Protein AF-A0A976DQZ8-F1 (afdb_monomer_lite)

pLDDT: mean 87.44, std 15.81, range [36.72, 98.69]

Structure (mmCIF, N/CA/C/O backbone):
data_AF-A0A976DQZ8-F1
#
_entry.id   AF-A0A976DQZ8-F1
#
loop_
_atom_site.group_PDB
_atom_site.id
_atom_site.type_symbol
_atom_site.label_atom_id
_atom_site.label_alt_id
_atom_site.label_comp_id
_atom_site.label_asym_id
_atom_site.label_entity_id
_atom_site.label_seq_id
_atom_site.pdbx_PDB_ins_code
_atom_site.Cartn_x
_atom_site.Cartn_y
_atom_site.Cartn_z
_atom_site.occupancy
_atom_site.B_iso_or_equiv
_atom_site.auth_seq_id
_atom_site.auth_comp_id
_atom_site.auth_asym_id
_atom_site.auth_atom_id
_atom_site.pdbx_PDB_model_num
ATOM 1 N N . MET A 1 1 ? -62.768 -32.450 31.587 1.00 36.81 1 MET A N 1
ATOM 2 C CA . MET A 1 1 ? -62.503 -32.764 30.170 1.00 36.81 1 MET A CA 1
ATOM 3 C C . MET A 1 1 ? -62.387 -31.433 29.444 1.00 36.81 1 MET A C 1
ATOM 5 O O . MET A 1 1 ? -63.320 -30.650 29.539 1.00 36.81 1 MET A O 1
ATOM 9 N N . ASN A 1 2 ? -61.185 -31.177 28.926 1.00 38.22 2 ASN A N 1
ATOM 10 C CA . ASN A 1 2 ? -60.676 -30.107 28.055 1.00 38.22 2 ASN A CA 1
ATOM 11 C C . ASN A 1 2 ? -61.692 -29.114 27.453 1.00 38.22 2 ASN A C 1
ATOM 13 O O . ASN A 1 2 ? -62.682 -29.543 26.877 1.00 38.22 2 ASN A O 1
ATOM 17 N N . ASP A 1 3 ? -61.375 -27.813 27.437 1.00 36.72 3 ASP A N 1
ATOM 18 C CA . ASP A 1 3 ? -60.513 -27.312 26.355 1.00 36.72 3 ASP A CA 1
ATOM 19 C C . ASP A 1 3 ? -59.874 -25.946 26.654 1.00 36.72 3 ASP A C 1
ATOM 21 O O . ASP A 1 3 ? -60.419 -25.097 27.364 1.00 36.72 3 ASP A O 1
ATOM 25 N N . GLU A 1 4 ? -58.651 -25.804 26.161 1.00 38.94 4 GLU A N 1
ATOM 26 C CA . GLU A 1 4 ? -57.628 -24.851 26.567 1.00 38.94 4 GLU A CA 1
ATOM 27 C C . GLU A 1 4 ? -57.833 -23.439 26.000 1.00 38.94 4 GLU A C 1
ATOM 29 O O . GLU A 1 4 ? -58.206 -23.219 24.847 1.00 38.94 4 GLU A O 1
ATOM 34 N N . ARG A 1 5 ? -57.477 -22.436 26.812 1.00 39.94 5 ARG A N 1
ATOM 35 C CA . ARG A 1 5 ? -57.252 -21.061 26.356 1.00 39.94 5 ARG A CA 1
ATOM 36 C C . ARG A 1 5 ? -56.057 -21.043 25.400 1.00 39.94 5 ARG A C 1
ATOM 38 O O . ARG A 1 5 ? -54.909 -21.050 25.839 1.00 39.94 5 ARG A O 1
ATOM 45 N N . ALA A 1 6 ? -56.326 -20.951 24.101 1.00 39.12 6 ALA A N 1
ATOM 46 C CA . ALA A 1 6 ? -55.309 -20.715 23.085 1.00 39.12 6 ALA A CA 1
ATOM 47 C C . ALA A 1 6 ? -54.637 -19.342 23.298 1.00 39.12 6 ALA A C 1
ATOM 49 O O . ALA A 1 6 ? -55.152 -18.290 22.909 1.00 39.12 6 ALA A O 1
ATOM 50 N N . GLY A 1 7 ? -53.464 -19.356 23.933 1.00 37.44 7 GLY A N 1
ATOM 51 C CA . GLY A 1 7 ? -52.569 -18.210 24.030 1.00 37.44 7 GLY A CA 1
ATOM 52 C C . GLY A 1 7 ? -52.072 -17.798 22.644 1.00 37.44 7 GLY A C 1
ATOM 53 O O . GLY A 1 7 ? -51.351 -18.535 21.970 1.00 37.44 7 GLY A O 1
ATOM 54 N N . ARG A 1 8 ? -52.446 -16.592 22.211 1.00 42.03 8 ARG A N 1
ATOM 55 C CA . ARG A 1 8 ? -51.922 -15.935 21.007 1.00 42.03 8 ARG A CA 1
ATOM 56 C C . ARG A 1 8 ? -50.405 -15.734 21.157 1.00 42.03 8 ARG A C 1
ATOM 58 O O . ARG A 1 8 ? -49.963 -14.855 21.889 1.00 42.03 8 ARG A O 1
ATOM 65 N N . ARG A 1 9 ? -49.604 -16.530 20.439 1.00 48.34 9 ARG A N 1
ATOM 66 C CA . ARG A 1 9 ? -48.155 -16.316 20.258 1.00 48.34 9 ARG A CA 1
ATOM 67 C C . ARG A 1 9 ? -47.915 -14.989 19.522 1.00 48.34 9 ARG A C 1
ATOM 69 O O . ARG A 1 9 ? -48.031 -14.929 18.301 1.00 48.34 9 ARG A O 1
ATOM 76 N N . SER A 1 10 ? -47.566 -13.933 20.253 1.00 45.91 10 SER A N 1
ATOM 77 C CA . SER A 1 10 ? -47.248 -12.597 19.720 1.00 45.91 10 SER A CA 1
ATOM 78 C C . SER A 1 10 ? -45.768 -12.386 19.342 1.00 45.91 10 SER A C 1
ATOM 80 O O . SER A 1 10 ? -45.412 -11.307 18.882 1.00 45.91 10 SER A O 1
ATOM 82 N N . GLY A 1 11 ? -44.899 -13.401 19.436 1.00 50.94 11 GLY A N 1
ATOM 83 C CA . GLY A 1 11 ? -43.452 -13.259 19.164 1.00 50.94 11 GLY A CA 1
ATOM 84 C C . GLY A 1 11 ? -43.039 -13.132 17.685 1.00 50.94 11 GLY A C 1
ATOM 85 O O . GLY A 1 11 ? -41.878 -12.917 17.366 1.00 50.94 11 GLY A O 1
ATOM 86 N N . GLY A 1 12 ? -43.958 -13.249 16.723 1.00 61.09 12 GLY A N 1
ATOM 87 C CA . GLY A 1 12 ? -43.584 -13.523 15.328 1.00 61.09 12 GLY A CA 1
ATOM 88 C C . GLY A 1 12 ? -42.815 -12.423 14.581 1.00 61.09 12 GLY A C 1
ATOM 89 O O . GLY A 1 12 ? -41.972 -12.749 13.750 1.00 61.09 12 GLY A O 1
ATOM 90 N N . ARG A 1 13 ? -43.097 -11.134 14.818 1.00 53.88 13 ARG A N 1
ATOM 91 C CA . ARG A 1 13 ? -42.506 -10.028 14.029 1.00 53.88 13 ARG A CA 1
ATOM 92 C C . ARG A 1 13 ? -41.3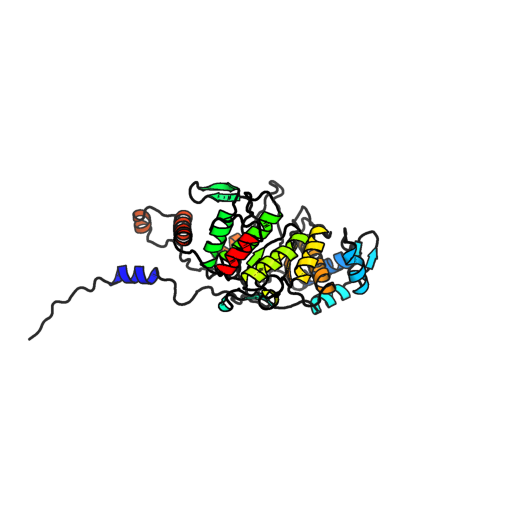28 -9.369 14.738 1.00 53.88 13 ARG A C 1
ATOM 94 O O . ARG A 1 13 ? -40.298 -9.180 14.102 1.00 53.88 13 ARG A O 1
ATOM 101 N N . ALA A 1 14 ? -41.460 -9.074 16.030 1.00 60.06 14 ALA A N 1
ATOM 102 C CA . ALA A 1 14 ? -40.387 -8.481 16.825 1.00 60.06 14 ALA A CA 1
ATOM 103 C C . ALA A 1 14 ? -39.178 -9.425 16.928 1.00 60.06 14 ALA A C 1
ATOM 105 O O . ALA A 1 14 ? -38.068 -8.999 16.625 1.00 60.06 14 ALA A O 1
ATOM 106 N N . ASP A 1 15 ? -39.391 -10.721 17.190 1.00 61.06 15 ASP A N 1
ATOM 107 C CA . ASP A 1 15 ? -38.287 -11.689 17.275 1.00 61.06 15 ASP A CA 1
ATOM 108 C C . ASP A 1 15 ? -37.642 -11.957 15.911 1.00 61.06 15 ASP A C 1
ATOM 110 O O . ASP A 1 15 ? -36.442 -12.203 15.829 1.00 61.06 15 ASP A O 1
ATOM 114 N N . ARG A 1 16 ? -38.403 -11.884 14.807 1.00 59.25 16 ARG A N 1
ATOM 115 C CA . ARG A 1 16 ? -37.844 -11.996 13.444 1.00 59.25 16 ARG A CA 1
ATOM 116 C C . ARG A 1 16 ? -37.051 -10.757 13.040 1.00 59.25 16 ARG A C 1
ATOM 118 O O . ARG A 1 16 ? -36.056 -10.899 12.338 1.00 59.25 16 ARG A O 1
ATOM 125 N N . VAL A 1 17 ? -37.474 -9.565 13.463 1.00 58.50 17 VAL A N 1
ATOM 126 C CA . VAL A 1 17 ? -36.716 -8.319 13.268 1.00 58.50 17 VAL A CA 1
ATOM 127 C C . VAL A 1 17 ? -35.448 -8.337 14.125 1.00 58.50 17 VAL A C 1
ATOM 129 O O . VAL A 1 17 ? -34.379 -8.048 13.601 1.00 58.50 17 VAL A O 1
ATOM 132 N N . ALA A 1 18 ? -35.533 -8.778 15.383 1.00 58.16 18 ALA A N 1
ATOM 133 C CA . ALA A 1 18 ? -34.378 -8.947 16.264 1.00 58.16 18 ALA A CA 1
ATOM 134 C C . ALA A 1 18 ? -33.390 -9.995 15.724 1.00 58.16 18 ALA A C 1
ATOM 136 O O . ALA A 1 18 ? -32.197 -9.723 15.644 1.00 58.16 18 ALA A O 1
ATOM 137 N N . LYS A 1 19 ? -33.877 -11.150 15.245 1.00 55.16 19 LYS A N 1
ATOM 138 C CA . LYS A 1 19 ? -33.036 -12.170 14.592 1.00 55.16 19 LYS A CA 1
ATOM 139 C C . LYS A 1 19 ? -32.403 -11.696 13.283 1.00 55.16 19 LYS A C 1
ATOM 141 O O . LYS A 1 19 ? -31.307 -12.135 12.974 1.00 55.16 19 LYS A O 1
ATOM 146 N N . ARG A 1 20 ? -33.061 -10.818 12.517 1.00 55.56 20 ARG A N 1
ATOM 147 C CA . ARG A 1 20 ? -32.494 -10.208 11.295 1.00 55.56 20 ARG A CA 1
ATOM 148 C C . ARG A 1 20 ? -31.509 -9.072 11.581 1.00 55.56 20 ARG A C 1
ATOM 150 O O . ARG A 1 20 ? -30.753 -8.712 10.688 1.00 55.56 20 ARG A O 1
ATOM 157 N N . ALA A 1 21 ? -31.547 -8.496 12.782 1.00 56.19 21 ALA A N 1
ATOM 158 C CA . ALA A 1 21 ? -30.586 -7.495 13.236 1.00 56.19 21 ALA A CA 1
ATOM 159 C C . ALA A 1 21 ? -29.289 -8.123 13.777 1.00 56.19 21 ALA A C 1
ATOM 161 O O . ALA A 1 21 ? -28.298 -7.412 13.941 1.00 56.19 21 ALA A O 1
ATOM 162 N N . LEU A 1 22 ? -29.292 -9.433 14.051 1.00 51.38 22 LEU A N 1
ATOM 163 C CA . LEU A 1 22 ? -28.076 -10.180 14.353 1.00 51.38 22 LEU A CA 1
ATOM 164 C C . LEU A 1 22 ? -27.236 -10.334 13.074 1.00 51.38 22 LEU A C 1
ATOM 166 O O . LEU A 1 22 ? -27.808 -10.531 11.997 1.00 51.38 22 LEU A O 1
ATOM 170 N N . PRO A 1 23 ? -25.896 -10.260 13.172 1.00 53.88 23 PRO A N 1
ATOM 171 C CA . PRO A 1 23 ? -25.020 -10.583 12.055 1.00 53.88 23 PRO A CA 1
ATOM 172 C C . PRO A 1 23 ? -25.355 -11.979 11.505 1.00 53.88 23 PRO A C 1
ATOM 174 O O . PRO A 1 23 ? -25.665 -12.876 12.295 1.00 53.88 23 PRO A O 1
ATOM 177 N N . PRO A 1 24 ? -25.317 -12.186 10.178 1.00 58.66 24 PRO A N 1
ATOM 178 C CA . PRO A 1 24 ? -25.524 -13.514 9.615 1.00 58.66 24 PRO A CA 1
ATOM 179 C C . PRO A 1 24 ? -24.461 -14.485 10.155 1.00 58.66 24 PRO A C 1
ATOM 181 O O . PRO A 1 24 ? -23.289 -14.127 10.243 1.00 58.66 24 PRO A O 1
ATOM 184 N N . GLU A 1 25 ? -24.861 -15.718 10.498 1.00 61.12 25 GLU A N 1
ATOM 185 C CA . GLU A 1 25 ? -23.939 -16.771 10.979 1.00 61.12 25 GLU A CA 1
ATOM 186 C C . GLU A 1 25 ? -22.817 -17.076 9.975 1.00 61.12 25 GLU A C 1
ATOM 188 O O . GLU A 1 25 ? -21.734 -17.512 10.355 1.00 61.12 25 GLU A O 1
ATOM 193 N N . VAL A 1 26 ? -23.070 -16.825 8.689 1.00 62.75 26 VAL A N 1
ATOM 194 C CA . VAL A 1 26 ? -22.112 -16.971 7.596 1.00 62.75 26 VAL A CA 1
ATOM 195 C C . VAL A 1 26 ? -21.843 -15.588 7.019 1.00 62.75 26 VAL A C 1
ATOM 197 O O . VAL A 1 26 ? -22.779 -14.921 6.574 1.00 62.75 26 VAL A O 1
ATOM 200 N N . ASN A 1 27 ? -20.574 -15.164 6.997 1.00 67.94 27 ASN A N 1
ATOM 201 C CA . ASN A 1 27 ? -20.184 -13.961 6.265 1.00 67.94 27 ASN A CA 1
ATOM 202 C C . ASN A 1 27 ? -20.541 -14.171 4.777 1.00 67.94 27 ASN A C 1
ATOM 204 O O . ASN A 1 27 ? -20.006 -15.098 4.168 1.00 67.94 27 ASN A O 1
ATOM 208 N N . PRO A 1 28 ? -21.434 -13.359 4.184 1.00 64.00 28 PRO A N 1
ATOM 209 C CA . PRO A 1 28 ? -21.828 -13.521 2.787 1.00 64.00 28 PRO A CA 1
ATOM 210 C C . PRO A 1 28 ? -20.715 -13.141 1.794 1.00 64.00 28 PRO A C 1
ATOM 212 O O . PRO A 1 28 ? -20.772 -13.551 0.635 1.00 64.00 28 PRO A O 1
ATOM 215 N N . CYS A 1 29 ? -19.706 -12.384 2.232 1.00 69.06 29 CYS A N 1
ATOM 216 C CA . CYS A 1 29 ? -18.556 -11.959 1.440 1.00 69.06 29 CYS A CA 1
ATOM 217 C C . CYS A 1 29 ? -17.247 -12.202 2.219 1.00 69.06 29 CYS A C 1
ATOM 219 O O . CYS A 1 29 ? -16.586 -11.255 2.654 1.00 69.06 29 CYS A O 1
ATOM 221 N N . PRO A 1 30 ? -16.861 -13.470 2.469 1.00 77.50 30 PRO A N 1
ATOM 222 C CA . PRO A 1 30 ? -15.614 -13.745 3.166 1.00 77.50 30 PRO A CA 1
ATOM 223 C C . PRO A 1 30 ? -14.418 -13.236 2.340 1.00 77.50 30 PRO A C 1
ATOM 225 O O . PRO A 1 30 ? -14.443 -13.335 1.111 1.00 77.50 30 PRO A O 1
ATOM 228 N N . PRO A 1 31 ? -13.353 -12.730 2.986 1.00 82.56 31 PRO A N 1
ATOM 229 C CA . PRO A 1 31 ? -12.102 -12.393 2.313 1.00 82.56 31 PRO A CA 1
ATOM 230 C C . PRO A 1 31 ? -11.590 -13.511 1.396 1.00 82.56 31 PRO A C 1
ATOM 232 O O . PRO A 1 31 ? -11.674 -14.692 1.735 1.00 82.56 31 PRO A O 1
ATOM 235 N N . GLY A 1 32 ? -11.011 -13.143 0.251 1.00 84.75 32 GLY A N 1
ATOM 236 C CA . GLY A 1 32 ? -10.355 -14.091 -0.648 1.00 84.75 32 GLY A CA 1
ATOM 237 C C . GLY A 1 32 ? -11.293 -14.851 -1.578 1.00 84.75 32 GLY A C 1
ATOM 238 O O . GLY A 1 32 ? -10.921 -15.923 -2.064 1.00 84.75 32 GLY A O 1
ATOM 239 N N . GLN A 1 33 ? -12.490 -14.320 -1.854 1.00 85.69 33 GLN A N 1
ATOM 240 C CA . GLN A 1 33 ? -13.343 -14.872 -2.904 1.00 85.69 33 GLN A CA 1
ATOM 241 C C . GLN A 1 33 ? -12.573 -14.943 -4.225 1.00 85.69 33 GLN A C 1
ATOM 243 O O . GLN A 1 33 ? -11.901 -13.994 -4.637 1.00 85.69 33 GLN A O 1
ATOM 248 N N . ARG A 1 34 ? -12.677 -16.099 -4.883 1.00 85.56 34 ARG A N 1
ATOM 249 C CA . ARG A 1 34 ? -12.112 -16.310 -6.212 1.00 85.56 34 ARG A CA 1
ATOM 250 C C . ARG A 1 34 ? -13.097 -15.784 -7.237 1.00 85.56 34 ARG A C 1
ATOM 252 O O . ARG A 1 34 ? -14.232 -16.255 -7.292 1.00 85.56 34 ARG A O 1
ATOM 259 N N . VAL A 1 35 ? -12.656 -14.829 -8.041 1.00 77.94 35 VAL A N 1
ATOM 260 C CA . VAL A 1 35 ? -13.469 -14.241 -9.109 1.00 77.94 35 VAL A CA 1
ATOM 261 C C . VAL A 1 35 ? -12.854 -14.552 -10.467 1.00 77.94 35 VAL A C 1
ATOM 263 O O . VAL A 1 35 ? -11.648 -14.759 -10.589 1.00 77.94 35 VAL A O 1
ATOM 266 N N . GLY A 1 36 ? -13.690 -14.602 -11.502 1.00 79.19 36 GLY A N 1
ATOM 267 C CA . GLY A 1 36 ? -13.207 -14.688 -12.877 1.00 79.19 36 GLY A CA 1
ATOM 268 C C . GLY A 1 36 ? -12.520 -13.393 -13.317 1.00 79.19 36 GLY A C 1
ATOM 269 O O . GLY A 1 36 ? -12.762 -12.320 -12.767 1.00 79.19 36 GLY A O 1
ATOM 270 N N . GLN A 1 37 ? -11.682 -13.480 -14.349 1.00 80.69 37 GLN A N 1
ATOM 271 C CA . GLN A 1 37 ? -11.060 -12.308 -14.962 1.00 80.69 37 GLN A CA 1
ATOM 272 C C . GLN A 1 37 ? -11.917 -11.808 -16.126 1.00 80.69 37 GLN A C 1
ATOM 274 O O . GLN A 1 37 ? -12.108 -12.517 -17.114 1.00 80.69 37 GLN A O 1
ATOM 279 N N . TYR A 1 38 ? -12.395 -10.567 -16.045 1.00 83.56 38 TYR A N 1
ATOM 280 C CA . TYR A 1 38 ? -12.965 -9.889 -17.205 1.00 83.56 38 TYR A CA 1
ATOM 281 C C . TYR A 1 38 ? -11.840 -9.510 -18.180 1.00 83.56 38 TYR A C 1
ATOM 283 O O . TYR A 1 38 ? -10.901 -8.805 -17.808 1.00 83.56 38 TYR A O 1
ATOM 291 N N . ARG A 1 39 ? -11.917 -9.992 -19.427 1.00 84.06 39 ARG A N 1
ATOM 292 C CA . ARG A 1 39 ? -10.878 -9.825 -20.462 1.00 84.06 39 ARG A CA 1
ATOM 293 C C . ARG A 1 39 ? -11.421 -9.020 -21.651 1.00 84.06 39 ARG A C 1
ATOM 295 O O . ARG A 1 39 ? -11.751 -9.610 -22.675 1.00 84.06 39 ARG A O 1
ATOM 302 N N . PRO A 1 40 ? -11.531 -7.683 -21.542 1.00 84.12 40 PRO A N 1
ATOM 303 C CA . PRO A 1 40 ? -12.071 -6.847 -22.618 1.00 84.12 40 PRO A CA 1
ATOM 304 C C . PRO A 1 40 ? -11.106 -6.647 -23.798 1.00 84.12 40 PRO A C 1
ATOM 306 O O . PRO A 1 40 ? -11.504 -6.078 -24.808 1.00 84.12 40 PRO A O 1
ATOM 309 N N . GLN A 1 41 ? -9.840 -7.057 -23.665 1.00 86.69 41 GLN A N 1
ATOM 310 C CA . GLN A 1 41 ? -8.799 -6.910 -24.687 1.00 86.69 41 GLN A CA 1
ATOM 311 C C . GLN A 1 41 ? -8.472 -8.264 -25.314 1.00 86.69 41 GLN A C 1
ATOM 313 O O . GLN A 1 41 ? -8.451 -9.280 -24.614 1.00 86.69 41 GLN A O 1
ATOM 318 N N . SER A 1 42 ? -8.168 -8.268 -26.614 1.00 93.56 42 SER A N 1
ATOM 319 C CA . SER A 1 42 ? -7.696 -9.476 -27.289 1.00 93.56 42 SER A CA 1
ATOM 320 C C . SER A 1 42 ? -6.296 -9.865 -26.801 1.00 93.56 42 SER A C 1
ATOM 322 O O . SER A 1 42 ? -5.515 -9.024 -26.343 1.00 93.56 42 SER A O 1
ATOM 324 N N . ASP A 1 43 ? -5.935 -11.142 -26.939 1.00 94.56 43 ASP A N 1
ATOM 325 C CA . ASP A 1 43 ? -4.586 -11.606 -26.594 1.00 94.56 43 ASP A CA 1
ATOM 326 C C . ASP A 1 43 ? -3.506 -10.911 -27.445 1.00 94.56 43 ASP A C 1
ATOM 328 O O . ASP A 1 43 ? -2.416 -10.619 -26.947 1.00 94.56 43 ASP A O 1
ATOM 332 N N . SER A 1 44 ? -3.830 -10.564 -28.697 1.00 96.88 44 SER A N 1
ATOM 333 C CA . SER A 1 44 ? -2.947 -9.801 -29.587 1.00 96.88 44 SER A CA 1
ATOM 334 C C . SER A 1 44 ? -2.691 -8.385 -29.064 1.00 96.88 44 SER A C 1
ATOM 336 O O . SER A 1 44 ? -1.542 -7.943 -29.022 1.00 96.88 44 SER A O 1
ATOM 338 N N . ASP A 1 45 ? -3.732 -7.682 -28.608 1.00 95.12 45 ASP A N 1
ATOM 339 C CA . ASP A 1 45 ? -3.591 -6.326 -28.058 1.00 95.12 45 ASP A CA 1
ATOM 340 C C . ASP A 1 45 ? -2.780 -6.337 -26.760 1.00 95.12 45 ASP A C 1
ATOM 342 O O . ASP A 1 45 ? -1.886 -5.509 -26.559 1.00 95.12 45 ASP A O 1
ATOM 346 N N . MET A 1 46 ? -3.025 -7.324 -25.893 1.00 94.12 46 MET A N 1
ATOM 347 C CA . MET A 1 46 ? -2.242 -7.507 -24.670 1.00 94.12 46 MET A CA 1
ATOM 348 C C . MET A 1 46 ? -0.763 -7.777 -24.972 1.00 94.12 46 MET A C 1
ATOM 350 O O . MET A 1 46 ? 0.111 -7.194 -24.317 1.00 94.12 46 MET A O 1
ATOM 354 N N . ALA A 1 47 ? -0.473 -8.614 -25.973 1.00 96.25 47 ALA A N 1
ATOM 355 C CA . ALA A 1 47 ? 0.889 -8.890 -26.419 1.00 96.25 47 ALA A CA 1
ATOM 356 C C . ALA A 1 47 ? 1.567 -7.637 -26.998 1.00 96.25 47 ALA A C 1
ATOM 358 O O . ALA A 1 47 ? 2.725 -7.370 -26.672 1.00 96.25 47 ALA A O 1
ATOM 359 N N . ALA A 1 48 ? 0.849 -6.828 -27.782 1.00 97.56 48 ALA A N 1
ATOM 360 C CA . ALA A 1 48 ? 1.362 -5.579 -28.345 1.00 97.56 48 ALA A CA 1
ATOM 361 C C . ALA A 1 48 ? 1.690 -4.538 -27.260 1.00 97.56 48 ALA A C 1
ATOM 363 O O . ALA A 1 48 ? 2.761 -3.919 -27.289 1.00 97.56 48 ALA A O 1
ATOM 364 N N . ILE A 1 49 ? 0.816 -4.382 -26.257 1.00 96.44 49 ILE A N 1
ATOM 365 C CA . ILE A 1 49 ? 1.055 -3.498 -25.103 1.00 96.44 49 ILE A CA 1
ATOM 366 C C . ILE A 1 49 ? 2.282 -3.971 -24.318 1.00 96.44 49 ILE A C 1
ATOM 368 O O . ILE A 1 49 ? 3.147 -3.163 -23.976 1.00 96.44 49 ILE A O 1
ATOM 372 N N . TYR A 1 50 ? 2.389 -5.276 -24.049 1.00 97.12 50 TYR A N 1
ATOM 373 C CA . TYR A 1 50 ? 3.529 -5.835 -23.323 1.00 97.12 50 TYR A CA 1
ATOM 374 C C . TYR A 1 50 ? 4.841 -5.678 -24.101 1.00 97.12 50 TYR A C 1
ATOM 376 O O . TYR A 1 50 ? 5.830 -5.201 -23.546 1.00 97.12 50 TYR A O 1
ATOM 384 N N . ALA A 1 51 ? 4.848 -5.991 -25.398 1.00 98.12 51 ALA A N 1
ATOM 385 C CA . ALA A 1 51 ? 6.012 -5.793 -26.256 1.00 98.12 51 ALA A CA 1
ATOM 386 C C . ALA A 1 51 ? 6.446 -4.320 -26.299 1.00 98.12 51 ALA A C 1
ATOM 388 O O . ALA A 1 51 ? 7.641 -4.032 -26.243 1.00 98.12 51 ALA A O 1
ATOM 389 N N . THR A 1 52 ? 5.487 -3.390 -26.322 1.00 98.25 52 THR A N 1
ATOM 390 C CA . THR A 1 52 ? 5.770 -1.952 -26.252 1.00 98.25 52 THR A CA 1
ATOM 391 C C . THR A 1 52 ? 6.375 -1.567 -24.905 1.00 98.25 52 THR A C 1
ATOM 393 O O . THR A 1 52 ? 7.369 -0.848 -24.884 1.00 98.25 52 THR A O 1
ATOM 396 N N . ALA A 1 53 ? 5.848 -2.073 -23.786 1.00 98.12 53 ALA A N 1
ATOM 397 C CA . ALA A 1 53 ? 6.412 -1.820 -22.458 1.00 98.12 53 ALA A CA 1
ATOM 398 C C . ALA A 1 53 ? 7.876 -2.286 -22.354 1.00 98.12 53 ALA A C 1
ATOM 400 O O . ALA A 1 53 ? 8.725 -1.552 -21.850 1.00 98.12 53 ALA A O 1
ATOM 401 N N . LEU A 1 54 ? 8.188 -3.470 -22.891 1.00 98.50 54 LEU A N 1
ATOM 402 C CA . LEU A 1 54 ? 9.556 -3.990 -22.941 1.00 98.50 54 LEU A CA 1
ATOM 403 C C . LEU A 1 54 ? 10.467 -3.129 -23.816 1.00 98.50 54 LEU A C 1
ATOM 405 O O . LEU A 1 54 ? 11.568 -2.791 -23.395 1.00 98.50 54 LEU A O 1
ATOM 409 N N . ARG A 1 55 ? 9.981 -2.696 -24.983 1.00 98.25 55 ARG A N 1
ATOM 410 C CA . ARG A 1 55 ? 10.713 -1.783 -25.867 1.00 98.25 55 ARG A CA 1
ATOM 411 C C . ARG A 1 55 ? 11.002 -0.434 -25.198 1.00 98.25 55 ARG A C 1
ATOM 413 O O . ARG A 1 55 ? 12.092 0.109 -25.322 1.00 98.25 55 ARG A O 1
ATOM 420 N N . LEU A 1 56 ? 10.054 0.104 -24.424 1.00 98.25 56 LEU A N 1
ATOM 421 C CA . LEU A 1 56 ? 10.268 1.326 -23.638 1.00 98.25 56 LEU A CA 1
ATOM 422 C C . LEU A 1 56 ? 11.349 1.152 -22.558 1.00 98.25 56 LEU A C 1
ATOM 424 O O . LEU A 1 56 ? 11.964 2.139 -22.151 1.00 98.25 56 LEU A O 1
ATOM 428 N N . LEU A 1 57 ? 11.556 -0.062 -22.045 1.00 98.56 57 LEU A N 1
ATOM 429 C CA . LEU A 1 57 ? 12.615 -0.356 -21.078 1.00 98.56 57 LEU A CA 1
ATOM 430 C C . LEU A 1 57 ? 13.973 -0.582 -21.748 1.00 98.56 57 LEU A C 1
ATOM 432 O O . LEU A 1 57 ? 14.970 -0.101 -21.211 1.00 98.56 57 LEU A O 1
ATOM 436 N N . SER A 1 58 ? 14.016 -1.250 -22.902 1.00 98.25 58 SER A N 1
ATOM 437 C CA . SER A 1 58 ? 15.262 -1.530 -23.626 1.00 98.25 58 SER A CA 1
ATOM 438 C C . SER A 1 58 ? 15.796 -0.331 -24.404 1.00 98.25 58 SER A C 1
ATOM 440 O O . SER A 1 58 ? 17.001 -0.110 -24.404 1.00 98.25 58 SER A O 1
ATOM 442 N N . ASP A 1 59 ? 14.921 0.446 -25.047 1.00 97.75 59 ASP A N 1
ATOM 443 C CA . ASP A 1 59 ? 15.337 1.471 -26.016 1.00 97.75 59 ASP A CA 1
ATOM 444 C C . ASP A 1 59 ? 15.437 2.852 -25.372 1.00 97.75 59 ASP A C 1
ATOM 446 O O . ASP A 1 59 ? 16.311 3.645 -25.710 1.00 97.75 59 ASP A O 1
ATOM 450 N N . LEU A 1 60 ? 14.514 3.160 -24.454 1.00 97.25 60 LEU A N 1
ATOM 451 C CA . LEU A 1 60 ? 14.477 4.458 -23.779 1.00 97.25 60 LEU A CA 1
ATOM 452 C C . LEU A 1 60 ? 15.050 4.390 -22.367 1.00 97.25 60 LEU A C 1
ATOM 454 O O . LEU A 1 60 ? 15.558 5.396 -21.886 1.00 97.25 60 LEU A O 1
ATOM 458 N N . GLY A 1 61 ? 14.968 3.248 -21.685 1.00 97.75 61 GLY A N 1
ATOM 459 C CA . GLY A 1 61 ? 15.470 3.105 -20.320 1.00 97.75 61 GLY A CA 1
ATOM 460 C C . GLY A 1 61 ? 14.694 3.920 -19.279 1.00 97.75 61 GLY A C 1
ATOM 461 O O . GLY A 1 61 ? 13.607 4.446 -19.538 1.00 97.75 61 GLY A O 1
ATOM 462 N N . VAL A 1 62 ? 15.238 4.001 -18.071 1.00 98.06 62 VAL A N 1
ATOM 463 C CA . VAL A 1 62 ? 14.695 4.718 -16.908 1.00 98.06 62 VAL A CA 1
ATOM 464 C C . VAL A 1 62 ? 15.759 5.686 -16.395 1.00 98.06 62 VAL A C 1
ATOM 466 O O . VAL A 1 62 ? 16.927 5.313 -16.311 1.00 98.06 62 VAL A O 1
ATOM 469 N N . GLY A 1 63 ? 15.373 6.933 -16.121 1.00 97.50 63 GLY A N 1
ATOM 470 C CA . GLY A 1 63 ? 16.287 8.005 -15.705 1.00 97.50 63 GLY A CA 1
ATOM 471 C C . GLY A 1 63 ? 16.335 8.237 -14.197 1.00 97.50 63 GLY A C 1
ATOM 472 O O . GLY A 1 63 ? 15.625 7.570 -13.446 1.00 97.50 63 GLY A O 1
ATOM 473 N N . GLU A 1 64 ? 17.165 9.205 -13.792 1.00 95.94 64 GLU A N 1
ATOM 474 C CA . GLU A 1 64 ? 17.368 9.608 -12.385 1.00 95.94 64 GLU A CA 1
ATOM 475 C C . GLU A 1 64 ? 17.675 8.402 -11.489 1.00 95.94 64 GLU A C 1
ATOM 477 O O . GLU A 1 64 ? 17.113 8.235 -10.418 1.00 95.94 64 GLU A O 1
ATOM 482 N N . VAL A 1 65 ? 18.533 7.506 -11.984 1.00 95.75 65 VAL A N 1
ATOM 483 C CA . VAL A 1 65 ? 18.884 6.256 -11.304 1.00 95.75 65 VAL A CA 1
ATOM 484 C C . VAL A 1 65 ? 19.824 6.574 -10.140 1.00 95.75 65 VAL A C 1
ATOM 486 O O . VAL A 1 65 ? 20.943 7.020 -10.406 1.00 95.75 65 VAL A O 1
ATOM 489 N N . PRO A 1 66 ? 19.436 6.311 -8.879 1.00 95.44 66 PRO A N 1
ATOM 490 C CA . PRO A 1 66 ? 20.332 6.504 -7.746 1.00 95.44 66 PRO A CA 1
ATOM 491 C C . PRO A 1 66 ? 21.580 5.630 -7.876 1.00 95.44 66 PRO A C 1
ATOM 493 O O . PRO A 1 66 ? 21.502 4.483 -8.332 1.00 95.44 66 PRO A O 1
ATOM 496 N N . GLU A 1 67 ? 22.731 6.145 -7.441 1.00 95.12 67 GLU A N 1
ATOM 497 C CA . GLU A 1 67 ? 24.030 5.477 -7.613 1.00 95.12 67 GLU A CA 1
ATOM 498 C C . GLU A 1 67 ? 24.042 4.062 -7.010 1.00 95.12 67 GLU A C 1
ATOM 500 O O . GLU A 1 67 ? 24.592 3.126 -7.601 1.00 95.12 67 GLU A O 1
ATOM 505 N N . VAL A 1 68 ? 23.341 3.881 -5.885 1.00 96.56 68 VAL A N 1
ATOM 506 C CA . VAL A 1 68 ? 23.189 2.595 -5.188 1.00 96.56 68 VAL A CA 1
ATOM 507 C C . VAL A 1 68 ? 22.595 1.490 -6.074 1.00 96.56 68 VAL A C 1
ATOM 509 O O . VAL A 1 68 ? 22.856 0.312 -5.837 1.00 96.56 68 VAL A O 1
ATOM 512 N N . LEU A 1 69 ? 21.839 1.840 -7.122 1.00 97.12 69 LEU A N 1
ATOM 513 C CA . LEU A 1 69 ? 21.211 0.876 -8.029 1.00 97.12 69 LEU A CA 1
ATOM 514 C C . LEU A 1 69 ? 22.052 0.545 -9.265 1.00 97.12 69 LEU A C 1
ATOM 516 O O . LEU A 1 69 ? 21.850 -0.510 -9.868 1.00 97.12 69 LEU A O 1
ATOM 520 N N . VAL A 1 70 ? 23.006 1.400 -9.645 1.00 96.19 70 VAL A N 1
ATOM 521 C CA . VAL A 1 70 ? 23.744 1.261 -10.913 1.00 96.19 70 VAL A CA 1
ATOM 522 C C . VAL A 1 70 ? 24.532 -0.049 -10.955 1.00 96.19 70 VAL A C 1
ATOM 524 O O . VAL A 1 70 ? 24.380 -0.834 -11.892 1.00 96.19 70 VAL A O 1
ATOM 527 N N . LYS A 1 71 ? 25.340 -0.327 -9.923 1.00 97.31 71 LYS A N 1
ATOM 528 C CA . LYS A 1 71 ? 26.142 -1.561 -9.855 1.00 97.31 71 LYS A CA 1
ATOM 529 C C . LYS A 1 71 ? 25.266 -2.826 -9.814 1.00 97.31 71 LYS A C 1
ATOM 531 O O . LYS A 1 71 ? 25.518 -3.708 -10.636 1.00 97.31 71 LYS A O 1
ATOM 536 N N . PRO A 1 72 ? 24.235 -2.932 -8.945 1.00 98.06 72 PRO A N 1
ATOM 537 C CA . PRO A 1 72 ? 23.311 -4.068 -8.968 1.00 98.06 72 PRO A CA 1
ATOM 538 C C . PRO A 1 72 ? 22.629 -4.285 -10.323 1.00 98.06 72 PRO A C 1
ATOM 540 O O . PRO A 1 72 ? 22.543 -5.419 -10.790 1.00 98.06 72 PRO A O 1
ATOM 543 N N . PHE A 1 73 ? 22.183 -3.216 -10.990 1.00 98.44 73 PHE A N 1
ATOM 544 C CA . PHE A 1 73 ? 21.539 -3.335 -12.297 1.00 98.44 73 PHE A CA 1
ATOM 545 C C . PHE A 1 73 ? 22.488 -3.833 -13.383 1.00 98.44 73 PHE A C 1
ATOM 547 O O . PHE A 1 73 ? 22.118 -4.738 -14.132 1.00 98.44 73 PHE A O 1
ATOM 554 N N . ILE A 1 74 ? 23.714 -3.309 -13.444 1.00 98.19 74 ILE A N 1
ATOM 555 C CA . ILE A 1 74 ? 24.721 -3.786 -14.401 1.00 98.19 74 ILE A CA 1
ATOM 556 C C . ILE A 1 74 ? 25.057 -5.257 -14.134 1.00 98.19 74 ILE A C 1
ATOM 558 O O . ILE A 1 74 ? 25.086 -6.057 -15.067 1.00 98.19 74 ILE A O 1
ATOM 562 N N . ALA A 1 75 ? 25.233 -5.642 -12.866 1.00 98.00 75 ALA A N 1
ATOM 563 C CA . ALA A 1 75 ? 25.489 -7.032 -12.487 1.00 98.00 75 ALA A CA 1
ATOM 564 C C . ALA A 1 75 ? 24.337 -7.979 -12.880 1.00 98.00 75 ALA A C 1
ATOM 566 O O . ALA A 1 75 ? 24.579 -9.140 -13.201 1.00 98.00 75 ALA A O 1
ATOM 567 N N . ALA A 1 76 ? 23.096 -7.484 -12.907 1.00 97.88 76 ALA A N 1
ATOM 568 C CA . ALA A 1 76 ? 21.928 -8.234 -13.366 1.00 97.88 76 ALA A CA 1
ATOM 569 C C . ALA A 1 76 ? 21.793 -8.306 -14.905 1.00 97.88 76 ALA A C 1
ATOM 571 O O . ALA A 1 76 ? 20.950 -9.052 -15.412 1.00 97.88 76 ALA A O 1
ATOM 572 N N . GLY A 1 77 ? 22.614 -7.564 -15.656 1.00 97.75 77 GLY A N 1
ATOM 573 C CA . GLY A 1 77 ? 22.609 -7.533 -17.123 1.00 97.75 77 GLY A CA 1
ATOM 574 C C . GLY A 1 77 ? 21.887 -6.332 -17.742 1.00 97.75 77 GLY A C 1
ATOM 575 O O . GLY A 1 77 ? 21.583 -6.360 -18.933 1.00 97.75 77 GLY A O 1
ATOM 576 N N . ALA A 1 78 ? 21.588 -5.289 -16.964 1.00 98.38 78 ALA A N 1
ATOM 577 C CA . ALA A 1 78 ? 21.166 -4.003 -17.514 1.00 98.38 78 ALA A CA 1
ATOM 578 C C . ALA A 1 78 ? 22.374 -3.235 -18.077 1.00 98.38 78 ALA A C 1
ATOM 580 O O . ALA A 1 78 ? 23.514 -3.456 -17.666 1.00 98.38 78 ALA A O 1
ATOM 581 N N . SER A 1 79 ? 22.133 -2.284 -18.977 1.00 98.19 79 SER A N 1
ATOM 582 C CA . SER A 1 79 ? 23.161 -1.333 -19.416 1.00 98.19 79 SER A CA 1
ATOM 583 C C . SER A 1 79 ? 22.882 0.059 -18.853 1.00 98.19 79 SER A C 1
ATOM 585 O O . SER A 1 79 ? 21.738 0.408 -18.563 1.00 98.19 79 SER A O 1
ATOM 587 N N . PHE A 1 80 ? 23.932 0.860 -18.672 1.00 97.62 80 PHE A N 1
ATOM 588 C CA . PHE A 1 80 ? 23.824 2.236 -18.194 1.00 97.62 80 PHE A CA 1
ATOM 589 C C . PHE A 1 80 ? 24.514 3.182 -19.176 1.00 97.62 80 PHE A C 1
ATOM 591 O O . PHE A 1 80 ? 25.661 2.956 -19.558 1.00 97.62 80 PHE A O 1
ATOM 598 N N . GLY A 1 81 ? 23.818 4.238 -19.592 1.00 94.69 81 GLY A N 1
ATOM 599 C CA . GLY A 1 81 ? 24.334 5.212 -20.551 1.00 94.69 81 GLY A CA 1
ATOM 600 C C . GLY A 1 81 ? 23.467 6.465 -20.606 1.00 94.69 81 GLY A C 1
ATOM 601 O O . GLY A 1 81 ? 22.251 6.395 -20.452 1.00 94.69 81 GLY A O 1
ATOM 602 N N . GLY A 1 82 ? 24.087 7.636 -20.780 1.00 92.06 82 GLY A N 1
ATOM 603 C CA . GLY A 1 82 ? 23.356 8.909 -20.865 1.00 92.06 82 GLY A CA 1
ATOM 604 C C . GLY A 1 82 ? 22.488 9.221 -19.635 1.00 92.06 82 GLY A C 1
ATOM 605 O O . GLY A 1 82 ? 21.418 9.804 -19.779 1.00 92.06 82 GLY A O 1
ATOM 606 N N . GLY A 1 83 ? 22.906 8.781 -18.439 1.00 93.00 83 GLY A N 1
ATOM 607 C CA . GLY A 1 83 ? 22.155 8.972 -17.189 1.00 93.00 83 GLY A CA 1
ATOM 608 C C . GLY A 1 83 ? 20.913 8.083 -17.040 1.00 93.00 83 GLY A C 1
ATOM 609 O O . GLY A 1 83 ? 20.072 8.338 -16.177 1.00 93.00 83 GLY A O 1
ATOM 610 N N . ARG A 1 84 ? 20.770 7.056 -17.886 1.00 97.69 84 ARG A N 1
ATOM 611 C CA . ARG A 1 84 ? 19.639 6.124 -17.885 1.00 97.69 84 ARG A CA 1
ATOM 612 C C . ARG A 1 84 ? 20.111 4.680 -17.777 1.00 97.69 84 ARG A C 1
ATOM 614 O O . ARG A 1 84 ? 21.166 4.322 -18.299 1.00 97.69 84 ARG A O 1
ATOM 621 N N . VAL A 1 85 ? 19.297 3.853 -17.125 1.00 98.31 85 VAL A N 1
ATOM 622 C CA . VAL A 1 85 ? 19.440 2.393 -17.116 1.00 98.31 85 VAL A CA 1
ATOM 623 C C . VAL A 1 85 ? 18.478 1.769 -18.122 1.00 98.31 85 VAL A C 1
ATOM 625 O O . VAL A 1 85 ? 17.300 2.126 -18.161 1.00 98.31 85 VAL A O 1
ATOM 628 N N . PHE A 1 86 ? 18.964 0.835 -18.931 1.00 98.69 86 PHE A N 1
ATOM 629 C CA . PHE A 1 86 ? 18.191 0.135 -19.952 1.00 98.69 86 PHE A CA 1
ATOM 630 C C . PHE A 1 86 ? 18.080 -1.338 -19.582 1.00 98.69 86 PHE A C 1
ATOM 632 O O . PHE A 1 86 ? 19.077 -1.985 -19.251 1.00 98.69 86 PHE A O 1
ATOM 639 N N . PHE A 1 87 ? 16.863 -1.873 -19.642 1.00 98.62 87 PHE A N 1
ATOM 640 C CA . PHE A 1 87 ? 16.589 -3.253 -19.254 1.00 98.62 87 PHE A CA 1
ATOM 641 C C . PHE A 1 87 ? 16.236 -4.075 -20.495 1.00 98.62 87 PHE A C 1
ATOM 643 O O . PHE A 1 87 ? 15.174 -3.846 -21.085 1.00 98.62 87 PHE A O 1
ATOM 650 N N . PRO A 1 88 ? 17.097 -5.016 -20.919 1.00 98.31 88 PRO A N 1
ATOM 651 C CA . PRO A 1 88 ? 16.799 -5.866 -22.060 1.00 98.31 88 PRO A CA 1
ATOM 652 C C . PRO A 1 88 ? 15.673 -6.855 -21.722 1.00 98.31 88 PRO A C 1
ATOM 654 O O . PRO A 1 88 ? 15.439 -7.197 -20.561 1.00 98.31 88 PRO A O 1
ATOM 657 N N . ARG A 1 89 ? 14.945 -7.303 -22.751 1.00 98.25 89 ARG A N 1
ATOM 658 C CA . ARG A 1 89 ? 13.759 -8.171 -22.617 1.00 98.25 89 ARG A CA 1
ATOM 659 C C . ARG A 1 89 ? 14.020 -9.409 -21.759 1.00 98.25 89 ARG A C 1
ATOM 661 O O . ARG A 1 89 ? 13.202 -9.735 -20.904 1.00 98.25 89 ARG A O 1
ATOM 668 N N . ASP A 1 90 ? 15.141 -10.079 -21.993 1.00 97.94 90 ASP A N 1
ATOM 669 C CA . ASP A 1 90 ? 15.541 -11.296 -21.290 1.00 97.94 90 ASP A CA 1
ATOM 670 C C . ASP A 1 90 ? 15.726 -11.049 -19.786 1.00 97.94 90 ASP A C 1
ATOM 672 O O . ASP A 1 90 ? 15.298 -11.870 -18.977 1.00 97.94 90 ASP A O 1
ATOM 676 N N . LEU A 1 91 ? 16.287 -9.900 -19.389 1.00 98.25 91 LEU A N 1
ATOM 677 C CA . LEU A 1 91 ? 16.362 -9.499 -17.983 1.00 98.25 91 LEU A CA 1
ATOM 678 C C . LEU A 1 91 ? 14.966 -9.312 -17.384 1.00 98.25 91 LEU A C 1
ATOM 680 O O . LEU A 1 91 ? 14.697 -9.834 -16.302 1.00 98.25 91 LEU A O 1
ATOM 684 N N . VAL A 1 92 ? 14.069 -8.607 -18.078 1.00 98.31 92 VAL A N 1
ATOM 685 C CA . VAL A 1 92 ? 12.704 -8.386 -17.575 1.00 98.31 92 VAL A CA 1
ATOM 686 C C . VAL A 1 92 ? 11.967 -9.715 -17.387 1.00 98.31 92 VAL A C 1
ATOM 688 O O . VAL A 1 92 ? 11.360 -9.945 -16.342 1.00 98.31 92 VAL A O 1
ATOM 691 N N . GLU A 1 93 ? 12.053 -10.619 -18.362 1.00 97.44 93 GLU A N 1
ATOM 692 C CA . GLU A 1 93 ? 11.402 -11.932 -18.309 1.00 97.44 93 GLU A CA 1
ATOM 693 C C . GLU A 1 93 ? 12.009 -12.833 -17.217 1.00 97.44 93 GLU A C 1
ATOM 695 O O . GLU A 1 93 ? 11.259 -13.471 -16.471 1.00 97.44 93 GLU A O 1
ATOM 700 N N . ARG A 1 94 ? 13.340 -12.818 -17.028 1.00 97.88 94 ARG A N 1
ATOM 701 C CA . ARG A 1 94 ? 14.001 -13.495 -15.895 1.00 97.88 94 ARG A CA 1
ATOM 702 C C . ARG A 1 94 ? 13.520 -12.961 -14.548 1.00 97.88 94 ARG A C 1
ATOM 704 O O . ARG A 1 94 ? 13.195 -13.751 -13.666 1.00 97.88 94 ARG A O 1
ATOM 711 N N . VAL A 1 95 ? 13.449 -11.639 -14.389 1.00 97.19 95 VAL A N 1
ATOM 712 C CA . VAL A 1 95 ? 12.954 -10.990 -13.163 1.00 97.19 95 VAL A CA 1
ATOM 713 C C . VAL A 1 95 ? 11.521 -11.409 -12.867 1.00 97.19 95 VAL A C 1
ATOM 715 O O . VAL A 1 95 ? 11.213 -11.761 -11.730 1.00 97.19 95 VAL A O 1
ATOM 718 N N . ILE A 1 96 ? 10.652 -11.424 -13.883 1.00 97.06 96 ILE A N 1
ATOM 719 C CA . ILE A 1 96 ? 9.289 -11.929 -13.721 1.00 97.06 96 ILE A CA 1
ATOM 720 C C . ILE A 1 96 ? 9.346 -13.382 -13.246 1.00 97.06 96 ILE A C 1
ATOM 722 O O . ILE A 1 96 ? 8.631 -13.717 -12.314 1.00 97.06 96 ILE A O 1
ATOM 726 N N . GLY A 1 97 ? 10.197 -14.242 -13.807 1.00 96.81 97 GLY A N 1
ATOM 727 C CA . GLY A 1 97 ? 10.353 -15.627 -13.342 1.00 96.81 97 GLY A CA 1
ATOM 728 C C . GLY A 1 97 ? 10.768 -15.762 -11.868 1.00 96.81 97 GLY A C 1
ATOM 729 O O . GLY A 1 97 ? 10.261 -16.639 -11.175 1.00 96.81 97 GLY A O 1
ATOM 730 N N . LEU A 1 98 ? 11.636 -14.871 -11.379 1.00 96.75 98 LEU A N 1
ATOM 731 C CA . LEU A 1 98 ? 12.173 -14.877 -10.009 1.00 96.75 98 LEU A CA 1
ATOM 732 C C . LEU A 1 98 ? 11.274 -14.183 -8.972 1.00 96.75 98 LEU A C 1
ATOM 734 O O . LEU A 1 98 ? 11.541 -14.265 -7.770 1.00 96.75 98 LEU A O 1
ATOM 738 N N . SER A 1 99 ? 10.239 -13.464 -9.408 1.00 96.00 99 SER A N 1
ATOM 739 C CA . SER A 1 99 ? 9.369 -12.719 -8.500 1.00 96.00 99 SER A CA 1
ATOM 740 C C . SER A 1 99 ? 8.483 -13.647 -7.667 1.00 96.00 99 SER A C 1
ATOM 742 O O . SER A 1 99 ? 7.987 -14.662 -8.164 1.00 96.00 99 SER A O 1
ATOM 744 N N . ALA A 1 100 ? 8.175 -13.241 -6.431 1.00 95.44 100 ALA A N 1
ATOM 745 C CA . ALA A 1 100 ? 7.133 -13.896 -5.645 1.00 95.44 100 ALA A CA 1
ATOM 746 C C . ALA A 1 100 ? 5.799 -13.880 -6.417 1.00 95.44 100 ALA A C 1
ATOM 748 O O . ALA A 1 100 ? 5.407 -12.852 -6.976 1.00 95.44 100 ALA A O 1
ATOM 749 N N . LYS A 1 101 ? 5.125 -15.035 -6.489 1.00 95.44 101 LYS A N 1
ATOM 750 C CA . LYS A 1 101 ? 3.803 -15.192 -7.135 1.00 95.44 101 LYS A CA 1
ATOM 751 C C . LYS A 1 101 ? 2.658 -15.129 -6.143 1.00 95.44 101 LYS A C 1
ATOM 753 O O . LYS A 1 101 ? 1.558 -14.708 -6.494 1.00 95.44 101 LYS A O 1
ATOM 758 N N . SER A 1 102 ? 2.949 -15.529 -4.916 1.00 96.06 102 SER A N 1
ATOM 759 C CA . SER A 1 102 ? 2.059 -15.420 -3.782 1.00 96.06 102 SER A CA 1
ATOM 760 C C . SER A 1 102 ? 2.860 -15.213 -2.506 1.00 96.06 102 SER A C 1
ATOM 762 O O . SER A 1 102 ? 4.042 -15.563 -2.446 1.00 96.06 102 SER A O 1
ATOM 764 N N . PHE A 1 103 ? 2.216 -14.646 -1.495 1.00 96.50 103 PHE A N 1
ATOM 765 C CA . PHE A 1 103 ? 2.736 -14.583 -0.136 1.00 96.50 103 PHE A CA 1
ATOM 766 C C . PHE A 1 103 ? 1.587 -14.436 0.864 1.00 96.50 103 PHE A C 1
ATOM 768 O O . PHE A 1 103 ? 0.565 -13.814 0.558 1.00 96.50 103 PHE A O 1
ATOM 775 N N . THR A 1 104 ? 1.795 -14.938 2.077 1.00 97.06 104 THR A N 1
ATOM 776 C CA . THR A 1 104 ? 0.902 -14.672 3.202 1.00 97.06 104 THR A CA 1
ATOM 777 C C . THR A 1 104 ? 1.124 -13.244 3.683 1.00 97.06 104 THR A C 1
ATOM 779 O O . THR A 1 104 ? 2.221 -12.874 4.109 1.00 97.06 104 THR A O 1
ATOM 782 N N . PHE A 1 105 ? 0.083 -12.421 3.631 1.00 97.56 105 PHE A N 1
ATOM 783 C CA . PHE A 1 105 ? 0.068 -11.137 4.310 1.00 97.56 105 PHE A CA 1
ATOM 784 C C . PHE A 1 105 ? -0.553 -11.335 5.690 1.00 97.56 105 PHE A C 1
ATOM 786 O O . PHE A 1 105 ? -1.755 -11.574 5.828 1.00 97.56 105 PHE A O 1
ATOM 793 N N . HIS A 1 106 ? 0.302 -11.307 6.706 1.00 98.06 106 HIS A N 1
ATOM 794 C CA . HIS A 1 106 ? -0.067 -11.732 8.047 1.00 98.06 106 HIS A CA 1
ATOM 795 C C . HIS A 1 106 ? -0.977 -10.718 8.735 1.00 98.06 106 HIS A C 1
ATOM 797 O O . HIS A 1 106 ? -0.758 -9.512 8.664 1.00 98.06 106 HIS A O 1
ATOM 803 N N . GLY A 1 107 ? -1.985 -11.211 9.447 1.00 97.31 107 GLY A N 1
ATOM 804 C CA . GLY A 1 107 ? -2.559 -10.476 10.565 1.00 97.31 107 GLY A CA 1
ATOM 805 C C . GLY A 1 107 ? -1.702 -10.699 11.809 1.00 97.31 107 GLY A C 1
ATOM 806 O O . GLY A 1 107 ? -1.021 -11.719 11.927 1.00 97.31 107 GLY A O 1
ATOM 807 N N . ARG A 1 108 ? -1.760 -9.775 12.773 1.00 96.00 108 ARG A N 1
ATOM 808 C CA . ARG A 1 108 ? -1.294 -10.078 14.139 1.00 96.00 108 ARG A CA 1
ATOM 809 C C . ARG A 1 108 ? -2.167 -11.149 14.791 1.00 96.00 108 ARG A C 1
ATOM 811 O O . ARG A 1 108 ? -1.674 -11.943 15.579 1.00 96.00 108 ARG A O 1
ATOM 818 N N . ASP A 1 109 ? -3.448 -11.178 14.427 1.00 95.31 109 ASP A N 1
ATOM 819 C CA . ASP A 1 109 ? -4.323 -12.328 14.629 1.00 95.31 109 ASP A CA 1
ATOM 820 C C . ASP A 1 109 ? -4.150 -13.274 13.426 1.00 95.31 109 ASP A C 1
ATOM 822 O O . ASP A 1 109 ? -4.496 -12.884 12.302 1.00 95.31 109 ASP A O 1
ATOM 826 N N . PRO A 1 110 ? -3.630 -14.502 13.622 1.00 94.56 110 PRO A N 1
ATOM 827 C CA . PRO A 1 110 ? -3.415 -15.449 12.533 1.00 94.56 110 PRO A CA 1
ATOM 828 C C . PRO A 1 110 ? -4.679 -15.741 11.718 1.00 94.56 110 PRO A C 1
ATOM 830 O O . PRO A 1 110 ? -4.572 -15.905 10.503 1.00 94.56 110 PRO A O 1
ATOM 833 N N . ALA A 1 111 ? -5.865 -15.725 12.343 1.00 93.12 111 ALA A N 1
ATOM 834 C CA . ALA A 1 111 ? -7.145 -15.974 11.673 1.00 93.12 111 ALA A CA 1
ATOM 835 C C . ALA A 1 111 ? -7.545 -14.860 10.688 1.00 93.12 111 ALA A C 1
ATOM 837 O O . ALA A 1 111 ? -8.460 -15.039 9.886 1.00 93.12 111 ALA A O 1
ATOM 838 N N . ARG A 1 112 ? -6.860 -13.712 10.740 1.00 94.44 112 ARG A N 1
ATOM 839 C CA . ARG A 1 112 ? -7.073 -12.560 9.853 1.00 94.44 112 ARG A CA 1
ATOM 840 C C . ARG A 1 112 ? -5.992 -12.423 8.780 1.00 94.44 112 ARG A C 1
ATOM 842 O O . ARG A 1 112 ? -5.989 -11.431 8.055 1.00 94.44 112 ARG A O 1
ATOM 849 N N . SER A 1 113 ? -5.072 -13.382 8.689 1.00 96.38 113 SER A N 1
ATOM 850 C CA . SER A 1 113 ? -4.071 -13.418 7.619 1.00 96.38 113 SER A CA 1
ATOM 851 C C . SER A 1 113 ? -4.726 -13.733 6.278 1.00 96.38 113 SER A C 1
ATOM 853 O O . SER A 1 113 ? -5.716 -14.463 6.216 1.00 96.38 113 SER A O 1
ATOM 855 N N . ILE A 1 114 ? -4.158 -13.195 5.201 1.00 96.00 114 ILE A N 1
ATOM 856 C CA . ILE A 1 114 ? -4.661 -13.401 3.842 1.00 96.00 114 ILE A CA 1
ATOM 857 C C . ILE A 1 114 ? -3.563 -13.899 2.911 1.00 96.00 114 ILE A C 1
ATOM 859 O O . ILE A 1 114 ? -2.413 -13.485 3.016 1.00 96.00 114 ILE A O 1
ATOM 863 N N . GLU A 1 115 ? -3.936 -14.735 1.947 1.00 95.44 115 GLU A N 1
ATOM 864 C CA . GLU A 1 115 ? -3.041 -15.139 0.864 1.00 95.44 115 GLU A CA 1
ATOM 865 C C . GLU A 1 115 ? -3.160 -14.163 -0.303 1.00 95.44 115 GLU A C 1
ATOM 867 O O . GLU A 1 115 ? -4.207 -14.069 -0.950 1.00 95.44 115 GLU A O 1
ATOM 872 N N . VAL A 1 116 ? -2.086 -13.417 -0.561 1.00 94.81 116 VAL A N 1
ATOM 873 C CA . VAL A 1 116 ? -1.996 -12.481 -1.682 1.00 94.81 116 VAL A CA 1
ATOM 874 C C . VAL A 1 116 ? -1.422 -13.220 -2.883 1.00 94.81 116 VAL A C 1
ATOM 876 O O . VAL A 1 116 ? -0.320 -13.753 -2.801 1.00 94.81 116 VAL A O 1
ATOM 879 N N . GLY A 1 117 ? -2.146 -13.220 -4.003 1.00 92.19 117 GLY A N 1
ATOM 880 C CA . GLY A 1 117 ? -1.749 -13.874 -5.253 1.00 92.19 117 GLY A CA 1
ATOM 881 C C . GLY A 1 117 ? -2.856 -14.758 -5.834 1.00 92.19 117 GLY A C 1
ATOM 882 O O . GLY A 1 117 ? -3.905 -14.959 -5.223 1.00 92.19 117 GLY A O 1
ATOM 883 N N . GLY A 1 118 ? -2.618 -15.291 -7.034 1.00 90.56 118 GLY A N 1
ATOM 884 C CA . GLY A 1 118 ? -3.616 -16.081 -7.763 1.00 90.56 118 GLY A CA 1
ATOM 885 C C . GLY A 1 118 ? -4.877 -15.274 -8.093 1.00 90.56 118 GLY A C 1
ATOM 886 O O . GLY A 1 118 ? -4.787 -14.099 -8.439 1.00 90.56 118 GLY A O 1
ATOM 887 N N . ASP A 1 119 ? -6.040 -15.915 -7.967 1.00 89.81 119 ASP A N 1
ATOM 888 C CA . ASP A 1 119 ? -7.347 -15.332 -8.316 1.00 89.81 119 ASP A CA 1
ATOM 889 C C . ASP A 1 119 ? -8.149 -14.846 -7.092 1.00 89.81 119 ASP A C 1
ATOM 891 O O . ASP A 1 119 ? -9.333 -14.525 -7.207 1.00 89.81 119 ASP A O 1
ATOM 895 N N . ALA A 1 120 ? -7.537 -14.846 -5.903 1.00 90.19 120 ALA A N 1
ATOM 896 C CA . ALA A 1 120 ? -8.188 -14.405 -4.673 1.00 90.19 120 ALA A CA 1
ATOM 897 C C . ALA A 1 120 ? -8.236 -12.872 -4.602 1.00 90.19 120 ALA A C 1
ATOM 899 O O . ALA A 1 120 ? -7.215 -12.199 -4.764 1.00 90.19 120 ALA A O 1
ATOM 900 N N . VAL A 1 121 ? -9.416 -12.321 -4.311 1.00 89.25 121 VAL A N 1
ATOM 901 C CA . VAL A 1 121 ? -9.617 -10.877 -4.146 1.00 89.25 121 VAL A CA 1
ATOM 902 C C . VAL A 1 121 ? -9.811 -10.529 -2.678 1.00 89.25 121 VAL A C 1
ATOM 904 O O . VAL A 1 121 ? -10.628 -11.124 -1.976 1.00 89.25 121 VAL A O 1
ATOM 907 N N . HIS A 1 122 ? -9.061 -9.524 -2.229 1.00 91.94 122 HIS A N 1
ATOM 908 C CA . HIS A 1 122 ? -9.099 -9.009 -0.863 1.00 91.94 122 HIS A CA 1
ATOM 909 C C . HIS A 1 122 ? -9.320 -7.504 -0.894 1.00 91.94 122 HIS A C 1
ATOM 911 O O . HIS A 1 122 ? -8.522 -6.767 -1.482 1.00 91.94 122 HIS A O 1
ATOM 917 N N . PHE A 1 123 ? -10.380 -7.036 -0.244 1.00 91.50 123 PHE A N 1
ATOM 918 C CA . PHE A 1 123 ? -10.648 -5.609 -0.148 1.00 91.50 123 PHE A CA 1
ATOM 919 C C . PHE A 1 123 ? -9.824 -4.985 0.973 1.00 91.50 123 PHE A C 1
ATOM 921 O O . PHE A 1 123 ? -9.662 -5.552 2.054 1.00 91.50 123 PHE A O 1
ATOM 928 N N . GLY A 1 124 ? -9.321 -3.787 0.712 1.00 90.31 124 GLY A N 1
ATOM 929 C CA . GLY A 1 124 ? -8.690 -2.949 1.714 1.00 90.31 124 GLY A CA 1
ATOM 930 C C . GLY A 1 124 ? -9.048 -1.494 1.492 1.00 90.31 124 GLY A C 1
ATOM 931 O O . GLY A 1 124 ? -9.662 -1.134 0.487 1.00 90.31 124 GLY A O 1
ATOM 932 N N . THR A 1 125 ? -8.684 -0.654 2.448 1.00 88.62 125 THR A N 1
ATOM 933 C CA . THR A 1 125 ? -8.907 0.787 2.339 1.00 88.62 125 THR A CA 1
ATOM 934 C C . THR A 1 125 ? -7.920 1.441 1.367 1.00 88.62 125 THR A C 1
ATOM 936 O O . THR A 1 125 ? -6.831 0.925 1.107 1.00 88.62 125 THR A O 1
ATOM 939 N N . GLY A 1 126 ? -8.316 2.594 0.819 1.00 80.12 126 GLY A N 1
ATOM 940 C CA . GLY A 1 126 ? -7.414 3.567 0.193 1.00 80.12 126 GLY A CA 1
ATOM 941 C C . GLY A 1 126 ? -6.885 4.561 1.230 1.00 80.12 126 GLY A C 1
ATOM 942 O O . GLY A 1 126 ? -7.400 4.605 2.348 1.00 80.12 126 GLY A O 1
ATOM 943 N N . GLY A 1 127 ? -5.847 5.330 0.887 1.00 79.56 127 GLY A N 1
ATOM 944 C CA . GLY A 1 127 ? -5.077 6.077 1.881 1.00 79.56 127 GLY A CA 1
ATOM 945 C C . GLY A 1 127 ? -4.686 7.507 1.553 1.00 79.56 127 GLY A C 1
ATOM 946 O O . GLY A 1 127 ? -4.828 7.969 0.427 1.00 79.56 127 GLY A O 1
ATOM 947 N N . ALA A 1 128 ? -4.121 8.151 2.579 1.00 83.88 128 ALA A N 1
ATOM 948 C CA . ALA A 1 128 ? -3.471 9.463 2.555 1.00 83.88 128 ALA A CA 1
ATOM 949 C C . ALA A 1 128 ? -4.366 10.689 2.277 1.00 83.88 128 ALA A C 1
ATOM 951 O O . ALA A 1 128 ? -3.865 11.723 1.837 1.00 83.88 128 ALA A O 1
ATOM 952 N N . ALA A 1 129 ? -5.664 10.627 2.591 1.00 88.38 129 ALA A N 1
ATOM 953 C CA . ALA A 1 129 ? -6.495 11.832 2.608 1.00 88.38 129 ALA A CA 1
ATOM 954 C C . ALA A 1 129 ? -6.007 12.822 3.685 1.00 88.38 129 ALA A C 1
ATOM 956 O O . ALA A 1 129 ? -5.723 12.420 4.810 1.00 88.38 129 ALA A O 1
ATOM 957 N N . VAL A 1 130 ? -5.916 14.112 3.355 1.00 91.88 130 VAL A N 1
ATOM 958 C CA . VAL A 1 130 ? -5.564 15.184 4.318 1.00 91.88 130 VAL A CA 1
ATOM 959 C C . VAL A 1 130 ? -6.794 15.880 4.903 1.00 91.88 130 VAL A C 1
ATOM 961 O O . VAL A 1 130 ? -6.688 16.657 5.849 1.00 91.88 130 VAL A O 1
ATOM 964 N N . LEU A 1 131 ? -7.966 15.606 4.327 1.00 89.06 131 LEU A N 1
ATOM 965 C CA . LEU A 1 131 ? -9.259 16.065 4.809 1.00 89.06 131 LEU A CA 1
ATOM 966 C C . LEU A 1 131 ? -10.109 14.858 5.192 1.00 89.06 131 LEU A C 1
ATOM 968 O O . LEU A 1 131 ? -10.084 13.826 4.521 1.00 89.06 131 LEU A O 1
ATOM 972 N N . THR A 1 132 ? -10.906 15.026 6.236 1.00 91.69 132 THR A N 1
ATOM 973 C CA . THR A 1 132 ? -11.940 14.088 6.655 1.00 91.69 132 THR A CA 1
ATOM 974 C C . THR A 1 132 ? -13.307 14.755 6.586 1.00 91.69 132 THR A C 1
ATOM 976 O O . THR A 1 132 ? -13.429 15.962 6.809 1.00 91.69 132 THR A O 1
ATOM 979 N N . LEU A 1 133 ? -14.331 13.966 6.259 1.00 87.44 133 LEU A N 1
ATOM 980 C CA . LEU A 1 133 ? -15.717 14.392 6.376 1.00 87.44 133 LEU A CA 1
ATOM 981 C C . LEU A 1 133 ? -16.112 14.314 7.850 1.00 87.44 133 LEU A C 1
ATOM 983 O O . LEU A 1 133 ? -16.193 13.228 8.426 1.00 87.44 133 LEU A O 1
ATOM 987 N N . ASP A 1 134 ? -16.348 15.468 8.455 1.00 87.69 134 ASP A N 1
ATOM 988 C CA . ASP A 1 134 ? -16.746 15.557 9.846 1.00 87.69 134 ASP A CA 1
ATOM 989 C C . ASP A 1 134 ? -18.160 14.995 10.033 1.00 87.69 134 ASP A C 1
ATOM 991 O O . ASP A 1 134 ? -19.123 15.435 9.398 1.00 87.69 134 ASP A O 1
ATOM 995 N N . ILE A 1 135 ? -18.282 13.998 10.909 1.00 85.88 135 ILE A N 1
ATOM 996 C CA . ILE A 1 135 ? -19.529 13.253 11.081 1.00 85.88 135 ILE A CA 1
ATOM 997 C C . ILE A 1 135 ? -20.655 14.132 11.630 1.00 85.88 135 ILE A C 1
ATOM 999 O O . ILE A 1 135 ? -21.823 13.838 11.377 1.00 85.88 135 ILE A O 1
ATOM 1003 N N . ASP A 1 136 ? -20.340 15.198 12.366 1.00 86.81 136 ASP A N 1
ATOM 1004 C CA . ASP A 1 136 ? -21.319 16.039 13.048 1.00 86.81 136 ASP A CA 1
ATOM 1005 C C . ASP A 1 136 ? -21.795 17.192 12.174 1.00 86.81 136 ASP A C 1
ATOM 1007 O O . ASP A 1 136 ? -23.003 17.342 11.982 1.00 86.81 136 ASP A O 1
ATOM 1011 N N . SER A 1 137 ? -20.857 17.948 11.607 1.00 88.38 137 SER A N 1
ATOM 1012 C CA . SER A 1 137 ? -21.136 19.110 10.761 1.00 88.38 137 SER A CA 1
ATOM 1013 C C . SER A 1 137 ? -21.437 18.760 9.301 1.00 88.38 137 SER A C 1
ATOM 1015 O O . SER A 1 137 ? -22.089 19.548 8.618 1.00 88.38 137 SER A O 1
ATOM 1017 N N . GLY A 1 138 ? -20.969 17.609 8.801 1.00 83.94 138 GLY A N 1
ATOM 1018 C CA . GLY A 1 138 ? -21.063 17.235 7.385 1.00 83.94 138 GLY A CA 1
ATOM 1019 C C . GLY A 1 138 ? -20.124 18.021 6.460 1.00 83.94 138 GLY A C 1
ATOM 1020 O O . GLY A 1 138 ? -20.210 17.878 5.241 1.00 83.94 138 GLY A O 1
ATOM 1021 N N . GLY A 1 139 ? -19.240 18.855 7.017 1.00 82.44 139 GLY A N 1
ATOM 1022 C CA . GLY A 1 139 ? -18.207 19.579 6.278 1.00 82.44 139 GLY A CA 1
ATOM 1023 C C . GLY A 1 139 ? -16.886 18.810 6.214 1.00 82.44 139 GLY A C 1
ATOM 1024 O O . GLY A 1 139 ? -16.632 17.913 7.016 1.00 82.44 139 GLY A O 1
ATOM 1025 N N . TYR A 1 140 ? -16.016 19.180 5.274 1.00 89.88 140 TYR A N 1
ATOM 1026 C CA . TYR A 1 140 ? -14.638 18.690 5.263 1.00 89.88 140 TYR A CA 1
ATOM 1027 C C . TYR A 1 140 ? -13.755 19.539 6.176 1.00 89.88 140 TYR A C 1
ATOM 1029 O O . TYR A 1 140 ? -13.800 20.769 6.121 1.00 89.88 140 TYR A O 1
ATOM 1037 N N . ARG A 1 141 ? -12.909 18.880 6.970 1.00 94.75 141 ARG A N 1
ATOM 1038 C CA . ARG A 1 141 ? -11.888 19.513 7.818 1.00 94.75 141 ARG A CA 1
ATOM 1039 C C . ARG A 1 141 ? -10.563 18.750 7.740 1.00 94.75 141 ARG A C 1
ATOM 1041 O O . ARG A 1 141 ? -10.585 17.587 7.337 1.00 94.75 141 ARG A O 1
ATOM 1048 N N . PRO A 1 142 ? -9.426 19.348 8.133 1.00 96.56 142 PRO A N 1
ATOM 1049 C CA . PRO A 1 142 ? -8.171 18.615 8.268 1.00 96.56 142 PRO A CA 1
ATOM 1050 C C . PRO A 1 142 ? -8.331 17.372 9.155 1.00 96.56 142 PRO A C 1
ATOM 1052 O O . PRO A 1 142 ? -9.010 17.416 10.188 1.00 96.56 142 PRO A O 1
ATOM 1055 N N . SER A 1 143 ? -7.751 16.253 8.721 1.00 96.06 143 SER A N 1
ATOM 1056 C CA . SER A 1 143 ? -7.757 14.999 9.479 1.00 96.06 143 SER A CA 1
ATOM 1057 C C . SER A 1 143 ? -6.710 15.009 10.589 1.00 96.06 143 SER A C 1
ATOM 1059 O O . SER A 1 143 ? -5.626 15.567 10.426 1.00 96.06 143 SER A O 1
ATOM 1061 N N . THR A 1 144 ? -7.022 14.359 11.703 1.00 97.44 144 THR A N 1
ATOM 1062 C CA . THR A 1 144 ? -6.201 14.323 12.921 1.00 97.44 144 THR A CA 1
ATOM 1063 C C . THR A 1 144 ? -5.703 12.912 13.236 1.00 97.44 144 THR A C 1
ATOM 1065 O O . THR A 1 144 ? -6.174 11.925 12.658 1.00 97.44 144 THR A O 1
ATOM 1068 N N . LEU A 1 145 ? -4.784 12.787 14.195 1.00 97.94 145 LEU A N 1
ATOM 1069 C CA . LEU A 1 145 ? -4.355 11.494 14.726 1.00 97.94 145 LEU A CA 1
ATOM 1070 C C . LEU A 1 145 ? -5.526 10.723 15.345 1.00 97.94 145 LEU A C 1
ATOM 1072 O O . LEU A 1 145 ? -5.607 9.498 15.214 1.00 97.94 145 LEU A O 1
ATOM 1076 N N . ARG A 1 146 ? -6.460 11.441 15.978 1.00 96.75 146 ARG A N 1
ATOM 1077 C CA . ARG A 1 146 ? -7.676 10.843 16.529 1.00 96.75 146 ARG A CA 1
ATOM 1078 C C . ARG A 1 146 ? -8.555 10.253 15.432 1.00 96.75 146 ARG A C 1
ATOM 1080 O O . ARG A 1 146 ? -8.989 9.115 15.578 1.00 96.75 146 ARG A O 1
ATOM 1087 N N . ASP A 1 147 ? -8.745 10.976 14.327 1.00 96.38 147 ASP A N 1
ATOM 1088 C CA . ASP A 1 147 ? -9.505 10.463 13.181 1.00 96.38 147 ASP A CA 1
ATOM 1089 C C . ASP A 1 147 ? -8.872 9.177 12.638 1.00 96.38 147 ASP A C 1
ATOM 1091 O O . ASP A 1 147 ? -9.570 8.192 12.414 1.00 96.38 147 ASP A O 1
ATOM 1095 N N . LEU A 1 148 ? -7.540 9.146 12.490 1.00 97.06 148 LEU A N 1
ATOM 1096 C CA . LEU A 1 148 ? -6.836 7.941 12.046 1.00 97.06 148 LEU A CA 1
ATOM 1097 C C . LEU A 1 148 ? -7.085 6.758 12.994 1.00 97.06 148 LEU A C 1
ATOM 1099 O O . LEU A 1 148 ? -7.320 5.642 12.526 1.00 97.06 148 LEU A O 1
ATOM 1103 N N . TYR A 1 149 ? -7.063 6.982 14.309 1.00 97.06 149 TYR A N 1
ATOM 1104 C CA . TYR A 1 149 ? -7.354 5.935 15.291 1.00 97.06 149 TYR A CA 1
ATOM 1105 C C . TYR A 1 149 ? -8.806 5.460 15.234 1.00 97.06 149 TYR A C 1
ATOM 1107 O O . TYR A 1 149 ? -9.057 4.254 15.226 1.00 97.06 149 TYR A O 1
ATOM 1115 N N . ASP A 1 150 ? -9.754 6.383 15.119 1.00 96.12 150 ASP A N 1
ATOM 1116 C CA . ASP A 1 150 ? -11.176 6.066 15.013 1.00 96.12 150 ASP A CA 1
ATOM 1117 C C . ASP A 1 150 ? -11.485 5.295 13.723 1.00 96.12 150 ASP A C 1
ATOM 1119 O O . ASP A 1 150 ? -12.186 4.281 13.763 1.00 96.12 150 ASP A O 1
ATOM 1123 N N . PHE A 1 151 ? -10.877 5.664 12.593 1.00 95.62 151 PHE A N 1
ATOM 1124 C CA . PHE A 1 151 ? -10.956 4.872 11.365 1.00 95.62 151 PHE A CA 1
ATOM 1125 C C . PHE A 1 151 ? -10.315 3.494 11.516 1.00 95.62 151 PHE A C 1
ATOM 1127 O O . PHE A 1 151 ? -10.902 2.512 11.057 1.00 95.62 151 PHE A O 1
ATOM 1134 N N . THR A 1 152 ? -9.175 3.419 12.217 1.00 96.00 152 THR A N 1
ATOM 1135 C CA . THR A 1 152 ? -8.481 2.153 12.501 1.00 96.00 152 THR A CA 1
ATOM 1136 C C . THR A 1 152 ? -9.378 1.190 13.293 1.00 96.00 152 THR A C 1
ATOM 1138 O O . THR A 1 152 ? -9.401 -0.021 13.068 1.00 96.00 152 THR A O 1
ATOM 1141 N N . ARG A 1 153 ? -10.152 1.719 14.241 1.00 95.38 153 ARG A N 1
ATOM 1142 C CA . ARG A 1 153 ? -11.117 0.939 15.024 1.00 95.38 153 ARG A CA 1
ATOM 1143 C C . ARG A 1 153 ? -12.352 0.583 14.213 1.00 95.38 153 ARG A C 1
ATOM 1145 O O . ARG A 1 153 ? -12.849 -0.537 14.312 1.00 95.38 153 ARG A O 1
ATOM 1152 N N . LEU A 1 154 ? -12.839 1.517 13.398 1.00 94.31 154 LEU A N 1
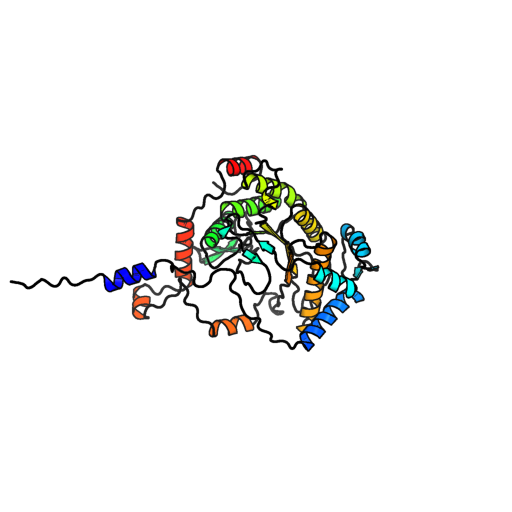ATOM 1153 C CA . LEU A 1 154 ? -14.004 1.299 12.553 1.00 94.31 154 LEU A CA 1
ATOM 1154 C C . LEU A 1 154 ? -13.773 0.108 11.621 1.00 94.31 154 LEU A C 1
ATOM 1156 O O . LEU A 1 154 ? -14.573 -0.831 11.635 1.00 94.31 154 LEU A O 1
ATOM 1160 N N . GLN A 1 155 ? -12.666 0.090 10.864 1.00 92.94 155 GLN A N 1
ATOM 1161 C CA . GLN A 1 155 ? -12.436 -1.013 9.928 1.00 92.94 155 GLN A CA 1
ATOM 1162 C C . GLN A 1 155 ? -12.143 -2.339 10.626 1.00 92.94 155 GLN A C 1
ATOM 1164 O O . GLN A 1 155 ? -12.341 -3.386 10.011 1.00 92.94 155 GLN A O 1
ATOM 1169 N N . ASP A 1 156 ? -11.671 -2.337 11.874 1.00 95.38 156 ASP A N 1
ATOM 1170 C CA . ASP A 1 156 ? -11.414 -3.569 12.627 1.00 95.38 156 ASP A CA 1
ATOM 1171 C C . ASP A 1 156 ? -12.681 -4.436 12.724 1.00 95.38 156 ASP A C 1
ATOM 1173 O O . ASP A 1 156 ? -12.600 -5.658 12.615 1.00 95.38 156 ASP A O 1
ATOM 1177 N N . THR A 1 157 ? -13.856 -3.796 12.783 1.00 92.50 157 THR A N 1
ATOM 1178 C CA . THR A 1 157 ? -15.172 -4.459 12.828 1.00 92.50 157 THR A CA 1
ATOM 1179 C C . THR A 1 157 ? -15.710 -4.918 11.467 1.00 92.50 157 THR A C 1
ATOM 1181 O O . THR A 1 157 ? -16.631 -5.731 11.412 1.00 92.50 157 THR A O 1
ATOM 1184 N N . LEU A 1 158 ? -15.153 -4.423 10.355 1.00 89.56 158 LEU A N 1
ATOM 1185 C CA . LEU A 1 158 ? -15.673 -4.685 9.010 1.00 89.56 158 LEU A CA 1
ATOM 1186 C C . LEU A 1 158 ? -15.130 -6.008 8.463 1.00 89.56 158 LEU A C 1
ATOM 1188 O O . LEU A 1 158 ? -13.984 -6.074 8.029 1.00 89.56 158 LEU A O 1
ATOM 1192 N N . THR A 1 159 ? -15.935 -7.066 8.453 1.00 85.88 159 THR A N 1
ATOM 1193 C CA . THR A 1 159 ? -15.515 -8.404 7.989 1.00 85.88 159 THR A CA 1
ATOM 1194 C C . THR A 1 159 ? -15.121 -8.451 6.515 1.00 85.88 159 THR A C 1
ATOM 1196 O O . THR A 1 159 ? -14.305 -9.282 6.124 1.00 85.88 159 THR A O 1
ATOM 1199 N N . ASP A 1 160 ? -15.665 -7.532 5.723 1.00 84.69 160 ASP A N 1
ATOM 1200 C CA . ASP A 1 160 ? -15.474 -7.487 4.273 1.00 84.69 160 ASP A CA 1
ATOM 1201 C C . ASP A 1 160 ? -14.209 -6.700 3.890 1.00 84.69 160 ASP A C 1
ATOM 1203 O O . ASP A 1 160 ? -13.782 -6.724 2.741 1.00 84.69 160 ASP A O 1
ATOM 1207 N N . VAL A 1 161 ? -13.577 -6.022 4.858 1.00 91.06 161 VAL A N 1
ATOM 1208 C CA . VAL A 1 161 ? -12.291 -5.329 4.698 1.00 91.06 161 VAL A CA 1
ATOM 1209 C C . VAL A 1 161 ? -11.193 -6.217 5.274 1.00 91.06 161 VAL A C 1
ATOM 1211 O O . VAL A 1 161 ? -11.043 -6.334 6.493 1.00 91.06 161 VAL A O 1
ATOM 1214 N N . SER A 1 162 ? -10.424 -6.851 4.396 1.00 94.12 162 SER A N 1
ATOM 1215 C CA . SER A 1 162 ? -9.429 -7.871 4.738 1.00 94.12 162 SER A CA 1
ATOM 1216 C C . SER A 1 162 ? -8.107 -7.282 5.238 1.00 94.12 162 SER A C 1
ATOM 1218 O O . SER A 1 162 ? -7.410 -7.918 6.020 1.00 94.12 162 SER A O 1
ATOM 1220 N N . TRP A 1 163 ? -7.759 -6.064 4.815 1.00 94.81 163 TRP A N 1
ATOM 1221 C CA . TRP A 1 163 ? -6.546 -5.356 5.239 1.00 94.81 163 TRP A CA 1
ATOM 1222 C C . TRP A 1 163 ? -6.779 -3.840 5.287 1.00 94.81 163 TRP A C 1
ATOM 1224 O O . TRP A 1 163 ? -7.697 -3.325 4.649 1.00 94.81 163 TRP A O 1
ATOM 1234 N N . PHE A 1 164 ? -5.963 -3.108 6.047 1.00 94.25 164 PHE A N 1
ATOM 1235 C CA . PHE A 1 164 ? -6.152 -1.668 6.260 1.00 94.25 164 PHE A CA 1
ATOM 1236 C C . PHE A 1 164 ? -4.896 -0.869 5.927 1.00 94.25 164 PHE A C 1
ATOM 1238 O O . PHE A 1 164 ? -3.862 -1.038 6.565 1.00 94.25 164 PHE A O 1
ATOM 1245 N N . THR A 1 165 ? -4.972 0.041 4.960 1.00 94.25 165 THR A N 1
ATOM 1246 C CA . THR A 1 165 ? -3.949 1.084 4.818 1.00 94.25 165 THR A CA 1
ATOM 1247 C C . THR A 1 165 ? -4.350 2.307 5.628 1.00 94.25 165 THR A C 1
ATOM 1249 O O . THR A 1 165 ? -5.545 2.606 5.706 1.00 94.25 165 THR A O 1
ATOM 1252 N N . ARG A 1 166 ? -3.372 3.065 6.150 1.00 92.62 166 ARG A N 1
ATOM 1253 C CA . ARG A 1 166 ? -3.639 4.383 6.754 1.00 92.62 166 ARG A CA 1
ATOM 1254 C C . ARG A 1 166 ? -4.535 5.206 5.814 1.00 92.62 166 ARG A C 1
ATOM 1256 O O . ARG A 1 166 ? -4.136 5.512 4.687 1.00 92.62 166 ARG A O 1
ATOM 1263 N N . CYS A 1 167 ? -5.763 5.507 6.231 1.00 89.81 167 CYS A N 1
ATOM 1264 C CA . CYS A 1 167 ? -6.760 6.106 5.340 1.00 89.81 167 CYS A CA 1
ATOM 1265 C C . CYS A 1 167 ? -6.607 7.629 5.218 1.00 89.81 167 CYS A C 1
ATOM 1267 O O . CYS A 1 167 ? -6.907 8.207 4.174 1.00 89.81 167 CYS A O 1
ATOM 1269 N N . CYS A 1 168 ? -6.063 8.267 6.254 1.00 93.19 168 CYS A N 1
ATOM 1270 C CA . CYS A 1 168 ? -5.797 9.698 6.302 1.00 93.19 168 CYS A CA 1
ATOM 1271 C C . CYS A 1 168 ? -4.401 10.007 6.859 1.00 93.19 168 CYS A C 1
ATOM 1273 O O . CYS A 1 168 ? -3.743 9.146 7.446 1.00 93.19 168 CYS A O 1
ATOM 1275 N N . VAL A 1 169 ? -3.951 11.242 6.648 1.00 95.31 169 VAL A N 1
ATOM 1276 C CA . VAL A 1 169 ? -2.744 11.814 7.254 1.00 95.31 169 VAL A CA 1
ATOM 1277 C C . VAL A 1 169 ? -3.157 12.570 8.516 1.00 95.31 169 VAL A C 1
ATOM 1279 O O . VAL A 1 169 ? -4.090 13.368 8.475 1.00 95.31 169 VAL A O 1
ATOM 1282 N N . ALA A 1 170 ? -2.478 12.327 9.633 1.00 96.75 170 ALA A N 1
ATOM 1283 C CA . ALA A 1 170 ? -2.678 13.084 10.866 1.00 96.75 170 ALA A CA 1
ATOM 1284 C C . ALA A 1 170 ? -2.036 14.476 10.723 1.00 96.75 170 ALA A C 1
ATOM 1286 O O . ALA A 1 170 ? -0.848 14.652 10.972 1.00 96.75 170 ALA A O 1
ATOM 1287 N N . THR A 1 171 ? -2.799 15.452 10.226 1.00 97.00 171 THR A N 1
ATOM 1288 C CA . THR A 1 171 ? -2.301 16.806 9.904 1.00 97.00 171 THR A CA 1
ATOM 1289 C C . THR A 1 171 ? -2.033 17.671 11.138 1.00 97.00 171 THR A C 1
ATOM 1291 O O . THR A 1 171 ? -1.389 18.710 11.039 1.00 97.00 171 THR A O 1
ATOM 1294 N N . ASP A 1 172 ? -2.492 17.221 12.304 1.00 97.56 172 ASP A N 1
ATOM 1295 C CA . ASP A 1 172 ? -2.178 17.751 13.631 1.00 97.56 172 ASP A CA 1
ATOM 1296 C C . ASP A 1 172 ? -0.776 17.351 14.131 1.00 97.56 172 ASP A C 1
ATOM 1298 O O . ASP A 1 172 ? -0.337 17.852 15.165 1.00 97.56 172 ASP A O 1
ATOM 1302 N N . LEU A 1 173 ? -0.052 16.497 13.396 1.00 97.38 173 LEU A N 1
ATOM 1303 C CA . LEU A 1 173 ? 1.344 16.140 13.655 1.00 97.38 173 LEU A CA 1
ATOM 1304 C C . LEU A 1 173 ? 2.268 16.822 12.630 1.00 97.38 173 LEU A C 1
ATOM 1306 O O . LEU A 1 173 ? 2.463 16.292 11.535 1.00 97.38 173 LEU A O 1
ATOM 1310 N N . PRO A 1 174 ? 2.843 17.999 12.949 1.00 94.88 174 PRO A N 1
ATOM 1311 C CA . PRO A 1 174 ? 3.706 18.723 12.014 1.00 94.88 174 PRO A CA 1
ATOM 1312 C C . PRO A 1 174 ? 5.094 18.087 11.859 1.00 94.88 174 PRO A C 1
ATOM 1314 O O . PRO A 1 174 ? 5.735 18.270 10.825 1.00 94.88 174 PRO A O 1
ATOM 1317 N N . ASP A 1 175 ? 5.569 17.361 12.875 1.00 97.75 175 ASP A N 1
ATOM 1318 C CA . ASP A 1 175 ? 6.828 16.627 12.799 1.00 97.75 175 ASP A CA 1
ATOM 1319 C C . ASP A 1 175 ? 6.632 15.306 12.039 1.00 97.75 175 ASP A C 1
ATOM 1321 O O . ASP A 1 175 ? 5.755 14.497 12.353 1.00 97.75 175 ASP A O 1
ATOM 1325 N N . ILE A 1 176 ? 7.452 15.097 11.008 1.00 96.50 176 ILE A N 1
ATOM 1326 C CA . ILE A 1 176 ? 7.326 13.958 10.092 1.00 96.50 176 ILE A CA 1
ATOM 1327 C C . ILE A 1 176 ? 7.704 12.620 10.739 1.00 96.50 176 ILE A C 1
ATOM 1329 O O . ILE A 1 176 ? 7.201 11.577 10.313 1.00 96.50 176 ILE A O 1
ATOM 1333 N N . TYR A 1 177 ? 8.572 12.630 11.754 1.00 98.25 177 TYR A N 1
ATOM 1334 C CA . TYR A 1 177 ? 8.925 11.426 12.496 1.00 98.25 177 TYR A CA 1
ATOM 1335 C C . TYR A 1 177 ? 7.799 11.060 13.462 1.00 98.25 177 TYR A C 1
ATOM 1337 O O . TYR A 1 177 ? 7.353 9.910 13.463 1.00 98.25 177 TYR A O 1
ATOM 1345 N N . ASP A 1 178 ? 7.258 12.041 14.193 1.00 98.19 178 ASP A N 1
ATOM 1346 C CA . ASP A 1 178 ? 6.066 11.859 15.026 1.00 98.19 178 ASP A CA 1
ATOM 1347 C C . ASP A 1 178 ? 4.900 11.314 14.190 1.00 98.19 178 ASP A C 1
ATOM 1349 O O . ASP A 1 178 ? 4.229 10.378 14.630 1.00 98.19 178 ASP A O 1
ATOM 1353 N N . LEU A 1 179 ? 4.674 11.834 12.978 1.00 98.00 179 LEU A N 1
ATOM 1354 C CA . LEU A 1 179 ? 3.636 11.344 12.066 1.00 98.00 179 LEU A CA 1
ATOM 1355 C C . LEU A 1 179 ? 3.793 9.848 11.754 1.00 98.00 179 LEU A C 1
ATOM 1357 O O . LEU A 1 179 ? 2.831 9.086 11.895 1.00 98.00 179 LEU A O 1
ATOM 1361 N N . ASP A 1 180 ? 4.981 9.415 11.330 1.00 98.00 180 ASP A N 1
ATOM 1362 C CA . ASP A 1 180 ? 5.213 8.020 10.943 1.00 98.00 180 ASP A CA 1
ATOM 1363 C C . ASP A 1 180 ? 5.147 7.075 12.157 1.00 98.00 180 ASP A C 1
ATOM 1365 O O . ASP A 1 180 ? 4.494 6.026 12.091 1.00 98.00 180 ASP A O 1
ATOM 1369 N N . VAL A 1 181 ? 5.751 7.470 13.286 1.00 98.62 181 VAL A N 1
ATOM 1370 C CA . VAL A 1 181 ? 5.706 6.729 14.558 1.00 98.62 181 VAL A CA 1
ATOM 1371 C C . VAL A 1 181 ? 4.263 6.550 15.022 1.00 98.62 181 VAL A C 1
ATOM 1373 O O . VAL A 1 181 ? 3.818 5.427 15.269 1.00 98.62 181 VAL A O 1
ATOM 1376 N N . ASN A 1 182 ? 3.499 7.640 15.105 1.00 98.62 182 ASN A N 1
ATOM 1377 C CA . ASN A 1 182 ? 2.127 7.593 15.603 1.00 98.62 182 ASN A CA 1
ATOM 1378 C C . ASN A 1 182 ? 1.187 6.862 14.649 1.00 98.62 182 ASN A C 1
ATOM 1380 O O . ASN A 1 182 ? 0.279 6.173 15.110 1.00 98.62 182 ASN A O 1
ATOM 1384 N N . THR A 1 183 ? 1.430 6.940 13.338 1.00 98.19 183 THR A N 1
ATOM 1385 C CA . THR A 1 183 ? 0.685 6.150 12.352 1.00 98.19 183 THR A CA 1
ATOM 1386 C C . THR A 1 183 ? 0.837 4.658 12.636 1.00 98.19 183 THR A C 1
ATOM 1388 O O . THR A 1 183 ? -0.164 3.954 12.764 1.00 98.19 183 THR A O 1
ATOM 1391 N N . VAL A 1 184 ? 2.070 4.158 12.783 1.00 98.44 184 VAL A N 1
ATOM 1392 C CA . VAL A 1 184 ? 2.296 2.728 13.054 1.00 98.44 184 VAL A CA 1
ATOM 1393 C C . VAL A 1 184 ? 1.775 2.330 14.435 1.00 98.44 184 VAL A C 1
ATOM 1395 O O . VAL A 1 184 ? 1.134 1.284 14.556 1.00 98.44 184 VAL A O 1
ATOM 1398 N N . PHE A 1 185 ? 1.957 3.178 15.451 1.00 98.56 185 PHE A N 1
ATOM 1399 C CA . PHE A 1 185 ? 1.393 2.958 16.785 1.00 98.56 185 PHE A CA 1
ATOM 1400 C C . PHE A 1 185 ? -0.131 2.788 16.739 1.00 98.56 185 PHE A C 1
ATOM 1402 O O . PHE A 1 185 ? -0.661 1.813 17.269 1.00 98.56 185 PHE A O 1
ATOM 1409 N N . VAL A 1 186 ? -0.842 3.692 16.057 1.00 97.94 186 VAL A N 1
ATOM 1410 C CA . VAL A 1 186 ? -2.302 3.644 15.908 1.00 97.94 186 VAL A CA 1
ATOM 1411 C C . VAL A 1 186 ? -2.757 2.380 15.183 1.00 97.94 186 VAL A C 1
ATOM 1413 O O . VAL A 1 186 ? -3.686 1.720 15.650 1.00 97.94 186 VAL A O 1
ATOM 1416 N N . LEU A 1 187 ? -2.083 2.003 14.092 1.00 97.69 187 LEU A N 1
ATOM 1417 C CA . LEU A 1 187 ? -2.382 0.773 13.353 1.00 97.69 187 LEU A CA 1
ATOM 1418 C C . LEU A 1 187 ? -2.242 -0.467 14.252 1.00 97.69 187 LEU A C 1
ATOM 1420 O O . LEU A 1 187 ? -3.111 -1.339 14.244 1.00 97.69 187 LEU A O 1
ATOM 1424 N N . MET A 1 188 ? -1.197 -0.521 15.083 1.00 97.56 188 MET A N 1
ATOM 1425 C CA . MET A 1 188 ? -1.008 -1.600 16.059 1.00 97.56 188 MET A CA 1
ATOM 1426 C C . MET A 1 188 ? -1.988 -1.525 17.235 1.00 97.56 188 MET A C 1
ATOM 1428 O O . MET A 1 188 ? -2.382 -2.556 17.774 1.00 97.56 188 MET A O 1
ATOM 1432 N N . LYS A 1 189 ? -2.421 -0.341 17.659 1.00 97.12 189 LYS A N 1
ATOM 1433 C CA . LYS A 1 189 ? -3.385 -0.225 18.759 1.00 97.12 189 LYS A CA 1
ATOM 1434 C C . LYS A 1 189 ? -4.801 -0.597 18.311 1.00 97.12 189 LYS A C 1
ATOM 1436 O O . LYS A 1 189 ? -5.532 -1.231 19.065 1.00 97.12 189 LYS A O 1
ATOM 1441 N N . GLY A 1 190 ? -5.191 -0.229 17.090 1.00 96.69 190 GLY A N 1
ATOM 1442 C CA . GLY A 1 190 ? -6.585 -0.291 16.643 1.00 96.69 190 GLY A CA 1
ATOM 1443 C C . GLY A 1 190 ? -7.014 -1.566 15.909 1.00 96.69 190 GLY A C 1
ATOM 1444 O O . GLY A 1 190 ? -8.213 -1.812 15.829 1.00 96.69 190 GLY A O 1
ATOM 1445 N N . THR A 1 191 ? -6.094 -2.376 15.369 1.00 97.56 191 THR A N 1
ATOM 1446 C CA . THR A 1 191 ? -6.466 -3.560 14.567 1.00 97.56 191 THR A CA 1
ATOM 1447 C C . THR A 1 191 ? -5.430 -4.677 14.594 1.00 97.56 191 THR A C 1
ATOM 1449 O O . THR A 1 191 ? -4.226 -4.435 14.676 1.00 97.56 191 THR A O 1
ATOM 1452 N N . THR A 1 192 ? -5.882 -5.925 14.485 1.00 97.44 192 THR A N 1
ATOM 1453 C CA . THR A 1 192 ? -5.017 -7.107 14.293 1.00 97.44 192 THR A CA 1
ATOM 1454 C C . THR A 1 192 ? -4.965 -7.599 12.849 1.00 97.44 192 THR A C 1
ATOM 1456 O O . THR A 1 192 ? -4.269 -8.573 12.564 1.00 97.44 192 THR A O 1
ATOM 1459 N N . LYS A 1 193 ? -5.684 -6.947 11.930 1.00 97.38 193 LYS A N 1
ATOM 1460 C CA . LYS A 1 193 ? -5.623 -7.244 10.492 1.00 97.38 193 LYS A CA 1
ATOM 1461 C C . LYS A 1 193 ? -4.243 -6.898 9.914 1.00 97.38 193 LYS A C 1
ATOM 1463 O O . LYS A 1 193 ? -3.526 -6.096 10.514 1.00 97.38 193 LYS A O 1
ATOM 1468 N N . PRO A 1 194 ? -3.888 -7.438 8.738 1.00 97.88 194 PRO A N 1
ATOM 1469 C CA . PRO A 1 194 ? -2.771 -6.920 7.962 1.00 97.88 194 PRO A CA 1
ATOM 1470 C C . PRO A 1 194 ? -2.949 -5.417 7.699 1.00 97.88 194 PRO A C 1
ATOM 1472 O O . PRO A 1 194 ? -4.044 -4.966 7.337 1.00 97.88 194 PRO A O 1
ATOM 1475 N N . VAL A 1 195 ? -1.884 -4.636 7.873 1.00 97.94 195 VAL A N 1
ATOM 1476 C CA . VAL A 1 195 ? -1.907 -3.174 7.742 1.00 97.94 195 VAL A CA 1
ATOM 1477 C C . VAL A 1 195 ? -0.858 -2.649 6.773 1.00 97.94 195 VAL A C 1
ATOM 1479 O O . VAL A 1 195 ? 0.189 -3.256 6.559 1.00 97.94 195 VAL A O 1
ATOM 1482 N N . ALA A 1 196 ? -1.118 -1.486 6.188 1.00 96.94 196 ALA A N 1
ATOM 1483 C CA . ALA A 1 196 ? -0.168 -0.798 5.333 1.00 96.94 196 ALA A CA 1
ATOM 1484 C C . ALA A 1 196 ? -0.018 0.681 5.697 1.00 96.94 196 ALA A C 1
ATOM 1486 O O . ALA A 1 196 ? -0.955 1.348 6.140 1.00 96.94 196 ALA A O 1
ATOM 1487 N N . THR A 1 197 ? 1.180 1.203 5.469 1.00 95.81 197 THR A N 1
ATOM 1488 C CA . THR A 1 197 ? 1.500 2.622 5.626 1.00 95.81 197 THR A CA 1
ATOM 1489 C C . THR A 1 197 ? 2.552 3.028 4.602 1.00 95.81 197 THR A C 1
ATOM 1491 O O . THR A 1 197 ? 3.238 2.178 4.036 1.00 95.81 197 THR A O 1
ATOM 1494 N N . SER A 1 198 ? 2.700 4.325 4.367 1.00 93.06 198 SER A N 1
ATOM 1495 C CA . SER A 1 198 ? 3.927 4.884 3.805 1.00 93.06 198 SER A CA 1
ATOM 1496 C C . SER A 1 198 ? 4.774 5.443 4.942 1.00 93.06 198 SER A C 1
ATOM 1498 O O . SER A 1 198 ? 4.225 5.936 5.928 1.00 93.06 198 SER A O 1
ATOM 1500 N N . PHE A 1 199 ? 6.088 5.390 4.787 1.00 95.38 199 PHE A N 1
ATOM 1501 C CA . PHE A 1 199 ? 7.010 6.163 5.610 1.00 95.38 199 PHE A CA 1
ATOM 1502 C C . PHE A 1 199 ? 7.423 7.397 4.818 1.00 95.38 199 PHE A C 1
ATOM 1504 O O . PHE A 1 199 ? 7.499 7.354 3.589 1.00 95.38 199 PHE A O 1
ATOM 1511 N N . THR A 1 200 ? 7.664 8.488 5.522 1.00 94.19 200 THR A N 1
ATOM 1512 C CA . THR A 1 200 ? 8.062 9.762 4.931 1.00 94.19 200 THR A CA 1
ATOM 1513 C C . THR A 1 200 ? 9.559 9.777 4.633 1.00 94.19 200 THR A C 1
ATOM 1515 O O . THR A 1 200 ? 9.966 10.298 3.600 1.00 94.19 200 THR A O 1
ATOM 1518 N N . ASN A 1 201 ? 10.373 9.156 5.494 1.00 96.25 201 ASN A N 1
ATOM 1519 C CA . ASN A 1 201 ? 11.820 9.054 5.313 1.00 96.25 201 ASN A CA 1
ATOM 1520 C C . ASN A 1 201 ? 12.324 7.632 5.618 1.00 96.25 201 ASN A C 1
ATOM 1522 O O . ASN A 1 201 ? 11.791 6.934 6.482 1.00 96.25 201 ASN A O 1
ATOM 1526 N N . HIS A 1 202 ? 13.370 7.207 4.911 1.00 97.06 202 HIS A N 1
ATOM 1527 C CA . HIS A 1 202 ? 14.007 5.904 5.077 1.00 97.06 202 HIS A CA 1
ATOM 1528 C C . HIS A 1 202 ? 14.606 5.703 6.476 1.00 97.06 202 HIS A C 1
ATOM 1530 O O . HIS A 1 202 ? 14.469 4.618 7.043 1.00 97.06 202 HIS A O 1
ATOM 1536 N N . ASP A 1 203 ? 15.163 6.758 7.075 1.00 97.62 203 ASP A N 1
ATOM 1537 C CA . ASP A 1 203 ? 15.752 6.714 8.420 1.00 97.62 203 ASP A CA 1
ATOM 1538 C C . ASP A 1 203 ? 14.717 6.466 9.529 1.00 97.62 203 ASP A C 1
ATOM 1540 O O . ASP A 1 203 ? 15.073 6.058 10.633 1.00 97.62 203 ASP A O 1
ATOM 1544 N N . HIS A 1 204 ? 13.422 6.650 9.247 1.00 98.19 204 HIS A N 1
ATOM 1545 C CA . HIS A 1 204 ? 12.352 6.363 10.206 1.00 98.19 204 HIS A CA 1
ATOM 1546 C C . HIS A 1 204 ? 12.063 4.861 10.322 1.00 98.19 204 HIS A C 1
ATOM 1548 O O . HIS A 1 204 ? 11.545 4.411 11.346 1.00 98.19 204 HIS A O 1
ATOM 1554 N N . VAL A 1 205 ? 12.397 4.068 9.294 1.00 98.38 205 VAL A N 1
ATOM 1555 C CA . VAL A 1 205 ? 12.029 2.647 9.231 1.00 98.38 205 VAL A CA 1
ATOM 1556 C C . VAL A 1 205 ? 12.655 1.876 10.387 1.00 98.38 205 VAL A C 1
ATOM 1558 O O . VAL A 1 205 ? 11.935 1.200 11.113 1.00 98.38 205 VAL A O 1
ATOM 1561 N N . ALA A 1 206 ? 13.966 1.988 10.609 1.00 98.12 206 ALA A N 1
ATOM 1562 C CA . ALA A 1 206 ? 14.638 1.197 11.640 1.00 98.12 206 ALA A CA 1
ATOM 1563 C C . ALA A 1 206 ? 14.141 1.511 13.072 1.00 98.12 206 ALA A C 1
ATOM 1565 O O . ALA A 1 206 ? 13.768 0.565 13.777 1.00 98.12 206 ALA A O 1
ATOM 1566 N N . PRO A 1 207 ? 14.035 2.786 13.509 1.00 98.38 207 PRO A N 1
ATOM 1567 C CA . PRO A 1 207 ? 13.435 3.126 14.800 1.00 98.38 207 PRO A CA 1
ATOM 1568 C C . PRO A 1 207 ? 11.988 2.644 14.945 1.00 98.38 207 PRO A C 1
ATOM 1570 O O . PRO A 1 207 ? 11.620 2.094 15.984 1.00 98.38 207 PRO A O 1
ATOM 1573 N N . ILE A 1 208 ? 11.164 2.781 13.903 1.00 98.62 208 ILE A N 1
ATOM 1574 C CA . ILE A 1 208 ? 9.770 2.327 13.957 1.00 98.62 208 ILE A CA 1
ATOM 1575 C C . ILE A 1 208 ? 9.689 0.800 14.007 1.00 98.62 208 ILE A C 1
ATOM 1577 O O . ILE A 1 208 ? 8.877 0.260 14.750 1.00 98.62 208 ILE A O 1
ATOM 1581 N N . MET A 1 209 ? 10.555 0.074 13.302 1.00 98.50 209 MET A N 1
ATOM 1582 C CA . MET A 1 209 ? 10.574 -1.389 13.380 1.00 98.50 209 MET A CA 1
ATOM 1583 C C . MET A 1 209 ? 11.046 -1.901 14.746 1.00 98.50 209 MET A C 1
ATOM 1585 O O . MET A 1 209 ? 10.559 -2.935 15.201 1.00 98.50 209 MET A O 1
ATOM 1589 N N . ARG A 1 210 ? 11.901 -1.149 15.450 1.00 98.50 210 ARG A N 1
ATOM 1590 C CA . ARG A 1 210 ? 12.194 -1.377 16.875 1.00 98.50 210 ARG A CA 1
ATOM 1591 C C . ARG A 1 210 ? 10.946 -1.180 17.744 1.00 98.50 210 ARG A C 1
ATOM 1593 O O . ARG A 1 210 ? 10.692 -1.985 18.636 1.00 98.50 210 ARG A O 1
ATOM 1600 N N . MET A 1 211 ? 10.143 -0.149 17.475 1.00 98.62 211 MET A N 1
ATOM 1601 C CA . MET A 1 211 ? 8.859 0.056 18.161 1.00 98.62 211 MET A CA 1
ATOM 1602 C C . MET A 1 211 ? 7.880 -1.098 17.894 1.00 98.62 211 MET A C 1
ATOM 1604 O O . MET A 1 211 ? 7.212 -1.567 18.813 1.00 98.62 211 MET A O 1
ATOM 1608 N N . VAL A 1 212 ? 7.810 -1.570 16.646 1.00 98.50 212 VAL A N 1
ATOM 1609 C CA . VAL A 1 212 ? 6.978 -2.715 16.250 1.00 98.50 212 VAL A CA 1
ATOM 1610 C C . VAL A 1 212 ? 7.393 -3.973 17.008 1.00 98.50 212 VAL A C 1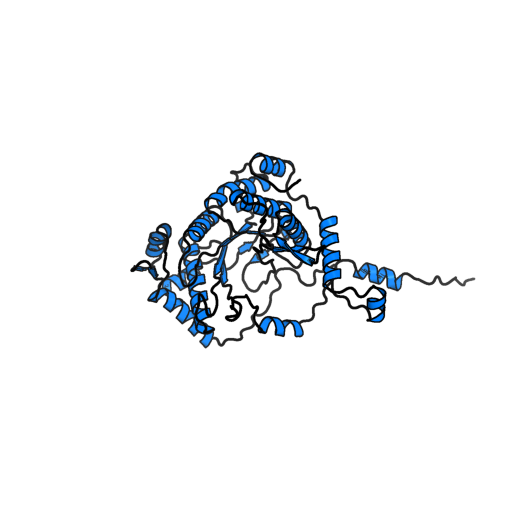
ATOM 1612 O O . VAL A 1 212 ? 6.525 -4.686 17.502 1.00 98.50 212 VAL A O 1
ATOM 1615 N N . ASP A 1 213 ? 8.696 -4.230 17.144 1.00 98.38 213 ASP A N 1
ATOM 1616 C CA . ASP A 1 213 ? 9.209 -5.364 17.917 1.00 98.38 213 ASP A CA 1
ATOM 1617 C C . ASP A 1 213 ? 8.765 -5.308 19.387 1.00 98.38 213 ASP A C 1
ATOM 1619 O O . ASP A 1 213 ? 8.228 -6.288 19.901 1.00 98.38 213 ASP A O 1
ATOM 1623 N N . ILE A 1 214 ? 8.870 -4.138 20.030 1.00 98.44 214 ILE A N 1
ATOM 1624 C CA . ILE A 1 214 ? 8.364 -3.920 21.398 1.00 98.44 214 ILE A CA 1
ATOM 1625 C C . ILE A 1 214 ? 6.856 -4.179 21.471 1.00 98.44 214 ILE A C 1
ATOM 1627 O O . ILE A 1 214 ? 6.390 -4.883 22.364 1.00 98.44 214 ILE A O 1
ATOM 1631 N N . GLY A 1 215 ? 6.085 -3.663 20.511 1.00 97.56 215 GLY A N 1
ATOM 1632 C CA . GLY A 1 215 ? 4.637 -3.872 20.445 1.00 97.56 215 GLY A CA 1
ATOM 1633 C C . GLY A 1 215 ? 4.220 -5.332 20.215 1.00 97.56 215 GLY A C 1
ATOM 1634 O O . GLY A 1 215 ? 3.077 -5.690 20.496 1.00 97.56 215 GLY A O 1
ATOM 1635 N N . LEU A 1 216 ? 5.132 -6.182 19.734 1.00 97.06 216 LEU A N 1
ATOM 1636 C CA . LEU A 1 216 ? 4.963 -7.636 19.626 1.00 97.06 216 LEU A CA 1
ATOM 1637 C C . LEU A 1 216 ? 5.422 -8.399 20.885 1.00 97.06 216 LEU A C 1
ATOM 1639 O O . LEU A 1 216 ? 5.357 -9.626 20.901 1.00 97.06 216 LEU A O 1
ATOM 1643 N N . GLY A 1 217 ? 5.862 -7.695 21.934 1.00 96.25 217 GLY A N 1
ATOM 1644 C CA . GLY A 1 217 ? 6.387 -8.280 23.172 1.00 96.25 217 GLY A CA 1
ATOM 1645 C C . GLY A 1 217 ? 7.896 -8.545 23.157 1.00 96.25 217 GLY A C 1
ATOM 1646 O O . GLY A 1 217 ? 8.396 -9.244 24.034 1.00 96.25 217 GLY A O 1
ATOM 1647 N N . GLY A 1 218 ? 8.615 -8.020 22.162 1.00 96.62 218 GLY A N 1
ATOM 1648 C CA . GLY A 1 218 ? 10.066 -8.117 22.052 1.00 96.62 218 GLY A CA 1
ATOM 1649 C C . GLY A 1 218 ? 10.814 -7.061 22.866 1.00 96.62 218 GLY A C 1
ATOM 1650 O O . GLY A 1 218 ? 10.240 -6.181 23.515 1.00 96.62 218 GLY A O 1
ATOM 1651 N N . ASP A 1 219 ? 12.141 -7.135 22.812 1.00 95.94 219 ASP A N 1
ATOM 1652 C CA . ASP A 1 219 ? 13.033 -6.206 23.502 1.00 95.94 219 ASP A CA 1
ATOM 1653 C C . ASP A 1 219 ? 13.410 -4.963 22.668 1.00 95.94 219 ASP A C 1
ATOM 1655 O O . ASP A 1 219 ? 14.117 -4.082 23.162 1.00 95.94 219 ASP A O 1
ATOM 1659 N N . GLY A 1 220 ? 12.927 -4.866 21.427 1.00 94.81 220 GLY A N 1
ATOM 1660 C CA . GLY A 1 220 ? 13.293 -3.848 20.441 1.00 94.81 220 GLY A CA 1
ATOM 1661 C C . GLY A 1 220 ? 14.372 -4.303 19.452 1.00 94.81 220 GLY A C 1
ATOM 1662 O O . GLY A 1 220 ? 14.623 -3.611 18.465 1.00 94.81 220 GLY A O 1
ATOM 1663 N N . THR A 1 221 ? 15.008 -5.452 19.686 1.00 94.62 221 THR A N 1
ATOM 1664 C CA . THR A 1 221 ? 16.061 -6.014 18.823 1.00 94.62 221 THR A CA 1
ATOM 1665 C C . THR A 1 221 ? 15.805 -7.468 18.410 1.00 94.62 221 THR A C 1
ATOM 1667 O O . THR A 1 221 ? 16.485 -7.983 17.522 1.00 94.62 221 THR A O 1
ATOM 1670 N N . SER A 1 222 ? 14.777 -8.099 18.985 1.00 94.81 222 SER A N 1
ATOM 1671 C CA . SER A 1 222 ? 14.381 -9.496 18.763 1.00 94.81 222 SER A CA 1
ATOM 1672 C C . SER A 1 222 ? 13.926 -9.787 17.326 1.00 94.81 222 SER A C 1
ATOM 1674 O O . SER A 1 222 ? 14.007 -10.924 16.864 1.00 94.81 222 SER A O 1
ATOM 1676 N N . ASN A 1 223 ? 13.492 -8.758 16.593 1.00 91.69 223 ASN A N 1
ATOM 1677 C CA . ASN A 1 223 ? 13.040 -8.833 15.204 1.00 91.69 223 ASN A CA 1
ATOM 1678 C C . ASN A 1 223 ? 11.851 -9.791 14.991 1.00 91.69 223 ASN A C 1
ATOM 1680 O O . ASN A 1 223 ? 11.743 -10.446 13.947 1.00 91.69 223 ASN A O 1
ATOM 1684 N N . LEU A 1 224 ? 10.941 -9.849 15.972 1.00 96.00 224 LEU A N 1
ATOM 1685 C CA . LEU A 1 224 ? 9.762 -10.723 15.990 1.00 96.00 224 LEU A CA 1
ATOM 1686 C C . LEU A 1 224 ? 8.855 -10.508 14.773 1.00 96.00 224 LEU A C 1
ATOM 1688 O O . LEU A 1 224 ? 8.214 -11.445 14.301 1.00 96.00 224 LEU A O 1
ATOM 1692 N N . PHE A 1 225 ? 8.867 -9.299 14.204 1.00 97.19 225 PHE A N 1
ATOM 1693 C CA . PHE A 1 225 ? 8.136 -8.955 12.986 1.00 97.19 225 PHE A CA 1
ATOM 1694 C C . PHE A 1 225 ? 8.407 -9.911 11.814 1.00 97.19 225 PHE A C 1
ATOM 1696 O O . PHE A 1 225 ? 7.507 -10.178 11.022 1.00 97.19 225 PHE A O 1
ATOM 1703 N N . ARG A 1 226 ? 9.621 -10.467 11.694 1.00 94.38 226 ARG A N 1
ATOM 1704 C CA . ARG A 1 226 ? 9.958 -11.378 10.585 1.00 94.38 226 ARG A CA 1
ATOM 1705 C C . ARG A 1 226 ? 9.145 -12.668 10.582 1.00 94.38 226 ARG A C 1
ATOM 1707 O O . ARG A 1 226 ? 8.982 -13.252 9.514 1.00 94.38 226 ARG A O 1
ATOM 1714 N N . ALA A 1 227 ? 8.674 -13.118 11.744 1.00 93.06 227 ALA A N 1
ATOM 1715 C CA . ALA A 1 227 ? 7.841 -14.311 11.846 1.00 93.06 227 ALA A CA 1
ATOM 1716 C C . ALA A 1 227 ? 6.396 -14.045 11.393 1.00 93.06 227 ALA A C 1
ATOM 1718 O O . ALA A 1 227 ? 5.707 -14.963 10.957 1.00 93.06 227 ALA A O 1
ATOM 1719 N N . THR A 1 228 ? 5.942 -12.794 11.488 1.00 93.06 228 THR A N 1
ATOM 1720 C CA . THR A 1 228 ? 4.571 -12.371 11.182 1.00 93.06 228 THR A CA 1
ATOM 1721 C C . THR A 1 228 ? 4.567 -10.991 10.513 1.00 93.06 228 THR A C 1
ATOM 1723 O O . THR A 1 228 ? 4.120 -10.019 11.120 1.00 93.06 228 THR A O 1
ATOM 1726 N N . PRO A 1 229 ? 5.053 -10.851 9.262 1.00 96.69 229 PRO A N 1
ATOM 1727 C CA . PRO A 1 229 ? 5.164 -9.555 8.592 1.00 96.69 229 PRO A CA 1
ATOM 1728 C C . PRO A 1 229 ? 3.786 -8.972 8.232 1.00 96.69 229 PRO A C 1
ATOM 1730 O O . PRO A 1 229 ? 3.296 -9.089 7.107 1.00 96.69 229 PRO A O 1
ATOM 1733 N N . PHE A 1 230 ? 3.150 -8.342 9.220 1.00 98.00 230 PHE A N 1
ATOM 1734 C CA . PHE A 1 230 ? 1.785 -7.822 9.152 1.00 98.00 230 PHE A CA 1
ATOM 1735 C C . PHE A 1 230 ? 1.699 -6.379 8.638 1.00 98.00 230 PHE A C 1
ATOM 1737 O O . PHE A 1 230 ? 0.604 -5.879 8.390 1.00 98.00 230 PHE A O 1
ATOM 1744 N N . LEU A 1 231 ? 2.843 -5.706 8.478 1.00 98.31 231 LEU A N 1
ATOM 1745 C CA . LEU A 1 231 ? 2.959 -4.316 8.038 1.00 98.31 231 LEU A CA 1
ATOM 1746 C C . LEU A 1 231 ? 3.610 -4.246 6.653 1.00 98.31 231 LEU A C 1
ATOM 1748 O O . LEU A 1 231 ? 4.772 -4.608 6.485 1.00 98.31 231 LEU A O 1
ATOM 1752 N N . LYS A 1 232 ? 2.872 -3.740 5.665 1.00 96.56 232 LYS A N 1
ATOM 1753 C CA . LYS A 1 232 ? 3.351 -3.519 4.292 1.00 96.56 232 LYS A CA 1
ATOM 1754 C C . LYS A 1 232 ? 3.668 -2.042 4.055 1.00 96.56 232 LYS A C 1
ATOM 1756 O O . LYS A 1 232 ? 2.903 -1.169 4.464 1.00 96.56 232 LYS A O 1
ATOM 1761 N N . ALA A 1 233 ? 4.740 -1.760 3.319 1.00 97.19 233 ALA A N 1
ATOM 1762 C CA . ALA A 1 233 ? 5.072 -0.400 2.901 1.00 97.19 233 ALA A CA 1
ATOM 1763 C C . ALA A 1 233 ? 4.427 -0.050 1.547 1.00 97.19 233 ALA A C 1
ATOM 1765 O O . ALA A 1 233 ? 4.546 -0.797 0.572 1.00 97.19 233 ALA A O 1
ATOM 1766 N N . HIS A 1 234 ? 3.745 1.092 1.476 1.00 95.44 234 HIS A N 1
ATOM 1767 C CA . HIS A 1 234 ? 3.284 1.714 0.233 1.00 95.44 234 HIS A CA 1
ATOM 1768 C C . HIS A 1 234 ? 4.312 2.749 -0.217 1.00 95.44 234 HIS A C 1
ATOM 1770 O O . HIS A 1 234 ? 4.571 3.708 0.509 1.00 95.44 234 HIS A O 1
ATOM 1776 N N . ILE A 1 235 ? 4.905 2.543 -1.394 1.00 95.12 235 ILE A N 1
ATOM 1777 C CA . ILE A 1 235 ? 6.018 3.368 -1.874 1.00 95.12 235 ILE A CA 1
ATOM 1778 C C . ILE A 1 235 ? 5.840 3.657 -3.362 1.00 95.12 235 ILE A C 1
ATOM 1780 O O . ILE A 1 235 ? 5.697 2.734 -4.163 1.00 95.12 235 ILE A O 1
ATOM 1784 N N . SER A 1 236 ? 5.902 4.929 -3.746 1.00 93.62 236 SER A N 1
ATOM 1785 C CA . SER A 1 236 ? 5.929 5.345 -5.150 1.00 93.62 236 SER A CA 1
ATOM 1786 C C . SER A 1 236 ? 7.373 5.437 -5.637 1.00 93.62 236 SER A C 1
ATOM 1788 O O . SER A 1 236 ? 7.966 6.509 -5.654 1.00 93.62 236 SER A O 1
ATOM 1790 N N . LEU A 1 237 ? 7.952 4.289 -5.996 1.00 90.81 237 LEU A N 1
ATOM 1791 C CA . LEU A 1 237 ? 9.334 4.187 -6.490 1.00 90.81 237 LEU A CA 1
ATOM 1792 C C . LEU A 1 237 ? 9.569 4.969 -7.785 1.00 90.81 237 LEU A C 1
ATOM 1794 O O . LEU A 1 237 ? 10.641 5.539 -7.993 1.00 90.81 237 LEU A O 1
ATOM 1798 N N . MET A 1 238 ? 8.566 4.950 -8.663 1.00 93.88 238 MET A N 1
ATOM 1799 C CA . MET A 1 238 ? 8.627 5.573 -9.976 1.00 93.88 238 MET A CA 1
ATOM 1800 C C . MET A 1 238 ? 7.984 6.950 -9.940 1.00 93.88 238 MET A C 1
ATOM 1802 O O . MET A 1 238 ? 6.817 7.090 -9.574 1.00 93.88 238 MET A O 1
ATOM 1806 N N . ILE A 1 239 ? 8.726 7.944 -10.414 1.00 93.62 239 ILE A N 1
ATOM 1807 C CA . ILE A 1 239 ? 8.209 9.264 -10.744 1.00 93.62 239 ILE A CA 1
ATOM 1808 C C . ILE A 1 239 ? 7.967 9.287 -12.252 1.00 93.62 239 ILE A C 1
ATOM 1810 O O . ILE A 1 239 ? 8.897 9.318 -13.066 1.00 93.62 239 ILE A O 1
ATOM 1814 N N . SER A 1 240 ? 6.698 9.242 -12.647 1.00 92.56 240 SER A N 1
ATOM 1815 C CA . SER A 1 240 ? 6.330 9.299 -14.059 1.00 92.56 240 SER A CA 1
ATOM 1816 C C . SER A 1 240 ? 6.701 10.673 -14.661 1.00 92.56 240 SER A C 1
ATOM 1818 O O . SER A 1 240 ? 6.519 11.704 -14.004 1.00 92.56 240 SER A O 1
ATOM 1820 N N . PRO A 1 241 ? 7.213 10.732 -15.906 1.00 93.38 241 PRO A N 1
ATOM 1821 C CA . PRO A 1 241 ? 7.506 9.598 -16.781 1.00 93.38 241 PRO A CA 1
ATOM 1822 C C . PRO A 1 241 ? 8.894 8.977 -16.525 1.00 93.38 241 PRO A C 1
ATOM 1824 O O . PRO A 1 241 ? 9.920 9.626 -16.726 1.00 93.38 241 PRO A O 1
ATOM 1827 N N . LYS A 1 242 ? 8.926 7.678 -16.197 1.00 93.56 242 LYS A N 1
ATOM 1828 C CA . LYS A 1 242 ? 10.102 6.779 -16.227 1.00 93.56 242 LYS A CA 1
ATOM 1829 C C . LYS A 1 242 ? 11.364 7.296 -15.514 1.00 93.56 242 LYS A C 1
ATOM 1831 O O . LYS A 1 242 ? 12.460 7.222 -16.084 1.00 93.56 242 LYS A O 1
ATOM 1836 N N . ARG A 1 243 ? 11.228 7.764 -14.272 1.00 96.44 243 ARG A N 1
ATOM 1837 C CA . ARG A 1 243 ? 12.346 8.166 -13.398 1.00 96.44 243 ARG A CA 1
ATOM 1838 C C . ARG A 1 243 ? 12.249 7.478 -12.040 1.00 96.44 243 ARG A C 1
ATOM 1840 O O . ARG A 1 243 ? 11.139 7.192 -11.597 1.00 96.44 243 ARG A O 1
ATOM 1847 N N . TYR A 1 244 ? 13.378 7.192 -11.403 1.00 96.94 244 TYR A N 1
ATOM 1848 C CA . TYR A 1 244 ? 13.386 6.744 -10.008 1.00 96.9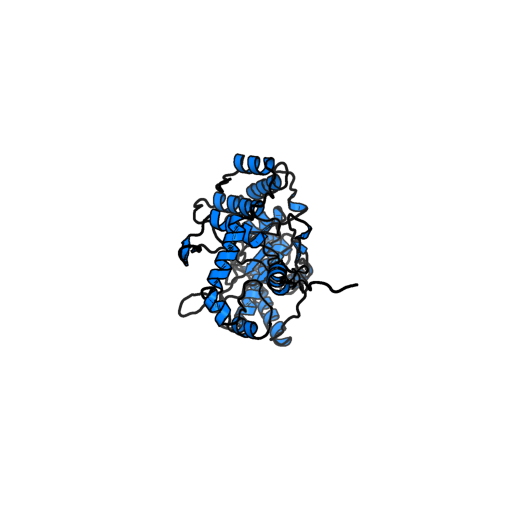4 244 TYR A CA 1
ATOM 1849 C C . TYR A 1 244 ? 13.352 7.953 -9.072 1.00 96.94 244 TYR A C 1
ATOM 1851 O O . TYR A 1 244 ? 14.044 8.937 -9.307 1.00 96.94 244 TYR A O 1
ATOM 1859 N N . GLY A 1 245 ? 12.559 7.876 -8.004 1.00 95.50 245 GLY A N 1
ATOM 1860 C CA . GLY A 1 245 ? 12.674 8.812 -6.886 1.00 95.50 245 GLY A CA 1
ATOM 1861 C C . GLY A 1 245 ? 13.727 8.314 -5.904 1.00 95.50 245 GLY A C 1
ATOM 1862 O O . GLY A 1 245 ? 13.543 7.243 -5.329 1.00 95.50 245 GLY A O 1
ATOM 1863 N N . GLU A 1 246 ? 14.812 9.061 -5.706 1.00 95.38 246 GLU A N 1
ATOM 1864 C CA . GLU A 1 246 ? 15.924 8.646 -4.839 1.00 95.38 246 GLU A CA 1
ATOM 1865 C C . GLU A 1 246 ? 15.468 8.340 -3.406 1.00 95.38 246 GLU A C 1
ATOM 1867 O O . GLU A 1 246 ? 15.712 7.238 -2.915 1.00 95.38 246 GLU A O 1
ATOM 1872 N N . ASP A 1 247 ? 14.688 9.229 -2.788 1.00 94.69 247 ASP A N 1
ATOM 1873 C CA . ASP A 1 247 ? 14.145 9.016 -1.439 1.00 94.69 247 ASP A CA 1
ATOM 1874 C C . ASP A 1 247 ? 13.278 7.749 -1.354 1.00 94.69 247 ASP A C 1
ATOM 1876 O O . ASP A 1 247 ? 13.377 6.962 -0.410 1.00 94.69 247 ASP A O 1
ATOM 1880 N N . ALA A 1 248 ? 12.454 7.499 -2.377 1.00 96.25 248 ALA A N 1
ATOM 1881 C CA . ALA A 1 248 ? 11.599 6.317 -2.449 1.00 96.25 248 ALA A CA 1
ATOM 1882 C C . ALA A 1 248 ? 12.415 5.026 -2.642 1.00 96.25 248 ALA A C 1
ATOM 1884 O O . ALA A 1 248 ? 12.057 3.970 -2.104 1.00 96.25 248 ALA A O 1
ATOM 1885 N N . VAL A 1 249 ? 13.517 5.101 -3.394 1.00 97.56 249 VAL A N 1
ATOM 1886 C CA . VAL A 1 249 ? 14.476 4.005 -3.561 1.00 97.56 249 VAL A CA 1
ATOM 1887 C C . VAL A 1 249 ? 15.135 3.687 -2.225 1.00 97.56 249 VAL A C 1
ATOM 1889 O O . VAL A 1 249 ? 15.091 2.532 -1.799 1.00 97.56 249 VAL A O 1
ATOM 1892 N N . MET A 1 250 ? 15.670 4.692 -1.531 1.00 97.75 250 MET A N 1
ATOM 1893 C CA . MET A 1 250 ? 16.302 4.514 -0.221 1.00 97.75 250 MET A CA 1
ATOM 1894 C C . MET A 1 250 ? 15.322 3.943 0.805 1.00 97.75 250 MET A C 1
ATOM 1896 O O . MET A 1 250 ? 15.648 2.985 1.511 1.00 97.75 250 MET A O 1
ATOM 1900 N N . LEU A 1 251 ? 14.082 4.438 0.814 1.00 97.88 251 LEU A N 1
ATOM 1901 C CA . LEU A 1 251 ? 13.023 3.901 1.662 1.00 97.88 251 LEU A CA 1
ATOM 1902 C C . LEU A 1 251 ? 12.723 2.431 1.346 1.00 97.88 251 LEU A C 1
ATOM 1904 O O . LEU A 1 251 ? 12.594 1.610 2.253 1.00 97.88 251 LEU A O 1
ATOM 1908 N N . THR A 1 252 ? 12.652 2.074 0.065 1.00 98.00 252 THR A N 1
ATOM 1909 C CA . THR A 1 252 ? 12.419 0.686 -0.351 1.00 98.00 252 THR A CA 1
ATOM 1910 C C . THR A 1 252 ? 13.536 -0.235 0.129 1.00 98.00 252 THR A C 1
ATOM 1912 O O . THR A 1 252 ? 13.250 -1.317 0.645 1.00 98.00 252 THR A O 1
ATOM 1915 N N . LEU A 1 253 ? 14.798 0.191 0.012 1.00 97.94 253 LEU A N 1
ATOM 1916 C CA . LEU A 1 253 ? 15.942 -0.573 0.512 1.00 97.94 253 LEU A CA 1
ATOM 1917 C C . LEU A 1 253 ? 15.849 -0.784 2.032 1.00 97.94 253 LEU A C 1
ATOM 1919 O O . LEU A 1 253 ? 16.004 -1.917 2.493 1.00 97.94 253 LEU A O 1
ATOM 1923 N N . ALA A 1 254 ? 15.510 0.261 2.793 1.00 98.12 254 ALA A N 1
ATOM 1924 C CA . ALA A 1 254 ? 15.297 0.162 4.238 1.00 98.12 254 ALA A CA 1
ATOM 1925 C C . ALA A 1 254 ? 14.151 -0.812 4.586 1.00 98.12 254 ALA A C 1
ATOM 1927 O O . ALA A 1 254 ? 14.304 -1.701 5.426 1.00 98.12 254 ALA A O 1
ATOM 1928 N N . CYS A 1 255 ? 13.015 -0.739 3.885 1.00 98.25 255 CYS A N 1
ATOM 1929 C CA . CYS A 1 255 ? 11.900 -1.667 4.087 1.00 98.25 255 CYS A CA 1
ATOM 1930 C C . CYS A 1 255 ? 12.279 -3.130 3.775 1.00 98.25 255 CYS A C 1
ATOM 1932 O O . CYS A 1 255 ? 11.906 -4.040 4.522 1.00 98.25 255 CYS A O 1
ATOM 1934 N N . ILE A 1 256 ? 13.057 -3.372 2.711 1.00 97.75 256 ILE A N 1
ATOM 1935 C CA . ILE A 1 256 ? 13.546 -4.713 2.346 1.00 97.75 256 ILE A CA 1
ATOM 1936 C C . ILE A 1 256 ? 14.432 -5.299 3.451 1.00 97.75 256 ILE A C 1
ATOM 1938 O O . ILE A 1 256 ? 14.295 -6.487 3.782 1.00 97.75 256 ILE A O 1
ATOM 1942 N N . GLN A 1 257 ? 15.314 -4.480 4.034 1.00 96.88 257 GLN A N 1
ATOM 1943 C CA . GLN A 1 257 ? 16.204 -4.890 5.123 1.00 96.88 257 GLN A CA 1
ATOM 1944 C C . GLN A 1 257 ? 15.413 -5.391 6.332 1.00 96.88 257 GLN A C 1
ATOM 1946 O O . GLN A 1 257 ? 15.757 -6.438 6.881 1.00 96.88 257 GLN A O 1
ATOM 1951 N N . HIS A 1 258 ? 14.306 -4.734 6.682 1.00 96.94 258 HIS A N 1
ATOM 1952 C CA . HIS A 1 258 ? 13.436 -5.133 7.794 1.00 96.94 258 HIS A CA 1
ATOM 1953 C C . HIS A 1 258 ? 12.379 -6.190 7.434 1.00 96.94 258 HIS A C 1
ATOM 1955 O O . HIS A 1 258 ? 11.644 -6.649 8.303 1.00 96.94 258 HIS A O 1
ATOM 1961 N N . GLY A 1 259 ? 12.328 -6.639 6.177 1.00 96.44 259 GLY A N 1
ATOM 1962 C CA . GLY A 1 259 ? 11.423 -7.709 5.754 1.00 96.44 259 GLY A CA 1
ATOM 1963 C C . GLY A 1 259 ? 9.978 -7.266 5.524 1.00 96.44 259 GLY A C 1
ATOM 1964 O O . GLY A 1 259 ? 9.101 -8.124 5.487 1.00 96.44 259 GLY A O 1
ATOM 1965 N N . LEU A 1 260 ? 9.717 -5.965 5.350 1.00 98.19 260 LEU A N 1
ATOM 1966 C CA . LEU A 1 260 ? 8.373 -5.482 5.039 1.00 98.19 260 LEU A CA 1
ATOM 1967 C C . LEU A 1 260 ? 7.984 -5.924 3.622 1.00 98.19 260 LEU A C 1
ATOM 1969 O O . LEU A 1 260 ? 8.745 -5.669 2.678 1.00 98.19 260 LEU A O 1
ATOM 1973 N N . PRO A 1 261 ? 6.797 -6.524 3.429 1.00 98.00 261 PRO A N 1
ATOM 1974 C CA . PRO A 1 261 ? 6.201 -6.633 2.111 1.00 98.00 261 PRO A CA 1
ATOM 1975 C C . PRO A 1 261 ? 6.053 -5.242 1.493 1.00 98.00 261 PRO A C 1
ATOM 1977 O O . PRO A 1 261 ? 5.865 -4.242 2.195 1.00 98.00 261 PRO A O 1
ATOM 1980 N N . LEU A 1 262 ? 6.109 -5.176 0.168 1.00 97.75 262 LEU A N 1
ATOM 1981 C CA . LEU A 1 262 ? 6.058 -3.918 -0.566 1.00 97.75 262 LEU A CA 1
ATOM 1982 C C . LEU A 1 262 ? 4.801 -3.827 -1.426 1.00 97.75 262 LEU A C 1
ATOM 1984 O O . LEU A 1 262 ? 4.323 -4.808 -1.988 1.00 97.75 262 LEU A O 1
ATOM 1988 N N . SER A 1 263 ? 4.288 -2.616 -1.576 1.00 95.19 263 SER A N 1
ATOM 1989 C CA . SER A 1 263 ? 3.397 -2.229 -2.662 1.00 95.19 263 SER A CA 1
ATOM 1990 C C . SER A 1 263 ? 4.054 -1.063 -3.379 1.00 95.19 263 SER A C 1
ATOM 1992 O O . SER A 1 263 ? 3.977 0.075 -2.911 1.00 95.19 263 SER A O 1
ATOM 1994 N N . CYS A 1 264 ? 4.724 -1.356 -4.490 1.00 93.75 264 CYS A N 1
ATOM 1995 C CA . CYS A 1 264 ? 5.403 -0.339 -5.284 1.00 93.75 264 CYS A CA 1
ATOM 1996 C C . CYS A 1 264 ? 4.403 0.265 -6.266 1.00 93.75 264 CYS A C 1
ATOM 1998 O O . CYS A 1 264 ? 4.048 -0.356 -7.270 1.00 93.75 264 CYS A O 1
ATOM 2000 N N . ILE A 1 265 ? 3.902 1.445 -5.919 1.00 92.06 265 ILE A N 1
ATOM 2001 C CA . ILE A 1 265 ? 2.808 2.109 -6.616 1.00 92.06 265 ILE A CA 1
ATOM 2002 C C . ILE A 1 265 ? 3.367 2.863 -7.820 1.00 92.06 265 ILE A C 1
ATOM 2004 O O . ILE A 1 265 ? 4.295 3.660 -7.707 1.00 92.06 265 ILE A O 1
ATOM 2008 N N . THR A 1 266 ? 2.784 2.614 -8.987 1.00 91.56 266 THR A N 1
ATOM 2009 C CA . THR A 1 266 ? 2.982 3.432 -10.187 1.00 91.56 266 THR A CA 1
ATOM 2010 C C . THR A 1 266 ? 1.682 4.164 -10.468 1.00 91.56 266 THR A C 1
ATOM 2012 O O . THR A 1 266 ? 0.696 3.530 -10.832 1.00 91.56 266 THR A O 1
ATOM 2015 N N . ALA A 1 267 ? 1.673 5.481 -10.279 1.00 87.44 267 ALA A N 1
ATOM 2016 C CA . ALA A 1 267 ? 0.485 6.322 -10.414 1.00 87.44 267 ALA A CA 1
ATOM 2017 C C . ALA A 1 267 ? 0.614 7.276 -11.611 1.00 87.44 267 ALA A C 1
ATOM 2019 O O . ALA A 1 267 ? 0.495 8.495 -11.475 1.00 87.44 267 ALA A O 1
ATOM 2020 N N . ALA A 1 268 ? 0.902 6.720 -12.790 1.00 85.25 268 ALA A N 1
ATOM 2021 C CA . ALA A 1 268 ? 0.975 7.502 -14.015 1.00 85.25 268 ALA A CA 1
ATOM 2022 C C . ALA A 1 268 ? -0.393 8.129 -14.335 1.00 85.25 268 ALA A C 1
ATOM 2024 O O . ALA A 1 268 ? -1.444 7.506 -14.152 1.00 85.25 268 ALA A O 1
ATOM 2025 N N . GLN A 1 269 ? -0.376 9.361 -14.839 1.00 79.69 269 GLN A N 1
ATOM 2026 C CA . GLN A 1 269 ? -1.574 10.133 -15.144 1.00 79.69 269 GLN A CA 1
ATOM 2027 C C . GLN A 1 269 ? -1.754 10.252 -16.652 1.00 79.69 269 GLN A C 1
ATOM 2029 O O . GLN A 1 269 ? -0.941 10.862 -17.354 1.00 79.69 269 GLN A O 1
ATOM 2034 N N . PHE A 1 270 ? -2.847 9.675 -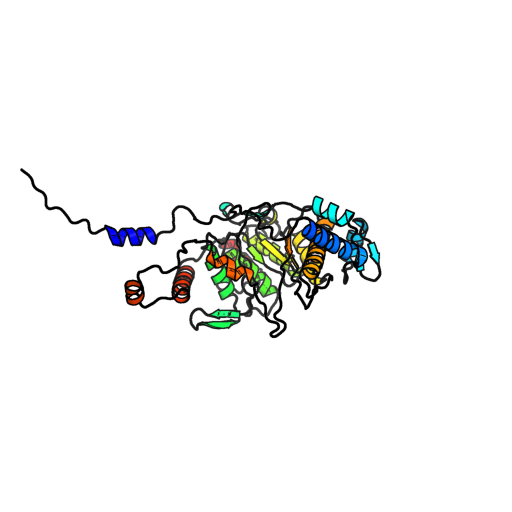17.138 1.00 75.44 270 PHE A N 1
ATOM 2035 C CA . PHE A 1 270 ? -3.258 9.738 -18.531 1.00 75.44 270 PHE A CA 1
ATOM 2036 C C . PHE A 1 270 ? -3.360 11.188 -19.025 1.00 75.44 270 PHE A C 1
ATOM 2038 O O . PHE A 1 270 ? -4.095 11.992 -18.454 1.00 75.44 270 PHE A O 1
ATOM 2045 N N . GLY A 1 271 ? -2.629 11.516 -20.092 1.00 76.19 271 GLY A N 1
ATOM 2046 C CA . GLY A 1 271 ? -2.622 12.852 -20.694 1.00 76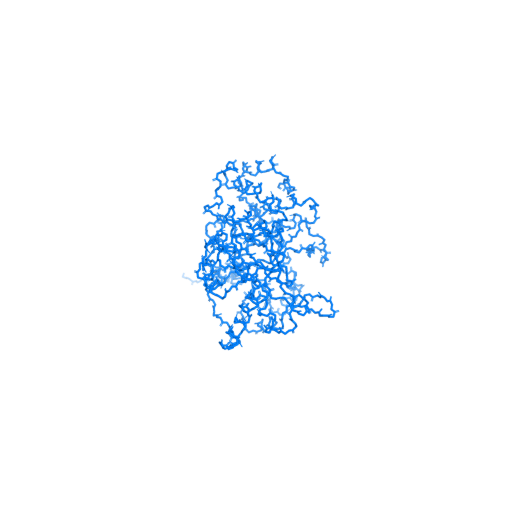.19 271 GLY A CA 1
ATOM 2047 C C . GLY A 1 271 ? -1.806 13.909 -19.943 1.00 76.19 271 GLY A C 1
ATOM 2048 O O . GLY A 1 271 ? -1.755 15.045 -20.404 1.00 76.19 271 GLY A O 1
ATOM 2049 N N . ALA A 1 272 ? -1.151 13.549 -18.834 1.00 81.75 272 ALA A N 1
ATOM 2050 C CA . ALA A 1 272 ? -0.270 14.438 -18.076 1.00 81.75 272 ALA A CA 1
ATOM 2051 C C . ALA A 1 272 ? 1.146 13.851 -17.965 1.00 81.75 272 ALA A C 1
ATOM 2053 O O . ALA A 1 272 ? 2.044 14.247 -18.704 1.00 81.75 272 ALA A O 1
ATOM 2054 N N . THR A 1 273 ? 1.351 12.871 -17.081 1.00 88.81 273 THR A N 1
ATOM 2055 C CA . THR A 1 273 ? 2.657 12.211 -16.882 1.00 88.81 273 THR A CA 1
ATOM 2056 C C . THR A 1 273 ? 2.827 10.939 -17.719 1.00 88.81 273 THR A C 1
ATOM 2058 O O . THR A 1 273 ? 3.877 10.294 -17.677 1.00 88.81 273 THR A O 1
ATOM 2061 N N . ALA A 1 274 ? 1.814 10.591 -18.514 1.00 89.12 274 ALA A N 1
ATOM 2062 C CA . ALA A 1 274 ? 1.819 9.524 -19.504 1.00 89.12 274 ALA A CA 1
ATOM 2063 C C . ALA A 1 274 ? 0.980 9.915 -20.741 1.00 89.12 274 ALA A C 1
ATOM 2065 O O . ALA A 1 274 ? 0.171 10.844 -20.662 1.00 89.12 274 ALA A O 1
ATOM 2066 N N . PRO A 1 275 ? 1.141 9.225 -21.889 1.00 88.44 275 PRO A N 1
ATOM 2067 C CA . PRO A 1 275 ? 0.431 9.559 -23.120 1.00 88.44 275 PRO A CA 1
ATOM 2068 C C . PRO A 1 275 ? -1.089 9.644 -22.950 1.00 88.44 275 PRO A C 1
ATOM 2070 O O . PRO A 1 275 ? -1.688 8.875 -22.203 1.00 88.44 275 PRO A O 1
ATOM 2073 N N . ALA A 1 276 ? -1.725 10.528 -23.720 1.00 84.94 276 ALA A N 1
ATOM 2074 C CA . ALA A 1 276 ? -3.184 10.658 -23.786 1.00 84.94 276 ALA A CA 1
ATOM 2075 C C . ALA A 1 276 ? -3.867 9.535 -24.597 1.00 84.94 276 ALA A C 1
ATOM 2077 O O . ALA A 1 276 ? -5.066 9.589 -24.845 1.00 84.94 276 ALA A O 1
ATOM 2078 N N . THR A 1 277 ? -3.126 8.531 -25.072 1.00 88.12 277 THR A N 1
ATOM 2079 C CA . THR A 1 277 ? -3.698 7.343 -25.720 1.00 88.12 277 THR A CA 1
ATOM 2080 C C . THR A 1 277 ? -3.720 6.192 -24.724 1.00 88.12 277 THR A C 1
ATOM 2082 O O . THR A 1 277 ? -2.726 5.942 -24.044 1.00 88.12 277 THR A O 1
ATOM 2085 N N . LEU A 1 278 ? -4.835 5.454 -24.637 1.00 85.56 278 LEU A N 1
ATOM 2086 C CA . LEU A 1 278 ? -4.993 4.395 -23.625 1.00 85.56 278 LEU A CA 1
ATOM 2087 C C . LEU A 1 278 ? -3.919 3.310 -23.765 1.00 85.56 278 LEU A C 1
ATOM 2089 O O . LEU A 1 278 ? -3.329 2.894 -22.772 1.00 85.56 278 LEU A O 1
ATOM 2093 N N . ALA A 1 279 ? -3.607 2.901 -24.996 1.00 89.94 279 ALA A N 1
ATOM 2094 C CA . ALA A 1 279 ? -2.564 1.914 -25.259 1.00 89.94 279 ALA A CA 1
ATOM 2095 C C . ALA A 1 279 ? -1.159 2.420 -24.877 1.00 89.94 279 ALA A C 1
ATOM 2097 O O . ALA A 1 279 ? -0.392 1.685 -24.256 1.00 89.94 279 ALA A O 1
ATOM 2098 N N . GLY A 1 280 ? -0.828 3.678 -25.202 1.00 91.38 280 GLY A N 1
ATOM 2099 C CA . GLY A 1 280 ? 0.465 4.279 -24.854 1.00 91.38 280 GLY A CA 1
ATOM 2100 C C . GLY A 1 280 ? 0.636 4.448 -23.345 1.00 91.38 280 GLY A C 1
ATOM 2101 O O . GLY A 1 280 ? 1.688 4.124 -22.795 1.00 91.38 280 GLY A O 1
ATOM 2102 N N . PHE A 1 281 ? -0.429 4.871 -22.669 1.00 90.31 281 PHE A N 1
ATOM 2103 C CA . PHE A 1 281 ? -0.512 4.935 -21.217 1.00 90.31 281 PHE A CA 1
ATOM 2104 C C . PHE A 1 281 ? -0.299 3.569 -20.554 1.00 90.31 281 PHE A C 1
ATOM 2106 O O . PHE A 1 281 ? 0.575 3.438 -19.698 1.00 90.31 281 PHE A O 1
ATOM 2113 N N . LEU A 1 282 ? -1.042 2.539 -20.977 1.00 91.19 282 LEU A N 1
ATOM 2114 C CA . LEU A 1 282 ? -0.902 1.186 -20.433 1.00 91.19 282 LEU A CA 1
ATOM 2115 C C . LEU A 1 282 ? 0.513 0.637 -20.644 1.00 91.19 282 LEU A C 1
ATOM 2117 O O . LEU A 1 282 ? 1.068 0.023 -19.733 1.00 91.19 282 LEU A O 1
ATOM 2121 N N . ALA A 1 283 ? 1.117 0.886 -21.810 1.00 95.50 283 ALA A N 1
ATOM 2122 C CA . ALA A 1 283 ? 2.485 0.468 -22.093 1.00 95.50 283 ALA A CA 1
ATOM 2123 C C . ALA A 1 283 ? 3.512 1.179 -21.193 1.00 95.50 283 ALA A C 1
ATOM 2125 O O . ALA A 1 283 ? 4.376 0.511 -20.622 1.00 95.50 283 ALA A O 1
ATOM 2126 N N . GLN A 1 284 ? 3.415 2.505 -21.020 1.00 96.12 284 GLN A N 1
ATOM 2127 C CA . GLN A 1 284 ? 4.334 3.252 -20.153 1.00 96.12 284 GLN A CA 1
ATOM 2128 C C . GLN A 1 284 ? 4.160 2.872 -18.680 1.00 96.12 284 GLN A C 1
ATOM 2130 O O . GLN A 1 284 ? 5.149 2.549 -18.024 1.00 96.12 284 GLN A O 1
ATOM 2135 N N . SER A 1 285 ? 2.924 2.863 -18.173 1.00 94.19 285 SER A N 1
ATOM 2136 C CA . SER A 1 285 ? 2.654 2.549 -16.766 1.00 94.19 285 SER A CA 1
ATOM 2137 C C . SER A 1 285 ? 3.121 1.133 -16.427 1.00 94.19 285 SER A C 1
ATOM 2139 O O . SER A 1 285 ? 3.798 0.915 -15.427 1.00 94.19 285 SER A O 1
ATOM 2141 N N . ARG A 1 286 ? 2.890 0.167 -17.330 1.00 95.44 286 ARG A N 1
ATOM 2142 C CA . ARG A 1 286 ? 3.414 -1.197 -17.175 1.00 95.44 286 ARG A CA 1
ATOM 2143 C C . ARG A 1 286 ? 4.941 -1.245 -17.186 1.00 95.44 286 ARG A C 1
ATOM 2145 O O . ARG A 1 286 ? 5.509 -1.990 -16.394 1.00 95.44 286 ARG A O 1
ATOM 2152 N N . ALA A 1 287 ? 5.603 -0.482 -18.059 1.00 97.62 287 ALA A N 1
ATOM 2153 C CA . ALA A 1 287 ? 7.063 -0.398 -18.084 1.00 97.62 287 ALA A CA 1
ATOM 2154 C C . ALA A 1 287 ? 7.620 0.141 -16.755 1.00 97.62 287 ALA A C 1
ATOM 2156 O O . ALA A 1 287 ? 8.577 -0.409 -16.222 1.00 97.62 287 ALA A O 1
ATOM 2157 N N . GLU A 1 288 ? 7.006 1.180 -16.192 1.00 97.25 288 GLU A N 1
ATOM 2158 C CA . GLU A 1 288 ? 7.394 1.749 -14.896 1.00 97.25 288 GLU A CA 1
ATOM 2159 C C . GLU A 1 288 ? 7.180 0.756 -13.740 1.00 97.25 288 GLU A C 1
ATOM 2161 O O . GLU A 1 288 ? 8.091 0.535 -12.939 1.00 97.25 288 GLU A O 1
ATOM 2166 N N . THR A 1 289 ? 6.038 0.065 -13.692 1.00 96.75 289 THR A N 1
ATOM 2167 C CA . THR A 1 289 ? 5.807 -0.954 -12.654 1.00 96.75 289 THR A CA 1
ATOM 2168 C C . THR A 1 289 ? 6.753 -2.154 -12.805 1.00 96.75 289 THR A C 1
ATOM 2170 O O . THR A 1 289 ? 7.227 -2.697 -11.807 1.00 96.75 289 THR A O 1
ATOM 2173 N N . LEU A 1 290 ? 7.108 -2.544 -14.038 1.00 97.88 290 LEU A N 1
ATOM 2174 C CA . LEU A 1 290 ? 8.153 -3.544 -14.295 1.00 97.88 290 LEU A CA 1
ATOM 2175 C C . LEU A 1 290 ? 9.533 -3.065 -13.828 1.00 97.88 290 LEU A C 1
ATOM 2177 O O . LEU A 1 290 ? 10.266 -3.860 -13.253 1.00 97.88 290 LEU A O 1
ATOM 2181 N N . ALA A 1 291 ? 9.880 -1.787 -14.005 1.00 98.00 291 ALA A N 1
ATOM 2182 C CA . ALA A 1 291 ? 11.133 -1.234 -13.485 1.00 98.00 291 ALA A CA 1
ATOM 2183 C C . ALA A 1 291 ? 11.210 -1.339 -11.951 1.00 98.00 291 ALA A C 1
ATOM 2185 O O . ALA A 1 291 ? 12.225 -1.781 -11.417 1.00 98.00 291 ALA A O 1
ATOM 2186 N N . SER A 1 292 ? 10.104 -1.059 -11.249 1.00 97.38 292 SER A N 1
ATOM 2187 C CA . SER A 1 292 ? 10.010 -1.291 -9.797 1.00 97.38 292 SER A CA 1
ATOM 2188 C C . SER A 1 292 ? 10.215 -2.765 -9.431 1.00 97.38 292 SER A C 1
ATOM 2190 O O . SER A 1 292 ? 10.967 -3.076 -8.509 1.00 97.38 292 SER A O 1
ATOM 2192 N N . LEU A 1 293 ? 9.590 -3.686 -10.178 1.00 97.75 293 LEU A N 1
ATOM 2193 C CA . LEU A 1 293 ? 9.755 -5.126 -9.961 1.00 97.75 293 LEU A CA 1
ATOM 2194 C C . LEU A 1 293 ? 11.207 -5.578 -10.178 1.00 97.75 293 LEU A C 1
ATOM 2196 O O . LEU A 1 293 ? 11.715 -6.386 -9.400 1.00 97.75 293 LEU A O 1
ATOM 2200 N N . ILE A 1 294 ? 11.875 -5.046 -11.208 1.00 98.19 294 ILE A N 1
ATOM 2201 C CA . ILE A 1 294 ? 13.296 -5.291 -11.484 1.00 98.19 294 ILE A CA 1
ATOM 2202 C C . ILE A 1 294 ? 14.145 -4.808 -10.317 1.00 98.19 294 ILE A C 1
ATOM 2204 O O . ILE A 1 294 ? 14.952 -5.587 -9.827 1.00 98.19 294 ILE A O 1
ATOM 2208 N N . MET A 1 295 ? 13.930 -3.585 -9.822 1.00 97.75 295 MET A N 1
ATOM 2209 C CA . MET A 1 295 ? 14.639 -3.080 -8.643 1.00 97.75 295 MET A CA 1
ATOM 2210 C C . MET A 1 295 ? 14.514 -4.036 -7.457 1.00 97.75 295 MET A C 1
ATOM 2212 O O . MET A 1 295 ? 15.528 -4.514 -6.950 1.00 97.75 295 MET A O 1
ATOM 2216 N N . VAL A 1 296 ? 13.290 -4.354 -7.034 1.00 98.00 296 VAL A N 1
ATOM 2217 C CA . VAL A 1 296 ? 13.073 -5.199 -5.852 1.00 98.00 296 VAL A CA 1
ATOM 2218 C C . VAL A 1 296 ? 13.680 -6.588 -6.045 1.00 98.00 296 VAL A C 1
ATOM 2220 O O . VAL A 1 296 ? 14.370 -7.082 -5.157 1.00 98.00 296 VAL A O 1
ATOM 2223 N N . THR A 1 297 ? 13.490 -7.195 -7.218 1.00 97.88 297 THR A N 1
ATOM 2224 C CA . THR A 1 297 ? 13.973 -8.555 -7.503 1.00 97.88 297 THR A CA 1
ATOM 2225 C C . THR A 1 297 ? 15.495 -8.616 -7.643 1.00 97.88 297 THR A C 1
ATOM 2227 O O . THR A 1 297 ? 16.091 -9.596 -7.212 1.00 97.88 297 THR A O 1
ATOM 2230 N N . VAL A 1 298 ? 16.141 -7.589 -8.206 1.00 97.25 298 VAL A N 1
ATOM 2231 C CA . VAL A 1 298 ? 17.611 -7.509 -8.301 1.00 97.25 298 VAL A CA 1
ATOM 2232 C C . VAL A 1 298 ? 18.239 -7.335 -6.921 1.00 97.25 298 VAL A C 1
ATOM 2234 O O . VAL A 1 298 ? 19.256 -7.960 -6.632 1.00 97.25 298 VAL A O 1
ATOM 2237 N N . ILE A 1 299 ? 17.632 -6.518 -6.058 1.00 97.38 299 ILE A N 1
ATOM 2238 C CA . ILE A 1 299 ? 18.118 -6.312 -4.689 1.00 97.38 299 ILE A CA 1
ATOM 2239 C C . ILE A 1 299 ? 17.887 -7.558 -3.830 1.00 97.38 299 ILE A C 1
ATOM 2241 O O . ILE A 1 299 ? 18.764 -7.951 -3.060 1.00 97.38 299 ILE A O 1
ATOM 2245 N N . LYS A 1 300 ? 16.709 -8.178 -3.939 1.00 97.44 300 LYS A N 1
ATOM 2246 C CA . LYS A 1 300 ? 16.355 -9.368 -3.170 1.00 97.44 300 LYS A CA 1
ATOM 2247 C C . LYS A 1 300 ? 15.346 -10.237 -3.935 1.00 97.44 300 LYS A C 1
ATOM 2249 O O . LYS A 1 300 ? 14.137 -9.999 -3.851 1.00 97.44 300 LYS A O 1
ATOM 2254 N N . PRO A 1 301 ? 15.822 -11.268 -4.656 1.00 97.19 301 PRO A N 1
ATOM 2255 C CA . PRO A 1 301 ? 14.956 -12.192 -5.378 1.00 97.19 301 PRO A CA 1
ATOM 2256 C C . PRO A 1 301 ? 13.893 -12.811 -4.464 1.00 97.19 301 PRO A C 1
ATOM 2258 O O . PRO A 1 301 ? 14.177 -13.171 -3.322 1.00 97.19 301 PRO A O 1
ATOM 2261 N N . GLY A 1 302 ? 12.658 -12.917 -4.957 1.00 96.31 302 GLY A N 1
ATOM 2262 C CA . GLY A 1 302 ? 11.536 -13.466 -4.193 1.00 96.31 302 GLY A CA 1
ATOM 2263 C C . GLY A 1 302 ? 11.009 -12.586 -3.051 1.00 96.31 302 GLY A C 1
ATOM 2264 O O . GLY A 1 302 ? 10.115 -13.030 -2.334 1.00 96.31 302 GLY A O 1
ATOM 2265 N N . HIS A 1 303 ? 11.508 -11.354 -2.857 1.00 97.94 303 HIS A N 1
ATOM 2266 C CA . HIS A 1 303 ? 10.957 -10.464 -1.827 1.00 97.94 303 HIS A CA 1
ATOM 2267 C C . HIS A 1 303 ? 9.477 -10.138 -2.125 1.00 97.94 303 HIS A C 1
ATOM 2269 O O . HIS A 1 303 ? 9.161 -9.784 -3.266 1.00 97.94 303 HIS A O 1
ATOM 2275 N N . PRO A 1 304 ? 8.560 -10.242 -1.141 1.00 97.44 304 PRO A N 1
ATOM 2276 C CA . PRO A 1 304 ? 7.138 -9.990 -1.362 1.00 97.44 304 PRO A CA 1
ATOM 2277 C C . PRO A 1 304 ? 6.861 -8.564 -1.847 1.00 97.44 304 PRO A C 1
ATOM 2279 O O . PRO A 1 304 ? 7.058 -7.589 -1.118 1.00 97.44 304 PRO A O 1
ATOM 2282 N N . MET A 1 305 ? 6.370 -8.445 -3.079 1.00 96.12 305 MET A N 1
ATOM 2283 C CA . MET A 1 305 ? 5.989 -7.178 -3.696 1.00 96.12 305 MET A CA 1
ATOM 2284 C C . MET A 1 305 ? 4.671 -7.338 -4.452 1.00 96.12 305 MET A C 1
ATOM 2286 O O . MET A 1 305 ? 4.540 -8.182 -5.335 1.00 96.12 305 MET A O 1
ATOM 2290 N N . VAL A 1 306 ? 3.710 -6.473 -4.146 1.00 95.44 306 VAL A N 1
ATOM 2291 C CA . VAL A 1 306 ? 2.491 -6.299 -4.935 1.00 95.44 306 VAL A CA 1
ATOM 2292 C C . VAL A 1 306 ? 2.817 -5.438 -6.158 1.00 95.44 306 VAL A C 1
ATOM 2294 O O . VAL A 1 306 ? 3.373 -4.344 -6.032 1.00 95.44 306 VAL A O 1
ATOM 2297 N N . PHE A 1 307 ? 2.467 -5.937 -7.346 1.00 93.12 307 PHE A N 1
ATOM 2298 C CA . PHE A 1 307 ? 2.597 -5.220 -8.616 1.00 93.12 307 PHE A CA 1
ATOM 2299 C C . PHE A 1 307 ? 1.496 -4.149 -8.729 1.00 93.12 307 PHE A C 1
ATOM 2301 O O . PHE A 1 307 ? 0.425 -4.387 -9.288 1.00 93.12 307 PHE A O 1
ATOM 2308 N N . SER A 1 308 ? 1.737 -2.973 -8.149 1.00 88.88 308 SER A N 1
ATOM 2309 C CA . SER A 1 308 ? 0.710 -1.947 -7.916 1.00 88.88 308 SER A CA 1
ATOM 2310 C C . SER A 1 308 ? 0.669 -0.880 -9.013 1.00 88.88 308 SER A C 1
ATOM 2312 O O . SER A 1 308 ? 0.987 0.287 -8.789 1.00 88.88 308 SER A O 1
ATOM 2314 N N . ASN A 1 309 ? 0.237 -1.268 -10.213 1.00 85.69 309 ASN A N 1
ATOM 2315 C CA . ASN A 1 309 ? -0.058 -0.315 -11.285 1.00 85.69 309 ASN A CA 1
ATOM 2316 C C . ASN A 1 309 ? -1.413 0.365 -11.024 1.00 85.69 309 ASN A C 1
ATOM 2318 O O . ASN A 1 309 ? -2.446 -0.303 -11.070 1.00 85.69 309 ASN A O 1
ATOM 2322 N N . TRP A 1 310 ? -1.413 1.664 -10.726 1.00 82.12 310 TRP A N 1
ATOM 2323 C CA . TRP A 1 310 ? -2.601 2.462 -10.414 1.00 82.12 310 TRP A CA 1
ATOM 2324 C C . TRP A 1 310 ? -2.881 3.414 -11.575 1.00 82.12 310 TRP A C 1
ATOM 2326 O O . TRP A 1 310 ? -2.423 4.557 -11.566 1.00 82.12 310 TRP A O 1
ATOM 2336 N N . PRO A 1 311 ? -3.596 2.951 -12.613 1.00 69.06 311 PRO A N 1
ATOM 2337 C CA . PRO A 1 311 ? -3.873 3.788 -13.757 1.00 69.06 311 PRO A CA 1
ATOM 2338 C C . PRO A 1 311 ? -4.861 4.905 -13.392 1.00 69.06 311 PRO A C 1
ATOM 2340 O O . PRO A 1 311 ? -6.020 4.626 -13.085 1.00 69.06 311 PRO A O 1
ATOM 2343 N N . LEU A 1 312 ? -4.417 6.164 -13.457 1.00 71.12 312 LEU A N 1
ATOM 2344 C CA . LEU A 1 312 ? -5.243 7.331 -13.139 1.00 71.12 312 LEU A CA 1
ATOM 2345 C C . LEU A 1 312 ? -5.580 8.149 -14.391 1.00 71.12 312 LEU A C 1
ATOM 2347 O O . LEU A 1 312 ? -4.746 8.336 -15.280 1.00 71.12 312 LEU A O 1
ATOM 2351 N N . VAL A 1 313 ? -6.806 8.676 -14.428 1.00 66.75 313 VAL A N 1
ATOM 2352 C CA . VAL A 1 313 ? -7.282 9.612 -15.456 1.00 66.75 313 VAL A CA 1
ATOM 2353 C C . VAL A 1 313 ? -7.445 10.995 -14.835 1.00 66.75 313 VAL A C 1
ATOM 2355 O O . VAL A 1 313 ? -8.020 11.130 -13.753 1.00 66.75 313 VAL A O 1
ATOM 2358 N N . VAL A 1 314 ? -6.934 12.013 -15.524 1.00 62.88 314 VAL A N 1
ATOM 2359 C CA . VAL A 1 314 ? -7.077 13.421 -15.139 1.00 62.88 314 VAL A CA 1
ATOM 2360 C C . VAL A 1 314 ? -8.148 14.064 -16.015 1.00 62.88 314 VAL A C 1
ATOM 2362 O O . VAL A 1 314 ? -8.090 13.964 -17.242 1.00 62.88 314 VAL A O 1
ATOM 2365 N N . ASP A 1 315 ? -9.115 14.746 -15.400 1.00 63.69 315 ASP A N 1
ATOM 2366 C CA . ASP A 1 315 ? -9.980 15.676 -16.126 1.00 63.69 315 ASP A CA 1
ATOM 2367 C C . ASP A 1 315 ? -9.158 16.915 -16.506 1.00 63.69 315 ASP A C 1
ATOM 2369 O O . ASP A 1 315 ? -8.823 17.737 -15.655 1.00 63.69 315 ASP A O 1
ATOM 2373 N N . LEU A 1 316 ? -8.842 17.070 -17.794 1.00 61.84 316 LEU A N 1
ATOM 2374 C CA . LEU A 1 316 ? -8.042 18.191 -18.304 1.00 61.84 316 LEU A CA 1
ATOM 2375 C C . LEU A 1 316 ? -8.684 19.570 -18.064 1.00 61.84 316 LEU A C 1
ATOM 2377 O O . LEU A 1 316 ? -7.984 20.577 -18.124 1.00 61.84 316 LEU A O 1
ATOM 2381 N N . ARG A 1 317 ? -9.992 19.643 -17.783 1.00 50.81 317 ARG A N 1
ATOM 2382 C CA . ARG A 1 317 ? -10.689 20.903 -17.485 1.00 50.81 317 ARG A CA 1
ATOM 2383 C C . ARG A 1 317 ? -10.496 21.356 -16.041 1.00 50.81 317 ARG A C 1
ATOM 2385 O O . ARG A 1 317 ? -10.541 22.553 -15.775 1.00 50.81 317 ARG A O 1
ATOM 2392 N N . THR A 1 318 ? -10.336 20.419 -15.109 1.00 53.34 318 THR A N 1
ATOM 2393 C CA . THR A 1 318 ? -10.340 20.706 -13.663 1.00 53.34 318 THR A CA 1
ATOM 2394 C C . THR A 1 318 ? -9.062 20.269 -12.952 1.00 53.34 318 THR A C 1
ATOM 2396 O O . THR A 1 318 ? -8.881 20.593 -11.782 1.00 53.34 318 THR A O 1
ATOM 2399 N N . GLY A 1 319 ? -8.199 19.491 -13.612 1.00 54.16 319 GLY A N 1
ATOM 2400 C CA . GLY A 1 319 ? -7.072 18.797 -12.986 1.00 54.16 319 GLY A CA 1
ATOM 2401 C C . GLY A 1 319 ? -7.499 17.743 -11.957 1.00 54.16 319 GLY A C 1
ATOM 2402 O O . GLY A 1 319 ? -6.644 17.162 -11.292 1.00 54.16 319 GLY A O 1
ATOM 2403 N N . SER A 1 320 ? -8.808 17.505 -11.802 1.00 53.28 320 SER A N 1
ATOM 2404 C CA . SER A 1 320 ? -9.365 16.642 -10.764 1.00 53.28 320 SER A CA 1
ATOM 2405 C C . SER A 1 320 ? -9.409 15.185 -11.211 1.00 53.28 320 SER A C 1
ATOM 2407 O O . SER A 1 320 ? -9.541 14.862 -12.395 1.00 53.28 320 SER A O 1
ATOM 2409 N N . PHE A 1 321 ? -9.301 14.294 -10.231 1.00 58.06 321 PHE A N 1
ATOM 2410 C CA . PHE A 1 321 ? -9.376 12.854 -10.433 1.00 58.06 321 PHE A CA 1
ATOM 2411 C C . PHE A 1 321 ? -10.802 12.430 -10.788 1.00 58.06 321 PHE A C 1
ATOM 2413 O O . PHE A 1 321 ? -11.754 12.829 -10.117 1.00 58.06 321 PHE A O 1
ATOM 2420 N N . VAL A 1 322 ? -10.948 11.571 -11.799 1.00 50.47 322 VAL A N 1
ATOM 2421 C CA . VAL A 1 322 ? -12.241 10.966 -12.144 1.00 50.47 322 VAL A CA 1
ATOM 2422 C C . VAL A 1 322 ? -12.086 9.448 -12.235 1.00 50.47 322 VAL A C 1
ATOM 2424 O O . VAL A 1 322 ? -11.240 8.938 -12.968 1.00 50.47 322 VAL A O 1
ATOM 2427 N N . GLY A 1 323 ? -12.913 8.715 -11.483 1.00 52.50 323 GLY A N 1
ATOM 2428 C CA . GLY A 1 323 ? -13.067 7.267 -11.640 1.00 52.50 323 GLY A CA 1
ATOM 2429 C C . GLY A 1 323 ? -13.768 6.944 -12.964 1.00 52.50 323 GLY A C 1
ATOM 2430 O O . GLY A 1 323 ? -14.741 7.601 -13.326 1.00 52.50 323 GLY A O 1
ATOM 2431 N N . GLY A 1 324 ? -13.257 5.965 -13.714 1.00 51.03 324 GLY A N 1
ATOM 2432 C CA . GLY A 1 324 ? -13.715 5.677 -15.077 1.00 51.03 324 GLY A CA 1
ATOM 2433 C C . GLY A 1 324 ? -15.205 5.313 -15.188 1.00 51.03 324 GLY A C 1
ATOM 2434 O O . GLY A 1 324 ? -15.778 4.684 -14.300 1.00 51.03 324 GLY A O 1
ATOM 2435 N N . ALA A 1 325 ? -15.816 5.644 -16.331 1.00 51.59 325 ALA A N 1
ATOM 2436 C CA . ALA A 1 325 ? -17.239 5.422 -16.629 1.00 51.59 325 ALA A CA 1
ATOM 2437 C C . ALA A 1 325 ? -17.708 3.958 -16.473 1.00 51.59 325 ALA A C 1
ATOM 2439 O O . ALA A 1 325 ? -18.875 3.699 -16.191 1.00 51.59 325 ALA A O 1
ATOM 2440 N N . HIS A 1 326 ? -16.793 2.995 -16.606 1.00 55.31 326 HIS A N 1
ATOM 2441 C CA . HIS A 1 326 ? -17.068 1.568 -16.434 1.00 55.31 326 HIS A CA 1
ATOM 2442 C C . HIS A 1 326 ? -17.493 1.200 -15.000 1.00 55.31 326 HIS A C 1
ATOM 2444 O O . HIS A 1 326 ? -18.383 0.371 -14.820 1.00 55.31 326 HIS A O 1
ATOM 2450 N N . THR A 1 327 ? -16.906 1.835 -13.976 1.00 48.25 327 THR A N 1
ATOM 2451 C CA . THR A 1 327 ? -17.223 1.564 -12.559 1.00 48.25 327 THR A CA 1
ATOM 2452 C C . THR A 1 327 ? -18.678 1.904 -12.232 1.00 48.25 327 THR A C 1
ATOM 2454 O O . THR A 1 327 ? -19.308 1.220 -11.434 1.00 48.25 327 THR A O 1
ATOM 2457 N N . ILE A 1 328 ? -19.236 2.914 -12.903 1.00 44.56 328 ILE A N 1
ATOM 2458 C CA . ILE A 1 328 ? -20.636 3.328 -12.752 1.00 44.56 328 ILE A CA 1
ATOM 2459 C C . ILE A 1 328 ? -21.589 2.294 -13.376 1.00 44.56 328 ILE A C 1
ATOM 2461 O O . ILE A 1 328 ? -22.649 2.024 -12.816 1.00 44.56 328 ILE A O 1
ATOM 2465 N N . ALA A 1 329 ? -21.212 1.683 -14.504 1.00 50.34 329 ALA A N 1
ATOM 2466 C CA . ALA A 1 329 ? -22.054 0.715 -15.210 1.00 50.34 329 ALA A CA 1
ATOM 2467 C C . ALA A 1 329 ? -22.177 -0.631 -14.469 1.00 50.34 329 ALA A C 1
ATOM 2469 O O . ALA A 1 329 ? -23.254 -1.221 -14.431 1.00 50.34 329 ALA A O 1
ATOM 2470 N N . ALA A 1 330 ? -21.099 -1.100 -13.830 1.00 49.62 330 ALA A N 1
ATOM 2471 C CA . ALA A 1 330 ? -21.085 -2.387 -13.127 1.00 49.62 330 ALA A CA 1
ATOM 2472 C C . ALA A 1 330 ? -21.979 -2.420 -11.867 1.00 49.62 330 ALA A C 1
ATOM 2474 O O . ALA A 1 330 ? -22.501 -3.474 -11.513 1.00 49.62 330 ALA A O 1
ATOM 2475 N N . MET A 1 331 ? -22.239 -1.270 -11.226 1.00 45.81 331 MET A N 1
ATOM 2476 C CA . MET A 1 331 ? -23.101 -1.179 -10.031 1.00 45.81 331 MET A CA 1
ATOM 2477 C C . MET A 1 331 ? -24.569 -1.580 -10.278 1.00 45.81 331 MET A C 1
ATOM 2479 O O . MET A 1 331 ? -25.333 -1.701 -9.323 1.00 45.81 331 MET A O 1
ATOM 2483 N N . GLN A 1 332 ? -24.990 -1.757 -11.534 1.00 40.38 332 GLN A N 1
ATOM 2484 C CA . GLN A 1 332 ? -26.392 -1.975 -11.904 1.00 40.38 332 GLN A CA 1
ATOM 2485 C C . GLN A 1 332 ? -26.787 -3.452 -12.076 1.00 40.38 332 GLN A C 1
ATOM 2487 O O . GLN A 1 332 ? -27.982 -3.733 -12.164 1.00 40.38 332 GLN A O 1
ATOM 2492 N N . HIS A 1 333 ? -25.825 -4.382 -12.129 1.00 42.16 333 HIS A N 1
ATOM 2493 C CA . HIS A 1 333 ? -26.076 -5.790 -12.476 1.00 42.16 333 HIS A CA 1
ATOM 2494 C C . HIS A 1 333 ? -25.988 -6.755 -11.279 1.00 42.16 333 HIS A C 1
ATOM 2496 O O . HIS A 1 333 ? -26.771 -7.702 -11.196 1.00 42.16 333 HIS A O 1
ATOM 2502 N N . ASP A 1 334 ? -25.083 -6.505 -10.330 1.00 42.19 334 ASP A N 1
ATOM 2503 C CA . ASP A 1 334 ? -24.771 -7.462 -9.265 1.00 42.19 334 ASP A CA 1
ATOM 2504 C C . ASP A 1 334 ? -25.468 -7.080 -7.950 1.00 42.19 334 ASP A C 1
ATOM 2506 O O . ASP A 1 334 ? -25.148 -6.076 -7.310 1.00 42.19 334 ASP A O 1
ATOM 2510 N N . TYR A 1 335 ? -26.449 -7.884 -7.530 1.00 42.59 335 TYR A N 1
ATOM 2511 C CA . TYR A 1 335 ? -27.236 -7.607 -6.327 1.00 42.59 335 TYR A CA 1
ATOM 2512 C C . TYR A 1 335 ? -26.671 -8.328 -5.101 1.00 42.59 335 TYR A C 1
ATOM 2514 O O . TYR A 1 335 ? -26.884 -9.522 -4.900 1.00 42.59 335 TYR A O 1
ATOM 2522 N N . PHE A 1 336 ? -26.025 -7.565 -4.225 1.00 49.44 336 PHE A N 1
ATOM 2523 C CA . PHE A 1 336 ? -25.838 -7.915 -2.818 1.00 49.44 336 PHE A CA 1
ATOM 2524 C C . PHE A 1 336 ? -26.854 -7.144 -1.966 1.00 49.44 336 PHE A C 1
ATOM 2526 O O . PHE A 1 336 ? -27.238 -6.031 -2.321 1.00 49.44 336 PHE A O 1
ATOM 2533 N N . TYR A 1 337 ? -27.297 -7.718 -0.844 1.00 52.28 337 TYR A N 1
ATOM 2534 C CA . TYR A 1 337 ? -28.197 -7.054 0.104 1.00 52.28 337 TYR A CA 1
ATOM 2535 C C . TYR A 1 337 ? -27.384 -6.450 1.263 1.00 52.28 337 TYR A C 1
ATOM 2537 O O . TYR A 1 337 ? -27.026 -7.184 2.185 1.00 52.28 337 TYR A O 1
ATOM 2545 N N . PRO A 1 338 ? -27.096 -5.131 1.266 1.00 58.19 338 PRO A N 1
ATOM 2546 C CA . PRO A 1 338 ? -26.241 -4.525 2.279 1.00 58.19 338 PRO A CA 1
ATOM 2547 C C . PRO A 1 338 ? -26.958 -4.450 3.626 1.00 58.19 338 PRO A C 1
ATOM 2549 O O . PRO A 1 338 ? -28.137 -4.099 3.694 1.00 58.19 338 PRO A O 1
ATOM 2552 N N . THR A 1 339 ? -26.228 -4.683 4.715 1.00 62.59 339 THR A N 1
ATOM 2553 C CA . THR A 1 339 ? -26.749 -4.604 6.093 1.00 62.59 339 THR A CA 1
ATOM 2554 C C . THR A 1 339 ? -27.252 -3.204 6.470 1.00 62.59 339 THR A C 1
ATOM 2556 O O . THR A 1 339 ? -28.131 -3.061 7.321 1.00 62.59 339 THR A O 1
ATOM 2559 N N . ILE A 1 340 ? -26.738 -2.163 5.807 1.00 62.50 340 ILE A N 1
ATOM 2560 C CA . ILE A 1 340 ? -27.104 -0.761 6.055 1.00 62.50 340 ILE A CA 1
ATOM 2561 C C . ILE A 1 340 ? -28.255 -0.245 5.180 1.00 62.50 340 ILE A C 1
ATOM 2563 O O . ILE A 1 340 ? -28.773 0.834 5.457 1.00 62.50 340 ILE A O 1
ATOM 2567 N N . ALA A 1 341 ? -28.662 -0.973 4.135 1.00 66.69 341 ALA A N 1
ATOM 2568 C CA . ALA A 1 341 ? -29.679 -0.493 3.200 1.00 66.69 341 ALA A CA 1
ATOM 2569 C C . ALA A 1 341 ? -31.082 -0.501 3.834 1.00 66.69 341 ALA A C 1
ATOM 2571 O O . ALA A 1 341 ? -31.431 -1.410 4.596 1.00 66.69 341 ALA A O 1
ATOM 2572 N N . ASP A 1 342 ? -31.898 0.517 3.543 1.00 62.94 342 ASP A N 1
ATOM 2573 C CA . ASP A 1 342 ? -33.310 0.551 3.942 1.00 62.94 342 ASP A CA 1
ATOM 2574 C C . ASP A 1 342 ? -34.180 -0.078 2.864 1.00 62.94 342 ASP A C 1
ATOM 2576 O O . ASP A 1 342 ? -34.011 0.172 1.672 1.00 62.94 342 ASP A O 1
ATOM 2580 N N . ARG A 1 343 ? -35.063 -0.968 3.300 1.00 69.75 343 ARG A N 1
ATOM 2581 C CA . ARG A 1 343 ? -35.969 -1.732 2.444 1.00 69.75 343 ARG A CA 1
ATOM 2582 C C . ARG A 1 343 ? -37.376 -1.761 3.020 1.00 69.75 343 ARG A C 1
ATOM 2584 O O . ARG A 1 343 ? -38.191 -2.578 2.586 1.00 69.75 343 ARG A O 1
ATOM 2591 N N . ASP A 1 344 ? -37.642 -0.936 4.026 1.00 74.44 344 ASP A N 1
ATOM 2592 C CA . ASP A 1 344 ? -38.990 -0.779 4.524 1.00 74.44 344 ASP A CA 1
ATOM 2593 C C . ASP A 1 344 ? -39.886 -0.242 3.411 1.00 74.44 344 ASP A C 1
ATOM 2595 O O . ASP A 1 344 ? -39.454 0.481 2.509 1.00 74.44 344 ASP A O 1
ATOM 2599 N N . ALA A 1 345 ? -41.159 -0.631 3.459 1.00 72.94 345 ALA A N 1
ATOM 2600 C CA . ALA A 1 345 ? -42.144 -0.043 2.569 1.00 72.94 345 ALA A CA 1
ATOM 2601 C C . ALA A 1 345 ? -42.118 1.486 2.749 1.00 72.94 345 ALA A C 1
ATOM 2603 O O . ALA A 1 345 ? -41.956 1.935 3.886 1.00 72.94 345 ALA A O 1
ATOM 2604 N N . PRO A 1 346 ? -42.328 2.283 1.684 1.00 76.12 346 PRO A N 1
ATOM 2605 C CA . PRO A 1 346 ? -42.205 3.739 1.749 1.00 76.12 346 PRO A CA 1
ATOM 2606 C C . PRO A 1 346 ? -42.934 4.385 2.933 1.00 76.12 346 PRO A C 1
ATOM 2608 O O . PRO A 1 346 ? -42.391 5.291 3.544 1.00 76.12 346 PRO A O 1
ATOM 2611 N N . VAL A 1 347 ? -44.108 3.868 3.314 1.00 80.12 347 VAL A N 1
ATOM 2612 C CA . VAL A 1 347 ? -44.872 4.329 4.488 1.00 80.12 347 VAL A CA 1
ATOM 2613 C C . VAL A 1 347 ? -44.121 4.087 5.801 1.00 80.12 347 VAL A C 1
ATOM 2615 O O . VAL A 1 347 ? -43.991 4.991 6.609 1.00 80.12 347 VAL A O 1
ATOM 2618 N N . THR A 1 348 ? -43.572 2.889 6.007 1.00 75.62 348 THR A N 1
ATOM 2619 C CA . THR A 1 348 ? -42.803 2.555 7.218 1.00 75.62 348 THR A CA 1
ATOM 2620 C C . THR A 1 348 ? -41.459 3.286 7.264 1.00 75.62 348 THR A C 1
ATOM 2622 O O . THR A 1 348 ? -41.004 3.660 8.340 1.00 75.62 348 THR A O 1
ATOM 2625 N N . TRP A 1 349 ? -40.825 3.513 6.112 1.00 84.25 349 TRP A N 1
ATOM 2626 C CA . TRP A 1 349 ? -39.632 4.359 6.015 1.00 84.25 349 TRP A CA 1
ATOM 2627 C C . TRP A 1 349 ? -39.945 5.822 6.369 1.00 84.25 349 TRP A C 1
ATOM 2629 O O . TRP A 1 349 ? -39.182 6.465 7.093 1.00 84.25 349 TRP A O 1
ATOM 2639 N N . ASP A 1 350 ? -41.097 6.326 5.920 1.00 79.94 350 ASP A N 1
ATOM 2640 C CA . ASP A 1 350 ? -41.586 7.670 6.231 1.00 79.94 350 ASP A CA 1
ATOM 2641 C C . ASP A 1 350 ? -41.902 7.828 7.727 1.00 79.94 350 ASP A C 1
ATOM 2643 O O . ASP A 1 350 ? -41.393 8.745 8.369 1.00 79.94 350 ASP A O 1
ATOM 2647 N N . GLU A 1 351 ? -42.608 6.859 8.321 1.00 84.50 351 GLU A N 1
ATOM 2648 C CA . GLU A 1 351 ? -42.876 6.776 9.769 1.00 84.50 351 GLU A CA 1
ATOM 2649 C C . GLU A 1 351 ? -41.591 6.737 10.615 1.00 84.50 351 GLU A C 1
ATOM 2651 O O . GLU A 1 351 ? -41.574 7.209 11.752 1.00 84.50 351 GLU A O 1
ATOM 2656 N N . LYS A 1 352 ? -40.496 6.197 10.066 1.00 81.12 352 LYS A N 1
ATOM 2657 C CA . LYS A 1 352 ? -39.168 6.158 10.701 1.00 81.12 352 LYS A CA 1
ATOM 2658 C C . LYS A 1 352 ? -38.355 7.443 10.515 1.00 81.12 352 LYS A C 1
ATOM 2660 O O . LYS A 1 352 ? -37.187 7.477 10.901 1.00 81.12 352 LYS A O 1
ATOM 2665 N N . GLY A 1 353 ? -38.947 8.490 9.945 1.00 85.19 353 GLY A N 1
ATOM 2666 C CA . GLY A 1 353 ? -38.297 9.786 9.765 1.00 85.19 353 GLY A CA 1
ATOM 2667 C C . GLY A 1 353 ? -37.413 9.870 8.524 1.00 85.19 353 GLY A C 1
ATOM 2668 O O . GLY A 1 353 ? -36.498 10.689 8.492 1.00 85.19 353 GLY A O 1
ATOM 2669 N N . ARG A 1 354 ? -37.685 9.047 7.501 1.00 83.94 354 ARG A N 1
ATOM 2670 C CA . ARG A 1 354 ? -37.058 9.132 6.172 1.00 83.94 354 ARG A CA 1
ATOM 2671 C C . ARG A 1 354 ? -35.520 9.026 6.184 1.00 83.94 354 ARG A C 1
ATOM 2673 O O . ARG A 1 354 ? -34.855 9.842 5.542 1.00 83.94 354 ARG A O 1
ATOM 2680 N N . PRO A 1 355 ? -34.919 8.058 6.906 1.00 81.75 355 PRO A N 1
ATOM 2681 C CA . PRO A 1 355 ? -33.468 7.973 7.008 1.00 81.75 355 PRO A CA 1
ATOM 2682 C C . PRO A 1 355 ? -32.837 7.673 5.642 1.00 81.75 355 PRO A C 1
ATOM 2684 O O . PRO A 1 355 ? -33.221 6.715 4.966 1.00 81.75 355 PRO A O 1
ATOM 2687 N N . ASP A 1 356 ? -31.846 8.469 5.249 1.00 84.50 356 ASP A N 1
ATOM 2688 C CA . ASP A 1 356 ? -31.036 8.208 4.063 1.00 84.50 356 ASP A CA 1
ATOM 2689 C C . ASP A 1 356 ? -29.837 7.292 4.385 1.00 84.50 356 ASP A C 1
ATOM 2691 O O . ASP A 1 356 ? -29.566 6.928 5.538 1.00 84.50 356 ASP A O 1
ATOM 2695 N N . ALA A 1 357 ? -29.111 6.876 3.343 1.00 82.81 357 ALA A N 1
ATOM 2696 C CA . ALA A 1 357 ? -27.957 5.991 3.498 1.00 82.81 357 ALA A CA 1
ATOM 2697 C C . ALA A 1 357 ? -26.858 6.612 4.382 1.00 82.81 357 ALA A C 1
ATOM 2699 O O . ALA A 1 357 ? -26.225 5.901 5.166 1.00 82.81 357 ALA A O 1
ATOM 2700 N N . TRP A 1 358 ? -26.670 7.933 4.303 1.00 82.44 358 TRP A N 1
ATOM 2701 C CA . TRP A 1 358 ? -25.686 8.673 5.093 1.00 82.44 358 TRP A CA 1
ATOM 2702 C C . TRP A 1 358 ? -26.036 8.697 6.578 1.00 82.44 358 TRP A C 1
ATOM 2704 O O . TRP A 1 358 ? -25.187 8.385 7.414 1.00 82.44 358 TRP A O 1
ATOM 2714 N N . GLY A 1 359 ? -27.290 8.986 6.922 1.00 85.25 359 GLY A N 1
ATOM 2715 C CA . GLY A 1 359 ? -27.787 8.977 8.292 1.00 85.25 359 GLY A CA 1
ATOM 2716 C C . GLY A 1 359 ? -27.636 7.603 8.939 1.00 85.25 359 GLY A C 1
ATOM 2717 O O . GLY A 1 359 ? -27.175 7.496 10.078 1.00 85.25 359 GLY A O 1
ATOM 2718 N N . ARG A 1 360 ? -27.926 6.528 8.196 1.00 85.75 360 ARG A N 1
ATOM 2719 C CA . ARG A 1 360 ? -27.733 5.155 8.692 1.00 85.75 360 ARG A CA 1
ATOM 2720 C C . ARG A 1 360 ? -26.259 4.795 8.867 1.00 85.75 360 ARG A C 1
ATOM 2722 O O . ARG A 1 360 ? -25.907 4.222 9.899 1.00 85.75 360 ARG A O 1
ATOM 2729 N N . ALA A 1 361 ? -25.401 5.157 7.913 1.00 87.06 361 ALA A N 1
ATOM 2730 C CA . ALA A 1 361 ? -23.957 4.947 8.021 1.00 87.06 361 ALA A CA 1
ATOM 2731 C C . ALA A 1 361 ? -23.362 5.705 9.220 1.00 87.06 361 ALA A C 1
ATOM 2733 O O . ALA A 1 361 ? -22.590 5.128 9.985 1.00 87.06 361 ALA A O 1
ATOM 2734 N N . LYS A 1 362 ? -23.794 6.951 9.451 1.00 89.56 362 LYS A N 1
ATOM 2735 C CA . LYS A 1 362 ? -23.407 7.772 10.609 1.00 89.56 362 LYS A CA 1
ATOM 2736 C C . LYS A 1 362 ? -23.759 7.099 11.934 1.00 89.56 362 LYS A C 1
ATOM 2738 O O . LYS A 1 362 ? -22.917 7.028 12.826 1.00 89.56 362 LYS A O 1
ATOM 2743 N N . LEU A 1 363 ? -24.973 6.561 12.062 1.00 90.00 363 LEU A N 1
ATOM 2744 C CA . LEU A 1 363 ? -25.388 5.837 13.269 1.00 90.00 363 LEU A CA 1
ATOM 2745 C C . LEU A 1 363 ? -24.573 4.554 13.488 1.00 90.00 363 LEU A C 1
ATOM 2747 O O . LEU A 1 363 ? -24.208 4.249 14.623 1.00 90.00 363 LEU A O 1
ATOM 2751 N N . ALA A 1 364 ? -24.271 3.814 12.417 1.00 89.88 364 ALA A N 1
ATOM 2752 C CA . ALA A 1 364 ? -23.450 2.610 12.502 1.00 89.88 364 ALA A CA 1
ATOM 2753 C C . ALA A 1 364 ? -22.011 2.936 12.929 1.00 89.88 364 ALA A C 1
ATOM 2755 O O . ALA A 1 364 ? -21.486 2.298 13.840 1.00 89.88 364 ALA A O 1
ATOM 2756 N N . ALA A 1 365 ? -21.404 3.958 12.320 1.00 91.88 365 ALA A N 1
ATOM 2757 C CA . ALA A 1 365 ? -20.065 4.419 12.665 1.00 91.88 365 ALA A CA 1
ATOM 2758 C C . ALA A 1 365 ? -19.987 4.883 14.127 1.00 91.88 365 ALA A C 1
ATOM 2760 O O . ALA A 1 365 ? -19.136 4.395 14.866 1.00 91.88 365 ALA A O 1
ATOM 2761 N N . ARG A 1 366 ? -20.922 5.737 14.576 1.00 93.38 366 ARG A N 1
ATOM 2762 C CA . ARG A 1 366 ? -20.979 6.194 15.977 1.00 93.38 366 ARG A CA 1
ATOM 2763 C C . ARG A 1 366 ? -21.053 5.036 16.959 1.00 93.38 366 ARG A C 1
ATOM 2765 O O . ARG A 1 366 ? -20.266 4.998 17.894 1.00 93.38 366 ARG A O 1
ATOM 2772 N N . ARG A 1 367 ? -21.920 4.052 16.700 1.00 92.88 367 ARG A N 1
ATOM 2773 C CA . ARG A 1 367 ? -22.024 2.862 17.552 1.00 92.88 367 ARG A CA 1
ATOM 2774 C C . ARG A 1 367 ? -20.675 2.162 17.700 1.00 92.88 367 ARG A C 1
ATOM 2776 O O . ARG A 1 367 ? -20.283 1.847 18.814 1.00 92.88 367 ARG A O 1
ATOM 2783 N N . VAL A 1 368 ? -19.954 1.945 16.599 1.00 92.25 368 VAL A N 1
ATOM 2784 C CA . VAL A 1 368 ? -18.629 1.307 16.644 1.00 92.25 368 VAL A CA 1
ATOM 2785 C C . VAL A 1 368 ? -17.629 2.155 17.434 1.00 92.25 368 VAL A C 1
ATOM 2787 O O . VAL A 1 368 ? -16.917 1.620 18.281 1.00 92.25 368 VAL A O 1
ATOM 2790 N N . LEU A 1 369 ? -17.594 3.470 17.215 1.00 92.69 369 LEU A N 1
ATOM 2791 C CA . LEU A 1 369 ? -16.686 4.373 17.934 1.00 92.69 369 LEU A CA 1
ATOM 2792 C C . LEU A 1 369 ? -17.012 4.482 19.435 1.00 92.69 369 LEU A C 1
ATOM 2794 O O . LEU A 1 369 ? -16.111 4.650 20.258 1.00 92.69 369 LEU A O 1
ATOM 2798 N N . GLU A 1 370 ? -18.277 4.318 19.813 1.00 94.38 370 GLU A N 1
ATOM 2799 C CA . GLU A 1 370 ? -18.714 4.299 21.210 1.00 94.38 370 GLU A CA 1
ATOM 2800 C C . GLU A 1 370 ? -18.390 2.967 21.900 1.00 94.38 370 GLU A C 1
ATOM 2802 O O . GLU A 1 370 ? -17.969 2.976 23.057 1.00 94.38 370 GLU A O 1
ATOM 2807 N N . THR A 1 371 ? -18.540 1.825 21.214 1.00 93.94 371 THR A N 1
ATOM 2808 C CA . THR A 1 371 ? -18.491 0.500 21.866 1.00 93.94 371 THR A CA 1
ATOM 2809 C C . THR A 1 371 ? -17.228 -0.319 21.603 1.00 93.94 371 THR A C 1
ATOM 2811 O O . THR A 1 371 ? -16.909 -1.197 22.399 1.00 93.94 371 THR A O 1
ATOM 2814 N N . HIS A 1 372 ? -16.516 -0.097 20.496 1.00 95.50 372 HIS A N 1
ATOM 2815 C CA . HIS A 1 372 ? -15.399 -0.956 20.073 1.00 95.50 372 HIS A CA 1
ATOM 2816 C C . HIS A 1 372 ? -14.041 -0.346 20.415 1.00 95.50 372 HIS A C 1
ATOM 2818 O O . HIS A 1 372 ? -13.464 0.354 19.585 1.00 95.50 372 HIS A O 1
ATOM 2824 N N . HIS A 1 373 ? -13.526 -0.601 21.620 1.00 94.06 373 HIS A N 1
ATOM 2825 C CA . HIS A 1 373 ? -12.218 -0.116 22.094 1.00 94.06 373 HIS A CA 1
ATOM 2826 C C . HIS A 1 373 ? -11.258 -1.301 22.287 1.00 94.06 373 HIS A C 1
ATOM 2828 O O . HIS A 1 373 ? -11.168 -1.841 23.389 1.00 94.06 373 HIS A O 1
ATOM 2834 N N . PRO A 1 374 ? -10.593 -1.774 21.220 1.00 93.75 374 PRO A N 1
ATOM 2835 C CA . PRO A 1 374 ? -9.764 -2.966 21.305 1.00 93.75 374 PRO A CA 1
ATOM 2836 C C . PRO A 1 374 ? -8.498 -2.747 22.144 1.00 93.75 374 PRO A C 1
ATOM 2838 O O . PRO A 1 374 ? -7.894 -1.675 22.124 1.00 93.75 374 PRO A O 1
ATOM 2841 N N . THR A 1 375 ? -8.056 -3.808 22.818 1.00 93.69 375 THR A N 1
ATOM 2842 C CA . THR A 1 375 ? -6.838 -3.860 23.640 1.00 93.69 375 THR A CA 1
ATOM 2843 C C . THR A 1 375 ? -5.857 -4.887 23.075 1.00 93.69 375 THR A C 1
ATOM 2845 O O . THR A 1 375 ? -5.651 -5.966 23.625 1.00 93.69 375 THR A O 1
ATOM 2848 N N . TYR A 1 376 ? -5.263 -4.566 21.922 1.00 95.94 376 TYR A N 1
ATOM 2849 C CA . TYR A 1 376 ? -4.354 -5.475 21.207 1.00 95.94 376 TYR A CA 1
ATOM 2850 C C . TYR A 1 376 ? -2.865 -5.291 21.533 1.00 95.94 376 TYR A C 1
ATOM 2852 O O . TYR A 1 376 ? -2.037 -6.043 21.017 1.00 95.94 376 TYR A O 1
ATOM 2860 N N . LEU A 1 377 ? -2.507 -4.277 22.318 1.00 96.44 377 LEU A N 1
ATOM 2861 C CA . LEU A 1 377 ? -1.162 -4.096 22.864 1.00 96.44 377 LEU A CA 1
ATOM 2862 C C . LEU A 1 377 ? -1.190 -4.479 24.343 1.00 96.44 377 LEU A C 1
ATOM 2864 O O . LEU A 1 377 ? -2.150 -4.156 25.044 1.00 96.44 377 LEU A O 1
ATOM 2868 N N . SER A 1 378 ? -0.150 -5.166 24.823 1.00 96.81 378 SER A N 1
ATOM 2869 C CA . SER A 1 378 ? -0.027 -5.402 26.261 1.00 96.81 378 SER A CA 1
ATOM 2870 C C . SER A 1 378 ? 0.238 -4.068 26.978 1.00 96.81 378 SER A C 1
ATOM 2872 O O . SER A 1 378 ? 0.916 -3.202 26.414 1.00 96.81 378 SER A O 1
ATOM 2874 N N . PRO A 1 379 ? -0.249 -3.881 28.220 1.00 96.88 379 PRO A N 1
ATOM 2875 C CA . PRO A 1 379 ? 0.002 -2.652 28.973 1.00 96.88 379 PRO A CA 1
ATOM 2876 C C . PRO A 1 379 ? 1.495 -2.334 29.126 1.00 96.88 379 PRO A C 1
ATOM 2878 O O . PRO A 1 379 ? 1.889 -1.174 29.062 1.00 96.88 379 PRO A O 1
ATOM 2881 N N . GLU A 1 380 ? 2.329 -3.365 29.281 1.00 97.50 380 GLU A N 1
ATOM 2882 C CA . GLU A 1 380 ? 3.784 -3.235 29.383 1.00 97.50 380 GLU A CA 1
ATOM 2883 C C . GLU A 1 380 ? 4.415 -2.759 28.067 1.00 97.50 380 GLU A C 1
ATOM 2885 O O . GLU A 1 380 ? 5.203 -1.811 28.071 1.00 97.50 380 GLU A O 1
ATOM 2890 N N . ALA A 1 381 ? 4.025 -3.356 26.934 1.00 97.50 381 ALA A N 1
ATOM 2891 C CA . ALA A 1 381 ? 4.517 -2.941 25.625 1.00 97.50 381 ALA A CA 1
ATOM 2892 C C . ALA A 1 381 ? 4.085 -1.506 25.298 1.00 97.50 381 ALA A C 1
ATOM 2894 O O . ALA A 1 381 ? 4.918 -0.699 24.892 1.00 97.50 381 ALA A O 1
ATOM 2895 N N . GLU A 1 382 ? 2.813 -1.154 25.528 1.00 97.56 382 GLU A N 1
ATOM 2896 C CA . GLU A 1 382 ? 2.324 0.208 25.289 1.00 97.56 382 GLU A CA 1
ATOM 2897 C C . GLU A 1 382 ? 3.034 1.230 26.190 1.00 97.56 382 GLU A C 1
ATOM 2899 O O . GLU A 1 382 ? 3.474 2.270 25.695 1.00 97.56 382 GLU A O 1
ATOM 2904 N N . ALA A 1 383 ? 3.205 0.936 27.484 1.00 97.75 383 ALA A N 1
ATOM 2905 C CA . ALA A 1 383 ? 3.929 1.814 28.404 1.00 97.75 383 ALA A CA 1
ATOM 2906 C C . ALA A 1 383 ? 5.374 2.047 27.942 1.00 97.75 383 ALA A C 1
ATOM 2908 O O . ALA A 1 383 ? 5.849 3.184 27.934 1.00 97.75 383 ALA A O 1
ATOM 2909 N N . ARG A 1 384 ? 6.054 0.989 27.491 1.00 98.00 384 ARG A N 1
ATOM 2910 C CA . ARG A 1 384 ? 7.417 1.083 26.970 1.00 98.00 384 ARG A CA 1
ATOM 2911 C C . ARG A 1 384 ? 7.492 1.870 25.661 1.00 98.00 384 ARG A C 1
ATOM 2913 O O . ARG A 1 384 ? 8.349 2.739 25.529 1.00 98.00 384 ARG A O 1
ATOM 2920 N N . MET A 1 385 ? 6.578 1.628 24.721 1.00 98.06 385 MET A N 1
ATOM 2921 C CA . MET A 1 385 ? 6.496 2.404 23.477 1.00 98.06 385 MET A CA 1
ATOM 2922 C C . MET A 1 385 ? 6.299 3.897 23.777 1.00 98.06 385 MET A C 1
ATOM 2924 O O . MET A 1 385 ? 6.993 4.728 23.205 1.00 98.06 385 MET A O 1
ATOM 2928 N N . ARG A 1 386 ? 5.411 4.245 24.717 1.00 98.06 386 ARG A N 1
ATOM 2929 C CA . ARG A 1 386 ? 5.173 5.638 25.138 1.00 98.06 386 ARG A CA 1
ATOM 2930 C C . ARG A 1 386 ? 6.366 6.277 25.850 1.00 98.06 386 ARG A C 1
ATOM 2932 O O . ARG A 1 386 ? 6.531 7.487 25.759 1.00 98.06 386 ARG A O 1
ATOM 2939 N N . ALA A 1 387 ? 7.170 5.491 26.563 1.00 98.00 387 ALA A N 1
ATOM 2940 C CA . ALA A 1 387 ? 8.363 5.986 27.247 1.00 98.00 387 ALA A CA 1
ATOM 2941 C C . ALA A 1 387 ? 9.528 6.266 26.282 1.00 98.00 387 ALA A C 1
ATOM 2943 O O . ALA A 1 387 ? 10.336 7.155 26.536 1.00 98.00 387 ALA A O 1
ATOM 2944 N N . GLU A 1 388 ? 9.627 5.503 25.192 1.00 98.19 388 GLU A N 1
ATOM 2945 C CA . GLU A 1 388 ? 10.787 5.532 24.294 1.00 98.19 388 GLU A CA 1
ATOM 2946 C C . GLU A 1 388 ? 10.540 6.259 22.965 1.00 98.19 388 GLU A C 1
ATOM 2948 O O . GLU A 1 388 ? 11.495 6.639 22.288 1.00 98.19 388 GLU A O 1
ATOM 2953 N N . PHE A 1 389 ? 9.279 6.440 22.574 1.00 98.38 389 PHE A N 1
ATOM 2954 C CA . PHE A 1 389 ? 8.885 7.048 21.305 1.00 98.38 389 PHE A CA 1
ATOM 2955 C C . PHE A 1 389 ? 7.918 8.213 21.535 1.00 98.38 389 PHE A C 1
ATOM 2957 O O . PHE A 1 389 ? 7.180 8.215 22.523 1.00 98.38 389 PHE A O 1
ATOM 2964 N N . PRO A 1 390 ? 7.869 9.198 20.619 1.00 97.88 390 PRO A N 1
ATOM 2965 C CA . PRO A 1 390 ? 7.004 10.370 20.746 1.00 97.88 390 PRO A CA 1
ATOM 2966 C C . PRO A 1 390 ? 5.531 10.035 20.444 1.00 97.88 390 PRO A C 1
ATOM 2968 O O . PRO A 1 390 ? 4.943 10.514 19.476 1.00 97.88 390 PRO A O 1
ATOM 2971 N N . ILE A 1 391 ? 4.910 9.191 21.268 1.00 98.19 391 ILE A N 1
ATOM 2972 C CA . ILE A 1 391 ? 3.503 8.810 21.120 1.00 98.19 391 ILE A CA 1
ATOM 2973 C C . ILE A 1 391 ? 2.606 9.970 21.565 1.00 98.19 391 ILE A C 1
ATOM 2975 O O . ILE A 1 391 ? 2.598 10.362 22.730 1.00 98.19 391 ILE A O 1
ATOM 2979 N N . ARG A 1 392 ? 1.834 10.505 20.619 1.00 97.81 392 ARG A N 1
ATOM 2980 C CA . ARG A 1 392 ? 0.919 11.643 20.776 1.00 97.81 392 ARG A CA 1
ATOM 2981 C C . ARG A 1 392 ? -0.543 11.230 20.915 1.00 97.81 392 ARG A C 1
ATOM 2983 O O . ARG A 1 392 ? -1.354 12.051 21.325 1.00 97.81 392 ARG A O 1
ATOM 2990 N N . LEU A 1 393 ? -0.893 9.980 20.595 1.00 96.44 393 LEU A N 1
ATOM 2991 C CA . LEU A 1 393 ? -2.253 9.485 20.809 1.00 96.44 393 LEU A CA 1
ATOM 2992 C C . LEU A 1 393 ? -2.537 9.418 22.312 1.00 96.44 393 LEU A C 1
ATOM 2994 O O . LEU A 1 393 ? -1.831 8.719 23.045 1.00 96.44 393 LEU A O 1
ATOM 2998 N N . GLU A 1 394 ? -3.585 10.101 22.758 1.00 91.31 394 GLU A N 1
ATOM 2999 C CA . GLU A 1 394 ? -4.041 10.031 24.146 1.00 91.31 394 GLU A CA 1
ATOM 3000 C C . GLU A 1 394 ? -4.408 8.579 24.550 1.00 91.31 394 GLU A C 1
ATOM 3002 O O . GLU A 1 394 ? -4.695 7.753 23.673 1.00 91.31 394 GLU A O 1
ATOM 3007 N N . PRO A 1 395 ? -4.293 8.218 25.843 1.00 79.00 395 PRO A N 1
ATOM 3008 C CA . PRO A 1 395 ? -4.536 6.861 26.341 1.00 79.00 395 PRO A CA 1
ATOM 3009 C C . PRO A 1 395 ? -5.864 6.226 25.919 1.00 79.00 395 PRO A C 1
ATOM 3011 O O . PRO A 1 395 ? -6.910 6.909 25.998 1.00 79.00 395 PRO A O 1
#

Radius of gyration: 24.86 Å; chains: 1; bounding box: 89×54×60 Å

Foldseek 3Di:
DDDDDPDPPPCPPVVVVVVLLDDPPDDPQAFFDFDDDDDPDDPVLVVVLQVLLQCCQAPVAFAPDPPVVQVLLVVLPWDDDPRGIHAHPVSLVVLVVLAAQWDWQFFLPNVLIDIPHDRTDAAEADAAAQWDQDLPPRDIDGAALVNQLLVLQLCQPPSRHSEYERHYFHPVDPDLLLRVLSNLVSNLQRHRGQYEYARPALVSLLQSQLLVCLQSVHPSPPLCCQVGQSYAYEAQQDDAPRYGDPRSLSNLLSCVVSLHAYEHAQEAEQPPSFDVDPSRQSSRLQSRLSVVSSSVCSSPGHRHYDSHRHYWYADPVPRDTDDDPVVVVVVPPDDDDDSQDDDDDPVVCVVVVVDDSSNSVSVSSVVSSVPRRDGSGDPSSVVVSVVPDVHPDDD

Secondary structure (DSSP, 8-state):
-----------TTHHHHHHHHSPPSS-SS-TTEE-PPP--S-HHHHHHHHHHHHHIIIII-EES--HHHHHHHHHTT-EEETTEEE--HHHHHHHHHHS-SEEEE--SSGGG-EEEETTEE--B----BSEEE-TTT-SEEE--HHHHHHHHHHHHT-TT--BEE--B--TT--SHHHHHHHHHHHHHHH--S-EEE--S-GGGHHHHHHHHHHHTTS-SSS-GGGGS--EEEEE--EETTTEE-HHHHHHHHHHHHHT--EEEEE--EETTTB-SSHHHHHHHHHHHHHHHHHHHHHHSTT--EEEEE--EEB-TTT--B---HHHHHHTTT-----TT---S-HHHHHHTT---HHHHHHHHHHHHHHH-----S-HHHHHHHHHHS---S--

Sequence (395 aa):
MNDERAGRRSGGRADRVAKRALPPEVNPCPPGQRVGQYRPQSDSDMAAIYATALRLLSDLGVGEVPEVLVKPFIAAGASFGGGRVFFPRDLVERVIGLSAKSFTFHGRDPARSIEVGGDAVHFGTGGAAVLTLDIDSGGYRPSTLRDLYDFTRLQDTLTDVSWFTRCCVATDLPDIYDLDVNTVFVLMKGTTKPVATSFTNHDHVAPIMRMVDIGLGGDGTSNLFRATPFLKAHISLMISPKRYGEDAVMLTLACIQHGLPLSCITAAQFGATAPATLAGFLAQSRAETLASLIMVTVIKPGHPMVFSNWPLVVDLRTGSFVGGAHTIAAMQHDYFYPTIADRDAPVTWDEKGRPDAWGRAKLAARRVLETHHPTYLSPEAEARMRAEFPIRLEP